Protein AF-A0A9Q9MFW0-F1 (afdb_monomer_lite)

Organism: NCBI:txid35754

Radius of gyration: 25.37 Å; chains: 1; bounding box: 65×57×70 Å

InterPro domains:
  IPR036770 Ankyrin repeat-containing domain superfamily [G3DSA:1.25.40.20] (384-482)
  IPR036770 Ankyrin repeat-containing domain superfamily [SSF48403] (393-479)

pLDDT: mean 88.43, std 9.48, range [46.75, 98.0]

Foldseek 3Di:
DVVVLLVLLLCLQAQQALQLLVQLVVCLVVLNLVSSCLSNLEAEDDDLVVCCVPPNDVLSVVVSVQSSQWRSSLLSSQQAADPPPGGFFQFWAFQADDPQKGFTKGAPDHRDRASRIYTDIGGPCRRPPLNVLAHCNVPNLSTGLVNVLCLQVLQVHDPCAHAQADLQGHGDDPVPHDLQNQLVVCLVVLVLLSNLVSLPADCPQVVVVCVVPVLVSCLSSVFQFASVQVLVVQCVVQAKAWEDRDSPSRWIWIAGNNRYIDGDDDPDDHYYDRNSSTRRRSVSVCSVVVSADLQQDSLSNSCNNRVVCRPSHSHNHQDDQPPPFDWWQDPNDIDTAPPPPDDPVRLVVVVVCVVVVHDDDGINSQQVCCFLFLDGDHPPVSVVNLVVLLSNLQSQNQVSNLNNLVVPPLQSGAHNQRDGVLLSLLNHSANVSVLVSCLPNPDDQCGATNVRAGSLQSNVPVVGDPNSNVSSVVSPHDPVRYD

Secondary structure (DSSP, 8-state):
-HHHHHHHHHHHHHSS-HHHHHHHHHHHHTT-HHHHHHHTTEEEE--HHHHHHHH-HHHHHHHHHHHHHB-HHHHHHHS---SSS---B-S-EEEEEETTEEEEEEESSTTS-BSSEEEEEEEGGGGHHHHHHH-GGG-GGGTBTTTGGGHHHHTT-BTTB-TTB-TTSPBPPGGG--HHHHHHHHHHHT-HHHHHHHTT-B-HHHHHHHHH-THHHHHHHH--B-HHHHHHHHHHHTS-EEEEESSSS-EEEEE-TT-BEEES--SS--PBPPHHHHBPPHHHHHHHTTSS-STTS-HHHHHHH-GGGTT----SPP--------EEEETTEEEETTSSSS-HHHHHHHHHHHHTT-SPP-HHHHHHHHHHSSSS---HHHHHHHHHHHHHHHHT-HHHHHHHHHTT--TT---TT---HHHHGGG-SS-HHHHHHHTTS---TT---TTS--HHHHHHHTT--HHHHHHHHHTT--GGG--

Structure (mmCIF, N/CA/C/O backbone):
data_AF-A0A9Q9MFW0-F1
#
_entry.id   AF-A0A9Q9MFW0-F1
#
loop_
_atom_site.group_PDB
_atom_site.id
_atom_site.type_symbol
_atom_site.label_atom_id
_atom_site.label_alt_id
_atom_site.label_comp_id
_atom_site.label_asym_id
_atom_site.label_entity_id
_atom_site.label_seq_id
_atom_site.pdbx_PDB_ins_code
_atom_site.Cartn_x
_atom_site.Cartn_y
_atom_site.Cartn_z
_atom_site.occupancy
_atom_site.B_iso_or_equiv
_atom_site.auth_seq_id
_atom_site.auth_comp_id
_atom_site.auth_asym_id
_atom_site.auth_atom_id
_atom_site.pdbx_PDB_model_num
ATOM 1 N N . MET A 1 1 ? 9.362 11.052 13.999 1.00 58.75 1 MET A N 1
ATOM 2 C CA . MET A 1 1 ? 8.158 11.248 13.150 1.00 58.75 1 MET A CA 1
ATOM 3 C C . MET A 1 1 ? 8.439 11.534 11.652 1.00 58.75 1 MET A C 1
ATOM 5 O O . MET A 1 1 ? 7.979 10.781 10.798 1.00 58.75 1 MET A O 1
ATOM 9 N N . THR A 1 2 ? 9.223 12.554 11.264 1.00 66.56 2 THR A N 1
ATOM 10 C CA . THR A 1 2 ? 9.351 13.012 9.849 1.00 66.56 2 THR A CA 1
ATOM 11 C C . THR A 1 2 ? 9.900 11.992 8.838 1.00 66.56 2 THR A C 1
ATOM 13 O O . THR A 1 2 ? 9.430 11.951 7.700 1.00 66.56 2 THR A O 1
ATOM 16 N N . ARG A 1 3 ? 10.871 11.136 9.198 1.00 72.19 3 ARG A N 1
ATOM 17 C CA . ARG A 1 3 ? 11.393 10.096 8.278 1.00 72.19 3 ARG A CA 1
ATOM 18 C C . ARG A 1 3 ? 10.337 9.036 7.942 1.00 72.19 3 ARG A C 1
ATOM 20 O O . ARG A 1 3 ? 10.258 8.609 6.791 1.00 72.19 3 ARG A O 1
ATOM 27 N N . GLN A 1 4 ? 9.533 8.646 8.929 1.00 75.50 4 GLN A N 1
ATOM 28 C CA . GLN A 1 4 ? 8.468 7.653 8.787 1.00 75.50 4 GLN A CA 1
ATOM 29 C C . GLN A 1 4 ? 7.311 8.210 7.952 1.00 75.50 4 GLN A C 1
ATOM 31 O O . GLN A 1 4 ? 6.890 7.558 7.002 1.00 75.50 4 GLN A O 1
ATOM 36 N N . LEU A 1 5 ? 6.875 9.448 8.209 1.00 81.69 5 LEU A N 1
ATOM 37 C CA . LEU A 1 5 ? 5.838 10.095 7.396 1.00 81.69 5 LEU A CA 1
ATOM 38 C C . LEU A 1 5 ? 6.270 10.288 5.937 1.00 81.69 5 LEU A C 1
ATOM 40 O O . LEU A 1 5 ? 5.483 10.055 5.029 1.00 81.69 5 LEU A O 1
ATOM 44 N N . ARG A 1 6 ? 7.543 10.619 5.671 1.00 83.38 6 ARG A N 1
ATOM 45 C CA . ARG A 1 6 ? 8.066 10.671 4.291 1.00 83.38 6 ARG A CA 1
ATOM 46 C C . ARG A 1 6 ? 8.021 9.315 3.584 1.00 83.38 6 ARG A C 1
ATOM 48 O O . ARG A 1 6 ? 7.870 9.280 2.367 1.00 83.38 6 ARG A O 1
ATOM 55 N N . ALA A 1 7 ? 8.202 8.214 4.310 1.00 81.56 7 ALA A N 1
ATOM 56 C CA . ALA A 1 7 ? 8.069 6.881 3.733 1.00 81.56 7 ALA A CA 1
ATOM 57 C C . ALA A 1 7 ? 6.603 6.536 3.449 1.00 81.56 7 ALA A C 1
ATOM 59 O O . ALA A 1 7 ? 6.314 6.037 2.369 1.00 81.56 7 ALA A O 1
ATOM 60 N N . TRP A 1 8 ? 5.689 6.877 4.360 1.00 85.19 8 TRP A N 1
ATOM 61 C CA . TRP A 1 8 ? 4.250 6.715 4.148 1.00 85.19 8 TRP A CA 1
ATOM 62 C C . TRP A 1 8 ? 3.713 7.569 3.005 1.00 85.19 8 TRP A C 1
ATOM 64 O O . TRP A 1 8 ? 2.957 7.056 2.193 1.00 85.19 8 TRP A O 1
ATOM 74 N N . ARG A 1 9 ? 4.169 8.819 2.863 1.00 88.19 9 ARG A N 1
ATOM 75 C CA . ARG A 1 9 ? 3.850 9.656 1.698 1.00 88.19 9 ARG A CA 1
ATOM 76 C C . ARG A 1 9 ? 4.225 8.955 0.393 1.00 88.19 9 ARG A C 1
ATOM 78 O O . ARG A 1 9 ? 3.408 8.876 -0.513 1.00 88.19 9 ARG A O 1
ATOM 85 N N . ARG A 1 10 ? 5.450 8.421 0.301 1.00 85.31 10 ARG A N 1
ATOM 86 C CA . ARG A 1 10 ? 5.861 7.638 -0.877 1.00 85.31 10 ARG A CA 1
ATOM 87 C C . ARG A 1 10 ? 4.964 6.421 -1.068 1.00 85.31 10 ARG A C 1
ATOM 89 O O . ARG A 1 10 ? 4.582 6.115 -2.183 1.00 85.31 10 ARG A O 1
ATOM 96 N N . LEU A 1 11 ? 4.599 5.749 0.017 1.00 84.56 11 LEU A N 1
ATOM 97 C CA . LEU A 1 11 ? 3.704 4.605 -0.056 1.00 84.56 11 LEU A CA 1
ATOM 98 C C . LEU A 1 11 ? 2.339 4.982 -0.638 1.00 84.56 11 LEU A C 1
ATOM 100 O O . LEU A 1 11 ? 1.862 4.268 -1.506 1.00 84.56 11 LEU A O 1
ATOM 104 N N . ARG A 1 12 ? 1.746 6.110 -0.224 1.00 88.44 12 ARG A N 1
ATOM 105 C CA . ARG A 1 12 ? 0.490 6.620 -0.804 1.00 88.44 12 ARG A CA 1
ATOM 106 C C . ARG A 1 12 ? 0.608 6.926 -2.286 1.00 88.44 12 ARG A C 1
ATOM 108 O O . ARG A 1 12 ? -0.313 6.626 -3.023 1.00 88.44 12 ARG A O 1
ATOM 115 N N . GLN A 1 13 ? 1.760 7.423 -2.719 1.00 86.38 13 GLN A N 1
ATOM 116 C CA . GLN A 1 13 ? 2.001 7.734 -4.123 1.00 86.38 13 GLN A CA 1
ATOM 117 C C . GLN A 1 13 ? 2.025 6.492 -5.034 1.00 86.38 13 GLN A C 1
ATOM 119 O O . GLN A 1 13 ? 1.564 6.578 -6.163 1.00 86.38 13 GLN A O 1
ATOM 124 N N . PHE A 1 14 ? 2.575 5.357 -4.581 1.00 86.00 14 PHE A N 1
ATOM 125 C CA . PHE A 1 14 ? 2.835 4.206 -5.467 1.00 86.00 14 PHE A CA 1
ATOM 126 C C . PHE A 1 14 ? 2.008 2.954 -5.159 1.00 86.00 14 PHE A C 1
ATOM 128 O O . PHE A 1 14 ? 1.847 2.097 -6.020 1.00 86.00 14 PHE A O 1
ATOM 135 N N . ALA A 1 15 ? 1.535 2.779 -3.924 1.00 84.56 15 ALA A N 1
ATOM 136 C CA . ALA A 1 15 ? 0.988 1.498 -3.483 1.00 84.56 15 ALA A CA 1
ATOM 137 C C . ALA A 1 15 ? -0.398 1.178 -4.042 1.00 84.56 15 ALA A C 1
ATOM 139 O O . ALA A 1 15 ? -0.715 -0.004 -4.193 1.00 84.56 15 ALA A O 1
ATOM 140 N N . VAL A 1 16 ? -1.216 2.211 -4.245 1.00 90.06 16 VAL A N 1
ATOM 141 C CA . VAL A 1 16 ? -2.623 2.123 -4.647 1.00 90.06 16 VAL A CA 1
ATOM 142 C C . VAL A 1 16 ? -2.895 3.279 -5.623 1.00 90.06 16 VAL A C 1
ATOM 144 O O . VAL A 1 16 ? -3.345 4.338 -5.196 1.00 90.06 16 VAL A O 1
ATOM 147 N N . PRO A 1 17 ? -2.518 3.135 -6.905 1.00 90.00 17 PRO A N 1
ATOM 148 C CA . PRO A 1 17 ? -2.699 4.186 -7.908 1.00 90.00 17 PRO A CA 1
ATOM 149 C C . PRO A 1 17 ? -4.183 4.413 -8.240 1.00 90.00 17 PRO A C 1
ATOM 151 O O . PRO A 1 17 ? -5.007 3.512 -8.073 1.00 90.00 17 PRO A O 1
ATOM 154 N N . ARG A 1 18 ? -4.527 5.591 -8.774 1.00 92.31 18 ARG A N 1
ATOM 155 C CA . ARG A 1 18 ? -5.907 5.963 -9.142 1.00 92.31 18 ARG A CA 1
ATOM 156 C C . ARG A 1 18 ? -6.610 4.942 -10.033 1.00 92.31 18 ARG A C 1
ATOM 158 O O . ARG A 1 18 ? -7.748 4.574 -9.751 1.00 92.31 18 ARG A O 1
ATOM 165 N N . TRP A 1 19 ? -5.934 4.415 -11.056 1.00 91.12 19 TRP A N 1
ATOM 166 C CA . TRP A 1 19 ? -6.520 3.383 -11.923 1.00 91.12 19 TRP A CA 1
ATOM 167 C C . TRP A 1 19 ? -6.957 2.126 -11.149 1.00 91.12 19 TRP A C 1
ATOM 169 O O . TRP A 1 19 ? -7.951 1.495 -11.516 1.00 91.12 19 TRP A O 1
ATOM 179 N N . MET A 1 20 ? -6.230 1.757 -10.085 1.00 92.94 20 MET A N 1
ATOM 180 C CA . MET A 1 20 ? -6.534 0.594 -9.248 1.00 92.94 20 MET A CA 1
ATOM 181 C C . MET A 1 20 ? -7.790 0.854 -8.424 1.00 92.94 20 MET A C 1
ATOM 183 O O . MET A 1 20 ? -8.676 0.005 -8.406 1.00 92.94 20 MET A O 1
ATOM 187 N N . ILE A 1 21 ? -7.887 2.034 -7.805 1.00 95.50 21 ILE A N 1
ATOM 188 C CA . ILE A 1 21 ? -9.064 2.469 -7.039 1.00 95.50 21 ILE A CA 1
ATOM 189 C C . ILE A 1 21 ? -10.302 2.470 -7.936 1.00 95.50 21 ILE A C 1
ATOM 191 O O . ILE A 1 21 ? -11.319 1.871 -7.587 1.00 95.50 21 ILE A O 1
ATOM 195 N N . GLY A 1 22 ? -10.199 3.087 -9.119 1.00 95.62 22 GLY A N 1
ATOM 196 C CA . GLY A 1 22 ? -11.300 3.170 -10.078 1.00 95.62 22 GLY A CA 1
ATOM 197 C C . GLY A 1 22 ? -11.806 1.790 -10.497 1.00 95.62 22 GLY A C 1
ATOM 198 O O . GLY A 1 22 ? -12.989 1.496 -10.338 1.00 95.62 22 GLY A O 1
ATOM 199 N N . ARG A 1 23 ? -10.906 0.902 -10.949 1.00 95.31 23 ARG A N 1
ATOM 200 C CA . ARG A 1 23 ? -11.277 -0.461 -11.370 1.00 95.31 23 ARG A CA 1
ATOM 201 C C . ARG A 1 23 ? -11.799 -1.317 -10.218 1.00 95.31 23 ARG A C 1
ATOM 203 O O . ARG A 1 23 ? -12.782 -2.031 -10.396 1.00 95.31 23 ARG A O 1
ATOM 210 N N . ALA A 1 24 ? -11.161 -1.271 -9.048 1.00 96.75 24 ALA A N 1
ATOM 211 C CA . ALA A 1 24 ? -11.609 -2.036 -7.887 1.00 96.75 24 ALA A CA 1
ATOM 212 C C . ALA A 1 24 ? -12.996 -1.571 -7.420 1.00 96.75 24 ALA A C 1
ATOM 214 O O . ALA A 1 24 ? -13.862 -2.400 -7.141 1.00 96.75 24 ALA A O 1
ATOM 215 N N . THR A 1 25 ? -13.235 -0.257 -7.408 1.00 97.06 25 THR A N 1
ATOM 216 C CA . THR A 1 25 ? -14.535 0.330 -7.067 1.00 97.06 25 THR A CA 1
ATOM 217 C C . THR A 1 25 ? -15.611 -0.041 -8.080 1.00 97.06 25 THR A C 1
ATOM 219 O O . THR A 1 25 ? -16.669 -0.509 -7.666 1.00 97.06 25 THR A O 1
ATOM 222 N N . GLU A 1 26 ? -15.346 0.086 -9.381 1.00 97.62 26 GLU A N 1
ATOM 223 C CA . GLU A 1 26 ? -16.276 -0.318 -10.445 1.00 97.62 26 GLU A CA 1
ATOM 224 C C . GLU A 1 26 ? -16.713 -1.783 -10.279 1.00 97.62 26 GLU A C 1
ATOM 226 O O . GLU A 1 26 ? -17.905 -2.090 -10.235 1.00 97.62 26 GLU A O 1
ATOM 231 N N . ARG A 1 27 ? -15.744 -2.690 -10.103 1.00 97.94 27 ARG A N 1
ATOM 232 C CA . ARG A 1 27 ? -15.990 -4.130 -9.939 1.00 97.94 27 ARG A CA 1
ATOM 233 C C . ARG A 1 27 ? -16.763 -4.450 -8.666 1.00 97.94 27 ARG A C 1
ATOM 235 O O . ARG A 1 27 ? -17.715 -5.226 -8.707 1.00 97.94 27 ARG A O 1
ATOM 242 N N . ARG A 1 28 ? -16.400 -3.812 -7.549 1.00 96.94 28 ARG A N 1
ATOM 243 C CA . ARG A 1 28 ? -17.098 -3.952 -6.265 1.00 96.94 28 ARG A CA 1
ATOM 244 C C . ARG A 1 28 ? -18.555 -3.502 -6.368 1.00 96.94 28 ARG A C 1
ATOM 246 O O . ARG A 1 28 ? -19.436 -4.225 -5.915 1.00 96.94 28 ARG A O 1
ATOM 253 N N . LEU A 1 29 ? -18.824 -2.351 -6.989 1.00 96.25 29 LEU A N 1
ATOM 254 C CA . LEU A 1 29 ? -20.188 -1.841 -7.182 1.00 96.25 29 LEU A CA 1
ATOM 255 C C . LEU A 1 29 ? -21.025 -2.733 -8.113 1.00 96.25 29 LEU A C 1
ATOM 257 O O . LEU A 1 29 ? -22.233 -2.840 -7.926 1.00 96.25 29 LEU A O 1
ATOM 261 N N . ALA A 1 30 ? -20.388 -3.425 -9.060 1.00 97.31 30 ALA A N 1
ATOM 262 C CA . ALA A 1 30 ? -21.030 -4.436 -9.900 1.00 97.31 30 ALA A CA 1
ATOM 263 C C . ALA A 1 30 ? -21.261 -5.791 -9.190 1.00 97.31 30 ALA A C 1
ATOM 265 O O . ALA A 1 30 ? -21.807 -6.713 -9.795 1.00 97.31 30 ALA A O 1
ATOM 266 N N . GLY A 1 31 ? -20.833 -5.946 -7.929 1.00 95.69 31 GLY A N 1
ATOM 267 C CA . GLY A 1 31 ? -20.897 -7.209 -7.183 1.00 95.69 31 GLY A CA 1
ATOM 268 C C . GLY A 1 31 ? -19.820 -8.236 -7.570 1.00 95.69 31 GLY A C 1
ATOM 269 O O . GLY A 1 31 ? -19.819 -9.354 -7.051 1.00 95.69 31 GLY A O 1
ATOM 270 N N . ASP A 1 32 ? -18.881 -7.869 -8.446 1.00 97.19 32 ASP A N 1
ATOM 271 C CA . ASP A 1 32 ? -17.754 -8.697 -8.885 1.00 97.19 32 ASP A CA 1
ATOM 272 C C . ASP A 1 32 ? -16.558 -8.530 -7.934 1.00 97.19 32 ASP A C 1
ATOM 274 O O . ASP A 1 32 ? -15.537 -7.916 -8.253 1.00 97.19 32 ASP A O 1
ATOM 278 N N . TRP A 1 33 ? -16.678 -9.083 -6.725 1.00 96.50 33 TRP A N 1
ATOM 279 C CA . TRP A 1 33 ? -15.615 -8.997 -5.716 1.00 96.50 33 TRP A CA 1
ATOM 280 C C . TRP A 1 33 ? -14.312 -9.679 -6.161 1.00 96.50 33 TRP A C 1
ATOM 282 O O . TRP A 1 33 ? -13.229 -9.249 -5.769 1.00 96.50 33 TRP A O 1
ATOM 292 N N . ARG A 1 34 ? -14.384 -10.708 -7.020 1.00 96.75 34 ARG A N 1
ATOM 293 C CA . ARG A 1 34 ? -13.190 -11.362 -7.582 1.00 96.75 34 ARG A CA 1
ATOM 294 C C . ARG A 1 34 ? -12.464 -10.443 -8.555 1.00 96.75 34 ARG A C 1
ATOM 296 O O . ARG A 1 34 ? -11.246 -10.323 -8.461 1.00 96.75 34 ARG A O 1
ATOM 303 N N . GLY A 1 35 ? -13.194 -9.767 -9.439 1.00 96.12 35 GLY A N 1
ATOM 304 C CA . GLY A 1 35 ? -12.631 -8.748 -10.321 1.00 96.12 35 GLY A CA 1
ATOM 305 C C . GLY A 1 35 ? -12.074 -7.549 -9.553 1.00 96.12 35 GLY A C 1
ATOM 306 O O . GLY A 1 35 ? -11.044 -7.003 -9.942 1.00 96.12 35 GLY A O 1
ATOM 307 N N . ALA A 1 36 ? -12.692 -7.169 -8.429 1.00 97.00 36 ALA A N 1
ATOM 308 C CA . ALA A 1 36 ? -12.146 -6.138 -7.547 1.00 97.00 36 ALA A CA 1
ATOM 309 C C . ALA A 1 36 ? -10.808 -6.579 -6.924 1.00 97.00 36 ALA A C 1
ATOM 311 O O . ALA A 1 36 ? -9.846 -5.808 -6.915 1.00 97.00 36 ALA A O 1
ATOM 312 N N . CYS A 1 37 ? -10.722 -7.825 -6.442 1.00 95.31 37 CYS A N 1
ATOM 313 C CA . CYS A 1 37 ? -9.480 -8.408 -5.930 1.00 95.31 37 CYS A CA 1
ATOM 314 C C . CYS A 1 37 ? -8.382 -8.459 -7.004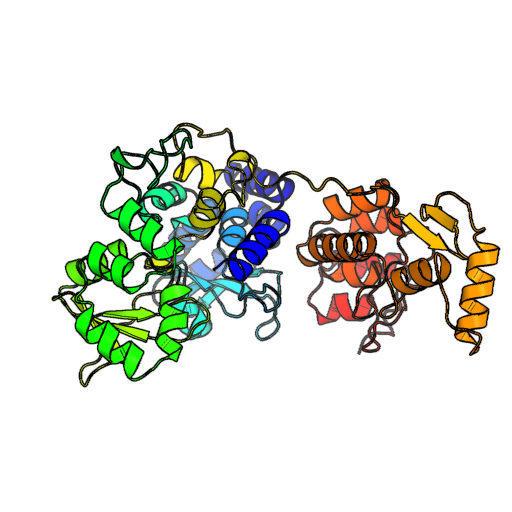 1.00 95.31 37 CYS A C 1
ATOM 316 O O . CYS A 1 37 ? -7.262 -8.026 -6.732 1.00 95.31 37 CYS A O 1
ATOM 318 N N . ASP A 1 38 ? -8.705 -8.900 -8.224 1.00 91.50 38 ASP A N 1
ATOM 319 C CA . ASP A 1 38 ? -7.765 -8.927 -9.354 1.00 91.50 38 ASP A CA 1
ATOM 320 C C . ASP A 1 38 ? -7.230 -7.522 -9.686 1.00 91.50 38 ASP A C 1
ATOM 322 O O . ASP A 1 38 ? -6.016 -7.317 -9.758 1.00 91.50 38 ASP A O 1
ATOM 326 N N . ALA A 1 39 ? -8.114 -6.519 -9.764 1.00 91.56 39 ALA A N 1
ATOM 327 C CA . ALA A 1 39 ? -7.731 -5.126 -10.003 1.00 91.56 39 ALA A CA 1
ATOM 328 C C . ALA A 1 39 ? -6.762 -4.578 -8.938 1.00 91.56 39 ALA A C 1
ATOM 330 O O . ALA A 1 39 ? -5.856 -3.811 -9.265 1.00 91.56 39 ALA A O 1
ATOM 331 N N . ALA A 1 40 ? -6.923 -4.997 -7.680 1.00 91.25 40 ALA A N 1
ATOM 332 C CA . ALA A 1 40 ? -6.071 -4.608 -6.556 1.00 91.25 40 ALA A CA 1
ATOM 333 C C . ALA A 1 40 ? -4.831 -5.508 -6.352 1.00 91.25 40 ALA A C 1
ATOM 335 O O . ALA A 1 40 ? -4.052 -5.290 -5.413 1.00 91.25 40 ALA A O 1
ATOM 336 N N . GLY A 1 41 ? -4.621 -6.514 -7.210 1.00 86.31 41 GLY A N 1
ATOM 337 C CA . GLY A 1 41 ? -3.505 -7.457 -7.101 1.00 86.31 41 GLY A CA 1
ATOM 338 C C . GLY A 1 41 ? -3.591 -8.370 -5.871 1.00 86.31 41 GLY A C 1
ATOM 339 O O . GLY A 1 41 ? -2.568 -8.648 -5.232 1.00 86.31 41 GLY A O 1
ATOM 340 N N . VAL A 1 42 ? -4.809 -8.788 -5.518 1.00 90.19 42 VAL A N 1
ATOM 341 C CA . VAL A 1 42 ? -5.111 -9.755 -4.458 1.00 90.19 42 VAL A CA 1
ATOM 342 C C . VAL A 1 42 ? -5.570 -11.062 -5.105 1.00 90.19 42 VAL A C 1
ATOM 344 O O . VAL A 1 42 ? -6.659 -11.143 -5.664 1.00 90.19 42 VAL A O 1
ATOM 347 N N . ASP A 1 43 ? -4.747 -12.101 -5.016 1.00 90.06 43 ASP A N 1
ATOM 348 C CA . ASP A 1 43 ? -5.098 -13.440 -5.477 1.00 90.06 43 ASP A CA 1
ATOM 349 C C . ASP A 1 43 ? -6.154 -14.050 -4.555 1.00 90.06 43 ASP A C 1
ATOM 351 O O . ASP A 1 43 ? -6.057 -13.956 -3.334 1.00 90.06 43 ASP A O 1
ATOM 355 N N . VAL A 1 44 ? -7.153 -14.717 -5.124 1.00 93.75 44 VAL A N 1
ATOM 356 C CA . VAL A 1 44 ? -8.217 -15.366 -4.352 1.00 93.75 44 VAL A CA 1
ATOM 357 C C . VAL A 1 44 ? -7.933 -16.862 -4.263 1.00 93.75 44 VAL A C 1
ATOM 359 O O . VAL A 1 44 ? -8.014 -17.568 -5.266 1.00 93.75 44 VAL A O 1
ATOM 362 N N . ALA A 1 45 ? -7.653 -17.353 -3.057 1.00 93.44 45 ALA A N 1
ATOM 363 C CA . ALA A 1 45 ? -7.428 -18.768 -2.766 1.00 93.44 45 ALA A CA 1
ATOM 364 C C . ALA A 1 45 ? -8.438 -19.282 -1.725 1.00 93.44 45 ALA A C 1
ATOM 366 O O . ALA A 1 45 ? -8.092 -19.862 -0.696 1.00 93.44 45 ALA A O 1
ATOM 367 N N . LEU A 1 46 ? -9.721 -19.055 -2.008 1.00 94.62 46 LEU A N 1
ATOM 368 C CA . LEU A 1 46 ? -10.848 -19.590 -1.249 1.00 94.62 46 LEU A CA 1
ATOM 369 C C . LEU A 1 46 ? -12.013 -19.941 -2.182 1.00 94.62 46 LEU A C 1
ATOM 371 O O . LEU A 1 46 ? -12.189 -19.336 -3.242 1.00 94.62 46 LEU A O 1
ATOM 375 N N . ASP A 1 47 ? -12.818 -20.917 -1.767 1.00 95.31 47 ASP A N 1
ATOM 376 C CA . ASP A 1 47 ? -14.018 -21.364 -2.477 1.00 95.31 47 ASP A CA 1
ATOM 377 C C . ASP A 1 47 ? -15.225 -21.318 -1.522 1.00 95.31 47 ASP A C 1
ATOM 379 O O . ASP A 1 47 ? -15.293 -22.141 -0.604 1.00 95.31 47 ASP A O 1
ATOM 383 N N . PRO A 1 48 ? -16.197 -20.404 -1.725 1.00 94.12 48 PRO A N 1
ATOM 384 C CA . PRO A 1 48 ? -17.401 -20.333 -0.897 1.00 94.12 48 PRO A CA 1
ATOM 385 C C . PRO A 1 48 ? -18.188 -21.649 -0.842 1.00 94.12 48 PRO A C 1
ATOM 387 O O . PRO A 1 48 ? -18.728 -22.011 0.204 1.00 94.12 48 PRO A O 1
ATOM 390 N N . ALA A 1 49 ? -18.197 -22.434 -1.928 1.00 95.69 49 ALA A N 1
ATOM 391 C CA . ALA A 1 49 ? -18.877 -23.725 -1.942 1.00 95.69 49 ALA A CA 1
ATOM 392 C C . ALA A 1 49 ? -18.179 -24.741 -1.029 1.00 95.69 49 ALA A C 1
ATOM 394 O O . ALA A 1 49 ? -18.854 -25.531 -0.363 1.00 95.69 49 ALA A O 1
ATOM 395 N N . ARG A 1 50 ? -16.843 -24.715 -0.978 1.00 96.69 50 ARG A N 1
ATOM 396 C CA . ARG A 1 50 ? -16.047 -25.500 -0.029 1.00 96.69 50 ARG A CA 1
ATOM 397 C C . ARG A 1 50 ? -16.282 -25.046 1.407 1.00 96.69 50 ARG A C 1
ATOM 399 O O . ARG A 1 50 ? -16.566 -25.898 2.243 1.00 96.69 50 ARG A O 1
ATOM 406 N N . ILE A 1 51 ? -16.265 -23.737 1.668 1.00 96.88 51 ILE A N 1
ATOM 407 C CA . ILE A 1 51 ? -16.540 -23.178 3.002 1.00 96.88 51 ILE A CA 1
ATOM 408 C C . ILE A 1 51 ? -17.914 -23.639 3.495 1.00 96.88 51 ILE A C 1
ATOM 410 O O . ILE A 1 51 ? -18.033 -24.115 4.617 1.00 96.88 51 ILE A O 1
ATOM 414 N N . ARG A 1 52 ? -18.939 -23.609 2.636 1.00 97.06 52 ARG A N 1
ATOM 415 C CA . ARG A 1 52 ? -20.280 -24.104 2.974 1.00 97.06 52 ARG A CA 1
ATOM 416 C C . ARG A 1 52 ? -20.302 -25.586 3.345 1.00 97.06 52 ARG A C 1
ATOM 418 O O . ARG A 1 52 ? -21.016 -25.960 4.271 1.00 97.06 52 ARG A O 1
ATOM 425 N N . ARG A 1 53 ? -19.554 -26.431 2.623 1.00 97.44 53 ARG A N 1
ATOM 426 C CA . ARG A 1 53 ? -19.471 -27.875 2.909 1.00 97.44 53 ARG A CA 1
ATOM 427 C C . ARG A 1 53 ? -18.734 -28.167 4.218 1.00 97.44 53 ARG A C 1
ATOM 429 O O . ARG A 1 53 ? -19.136 -29.078 4.928 1.00 97.44 53 ARG A O 1
ATOM 436 N N . GLU A 1 54 ? -17.671 -27.423 4.514 1.00 96.62 54 GLU A N 1
ATOM 437 C CA . GLU A 1 54 ? -16.773 -27.695 5.648 1.00 96.62 54 GLU A CA 1
ATOM 438 C C . GLU A 1 54 ? -17.184 -26.967 6.941 1.00 96.62 54 GLU A C 1
ATOM 440 O O . GLU A 1 54 ? -16.949 -27.478 8.034 1.00 96.62 54 GLU A O 1
ATOM 445 N N . HIS A 1 55 ? -17.819 -25.796 6.833 1.00 95.94 55 HIS A N 1
ATOM 446 C CA . HIS A 1 55 ? -18.122 -24.904 7.962 1.00 95.94 55 HIS A CA 1
ATOM 447 C C . HIS A 1 55 ? -19.606 -24.521 8.080 1.00 95.94 55 HIS A C 1
ATOM 449 O O . HIS A 1 55 ? -19.981 -23.794 8.997 1.00 95.94 55 HIS A O 1
ATOM 455 N N . GLY A 1 56 ? -20.461 -25.026 7.188 1.00 96.75 56 GLY A N 1
ATOM 456 C CA . GLY A 1 56 ? -21.904 -24.799 7.221 1.00 96.75 56 GLY A CA 1
ATOM 457 C C . GLY A 1 56 ? -22.369 -23.555 6.457 1.00 96.75 56 GLY A C 1
ATOM 458 O O . GLY A 1 56 ? -21.588 -22.702 6.033 1.00 96.75 56 GLY A O 1
ATOM 459 N N . ALA A 1 57 ? -23.686 -23.473 6.250 1.00 96.69 57 ALA A N 1
ATOM 460 C CA . ALA A 1 57 ? -24.312 -22.440 5.424 1.00 96.69 57 ALA A CA 1
ATOM 461 C C . ALA A 1 57 ? -24.236 -21.034 6.035 1.00 96.69 57 ALA A C 1
ATOM 463 O O . ALA A 1 57 ? -24.076 -20.069 5.296 1.00 96.69 57 ALA A O 1
ATOM 464 N N . GLU A 1 58 ? -24.315 -20.921 7.361 1.00 96.81 58 GLU A N 1
ATOM 465 C CA . GLU A 1 58 ? -24.267 -19.636 8.066 1.00 96.81 58 GLU A CA 1
ATOM 466 C C . GLU A 1 58 ? -22.899 -18.957 7.917 1.00 96.81 58 GLU A C 1
ATOM 468 O O . GLU A 1 58 ? -22.824 -17.809 7.483 1.00 96.81 58 GLU A O 1
ATOM 473 N N . VAL A 1 59 ? -21.809 -19.693 8.172 1.00 96.62 59 VAL A N 1
ATOM 474 C CA . VAL A 1 59 ? -20.437 -19.188 7.997 1.00 96.62 59 VAL A CA 1
ATOM 475 C C . VAL A 1 59 ? -20.178 -18.816 6.540 1.00 96.62 59 VAL A C 1
ATOM 477 O O . VAL A 1 59 ? -19.630 -17.752 6.264 1.00 96.62 59 VAL A O 1
ATOM 480 N N . ALA A 1 60 ? -20.601 -19.657 5.593 1.00 97.19 60 ALA A N 1
ATOM 481 C CA . ALA A 1 60 ? -20.449 -19.350 4.175 1.00 97.19 60 ALA A CA 1
ATOM 482 C C . ALA A 1 60 ? -21.198 -18.072 3.774 1.00 97.19 60 ALA A C 1
ATOM 484 O O . ALA A 1 60 ? -20.623 -17.240 3.079 1.00 97.19 60 ALA A O 1
ATOM 485 N N . ALA A 1 61 ? -22.431 -17.880 4.251 1.00 96.88 61 ALA A N 1
ATOM 486 C CA . ALA A 1 61 ? -23.206 -16.673 3.975 1.00 96.88 61 ALA A CA 1
ATOM 487 C C . ALA A 1 61 ? -22.554 -15.417 4.575 1.00 96.88 61 ALA A C 1
ATOM 489 O O . ALA A 1 61 ? -22.502 -14.384 3.910 1.00 96.88 61 ALA A O 1
ATOM 490 N N . ALA A 1 62 ? -22.012 -15.506 5.793 1.00 96.44 62 ALA A N 1
ATOM 491 C CA . ALA A 1 62 ? -21.305 -14.397 6.428 1.00 96.44 62 ALA A CA 1
ATOM 492 C C . ALA A 1 62 ? -20.003 -14.041 5.685 1.00 96.44 62 ALA A C 1
ATOM 494 O O . ALA A 1 62 ? -19.724 -12.866 5.451 1.00 96.44 62 ALA A O 1
ATOM 495 N N . VAL A 1 63 ? -19.234 -15.043 5.243 1.00 96.94 63 VAL A N 1
ATOM 496 C CA . VAL A 1 63 ? -18.029 -14.828 4.424 1.00 96.94 63 VAL A CA 1
ATOM 497 C C . VAL A 1 63 ? -18.384 -14.245 3.056 1.00 96.94 63 VAL A C 1
ATOM 499 O O . VAL A 1 63 ? -17.722 -13.319 2.601 1.00 96.94 63 VAL A O 1
ATOM 502 N N . GLU A 1 64 ? -19.425 -14.743 2.389 1.00 96.19 64 GLU A N 1
ATOM 503 C CA . GLU A 1 64 ? -19.898 -14.173 1.121 1.00 96.19 64 GLU A CA 1
ATOM 504 C C . GLU A 1 64 ? -20.336 -12.716 1.285 1.00 96.19 64 GLU A C 1
ATOM 506 O O . GLU A 1 64 ? -20.062 -11.886 0.417 1.00 96.19 64 GLU A O 1
ATOM 511 N N . ASP A 1 65 ? -20.972 -12.383 2.406 1.00 96.06 65 ASP A N 1
ATOM 512 C CA . ASP A 1 65 ? -21.346 -11.014 2.720 1.00 96.06 65 ASP A CA 1
ATOM 513 C C . ASP A 1 65 ? -20.132 -10.102 2.939 1.00 96.06 65 ASP A C 1
ATOM 515 O O . ASP A 1 65 ? -20.082 -9.009 2.372 1.00 96.06 65 ASP A O 1
ATOM 519 N N . ASP A 1 66 ? -19.118 -10.572 3.670 1.00 96.75 66 ASP A N 1
ATOM 520 C CA . ASP A 1 66 ? -17.839 -9.872 3.823 1.00 96.75 66 ASP A CA 1
ATOM 521 C C . ASP A 1 66 ? -17.150 -9.657 2.460 1.00 96.75 66 ASP A C 1
ATOM 523 O O . ASP A 1 66 ? -16.670 -8.560 2.170 1.00 96.75 66 ASP A O 1
ATOM 527 N N . LEU A 1 67 ? -17.141 -10.672 1.588 1.00 97.00 67 LEU A N 1
ATOM 528 C CA . LEU A 1 67 ? -16.523 -10.605 0.259 1.00 97.00 67 LEU A CA 1
ATOM 529 C C . LEU A 1 67 ? -17.227 -9.610 -0.668 1.00 97.00 67 LEU A C 1
ATOM 531 O O . LEU A 1 67 ? -16.554 -8.870 -1.381 1.00 97.00 67 LEU A O 1
ATOM 535 N N . ARG A 1 68 ? -18.564 -9.540 -0.644 1.00 95.62 68 ARG A N 1
ATOM 536 C CA . ARG A 1 68 ? -19.332 -8.570 -1.450 1.00 95.62 68 ARG A CA 1
ATOM 537 C C . ARG A 1 68 ? -19.005 -7.117 -1.107 1.00 95.62 68 ARG A C 1
ATOM 539 O O . ARG A 1 68 ? -19.096 -6.256 -1.977 1.00 95.62 68 ARG A O 1
ATOM 546 N N . HIS A 1 69 ? -18.621 -6.848 0.140 1.00 96.75 69 HIS A N 1
ATOM 547 C CA . HIS A 1 69 ? -18.343 -5.495 0.627 1.00 96.75 69 HIS A CA 1
ATOM 548 C C . HIS A 1 69 ? -16.849 -5.187 0.782 1.00 96.75 69 HIS A C 1
ATOM 550 O O . HIS A 1 69 ? -16.499 -4.050 1.126 1.00 96.75 69 HIS A O 1
ATOM 556 N N . LEU A 1 70 ? -15.977 -6.158 0.493 1.00 97.75 70 LEU A N 1
ATOM 557 C CA . LEU A 1 70 ? -14.527 -6.002 0.488 1.00 97.75 70 LEU A CA 1
ATOM 558 C C . LEU A 1 70 ? -14.107 -4.934 -0.531 1.00 97.75 70 LEU A C 1
ATOM 560 O O . LEU A 1 70 ? -14.346 -5.069 -1.729 1.00 97.75 70 LEU A O 1
ATOM 564 N N . ALA A 1 71 ? -13.432 -3.896 -0.046 1.00 98.00 71 ALA A N 1
ATOM 565 C CA . ALA A 1 71 ? -12.696 -2.911 -0.828 1.00 98.00 71 ALA A CA 1
ATOM 566 C C . ALA A 1 71 ? -11.195 -3.267 -0.775 1.00 98.00 71 ALA A C 1
ATOM 568 O O . ALA A 1 71 ? -10.499 -2.897 0.178 1.00 98.00 71 ALA A O 1
ATOM 569 N N . PRO A 1 72 ? -10.673 -4.053 -1.736 1.00 96.25 72 PRO A N 1
ATOM 570 C CA . PRO A 1 72 ? -9.303 -4.562 -1.676 1.00 96.25 72 PRO A CA 1
ATOM 571 C C . PRO A 1 72 ? -8.244 -3.473 -1.927 1.00 96.25 72 PRO A C 1
ATOM 573 O O . PRO A 1 72 ? -7.122 -3.574 -1.429 1.00 96.25 72 PRO A O 1
ATOM 576 N N . ASP A 1 73 ? -8.601 -2.408 -2.640 1.00 95.56 73 ASP A N 1
ATOM 577 C CA . ASP A 1 73 ? -7.844 -1.162 -2.779 1.00 95.56 73 ASP A CA 1
ATOM 578 C C . ASP A 1 73 ? -7.708 -0.424 -1.435 1.00 95.56 73 ASP A C 1
ATOM 580 O O . ASP A 1 73 ? -6.591 -0.074 -1.037 1.00 95.56 73 ASP A O 1
ATOM 584 N N . LEU A 1 74 ? -8.805 -0.302 -0.677 1.00 96.06 74 LEU A N 1
ATOM 585 C CA . LEU A 1 74 ? -8.803 0.257 0.682 1.00 96.06 74 LEU A CA 1
ATOM 586 C C . LEU A 1 74 ? -8.009 -0.626 1.659 1.00 96.06 74 LEU A C 1
ATOM 588 O O . LEU A 1 74 ? -7.181 -0.132 2.428 1.00 96.06 74 LEU A O 1
ATOM 592 N N . LEU A 1 75 ? -8.181 -1.948 1.583 1.00 94.12 75 LEU A N 1
ATOM 593 C CA . LEU A 1 75 ? -7.371 -2.897 2.346 1.00 94.12 75 LEU A CA 1
ATOM 594 C C . LEU A 1 75 ? -5.880 -2.665 2.075 1.00 94.12 75 LEU A C 1
ATOM 596 O O . LEU A 1 75 ? -5.084 -2.485 2.997 1.00 94.12 75 LEU A O 1
ATOM 600 N N . ARG A 1 76 ? -5.488 -2.611 0.797 1.00 90.12 76 ARG A N 1
ATOM 601 C CA . ARG A 1 76 ? -4.101 -2.380 0.376 1.00 90.12 76 ARG A CA 1
ATOM 602 C C . ARG A 1 76 ? -3.567 -1.023 0.835 1.00 90.12 76 ARG A C 1
ATOM 604 O O . ARG A 1 76 ? -2.363 -0.923 1.116 1.00 90.12 76 ARG A O 1
ATOM 611 N N . TRP A 1 77 ? -4.440 -0.022 0.936 1.00 90.88 77 TRP A N 1
ATOM 612 C CA . TRP A 1 77 ? -4.153 1.297 1.493 1.00 90.88 77 TRP A CA 1
ATOM 613 C C . TRP A 1 77 ? -3.826 1.226 2.991 1.00 90.88 77 TRP A C 1
ATOM 615 O O . TRP A 1 77 ? -2.885 1.878 3.447 1.00 90.88 77 TRP A O 1
ATOM 625 N N . HIS A 1 78 ? -4.522 0.405 3.775 1.00 89.38 78 HIS A N 1
ATOM 626 C CA . HIS A 1 78 ? -4.318 0.332 5.227 1.00 89.38 78 HIS A CA 1
ATOM 627 C C . HIS A 1 78 ? -3.392 -0.786 5.714 1.00 89.38 78 HIS A C 1
ATOM 629 O O . HIS A 1 78 ? -2.973 -0.751 6.875 1.00 89.38 78 HIS A O 1
ATOM 635 N N . LEU A 1 79 ? -3.033 -1.746 4.857 1.00 83.81 79 LEU A N 1
ATOM 636 C CA . LEU A 1 79 ? -2.127 -2.830 5.227 1.00 83.81 79 LEU A CA 1
ATOM 637 C C . LEU A 1 79 ? -0.790 -2.293 5.746 1.00 83.81 79 LEU A C 1
ATOM 639 O O . LEU A 1 79 ? -0.094 -1.512 5.086 1.00 83.81 79 LEU A O 1
ATOM 643 N N . LEU A 1 80 ? -0.422 -2.751 6.943 1.00 72.38 80 LEU A N 1
ATOM 644 C CA . LEU A 1 80 ? 0.816 -2.356 7.593 1.00 72.38 80 LEU A CA 1
ATOM 645 C C . LEU A 1 80 ? 2.017 -2.899 6.830 1.00 72.38 80 LEU A C 1
ATOM 647 O O . LEU A 1 80 ? 2.142 -4.089 6.543 1.00 72.38 80 LEU A O 1
ATOM 651 N N . ARG A 1 81 ? 2.931 -1.983 6.529 1.00 73.06 81 ARG A N 1
ATOM 652 C CA . ARG A 1 81 ? 4.166 -2.254 5.812 1.00 73.06 81 ARG A CA 1
ATOM 653 C C . ARG A 1 81 ? 5.302 -1.693 6.670 1.00 73.06 81 ARG A C 1
ATOM 655 O O . ARG A 1 81 ? 5.383 -0.470 6.806 1.00 73.06 81 ARG A O 1
ATOM 662 N N . PRO A 1 82 ? 6.127 -2.541 7.315 1.00 60.78 82 PRO A N 1
ATOM 663 C CA . PRO A 1 82 ? 7.177 -2.062 8.202 1.00 60.78 82 PRO A CA 1
ATOM 664 C C . PRO A 1 82 ? 8.131 -1.155 7.421 1.00 60.78 82 PRO A C 1
ATOM 666 O O . PRO A 1 82 ? 8.681 -1.556 6.403 1.00 60.78 82 PRO A O 1
ATOM 669 N N . VAL A 1 83 ? 8.312 0.076 7.893 1.00 54.94 83 VAL A N 1
ATOM 670 C CA . VAL A 1 83 ? 9.272 1.059 7.367 1.00 54.94 83 VAL A CA 1
ATOM 671 C C . VAL A 1 83 ? 10.425 1.148 8.373 1.00 54.94 83 VAL A C 1
ATOM 673 O O . VAL A 1 83 ? 10.143 1.195 9.571 1.00 54.94 83 VAL A O 1
ATOM 676 N N . PRO A 1 84 ? 11.709 1.237 7.960 1.00 46.75 84 PRO A N 1
ATOM 677 C CA . PRO A 1 84 ? 12.237 1.484 6.610 1.00 46.75 84 PRO A CA 1
ATOM 678 C C . PRO A 1 84 ? 12.515 0.228 5.774 1.00 46.75 84 PRO A C 1
ATOM 680 O O . PRO A 1 84 ? 13.088 0.352 4.692 1.00 46.75 84 PRO A O 1
ATOM 683 N N . ASP A 1 85 ? 12.136 -0.944 6.274 1.00 51.84 85 ASP A N 1
ATOM 684 C CA . ASP A 1 85 ? 12.232 -2.209 5.552 1.00 51.84 85 ASP A CA 1
ATOM 685 C C . ASP A 1 85 ? 11.426 -2.176 4.241 1.00 51.84 85 ASP A C 1
ATOM 687 O O . ASP A 1 85 ? 10.558 -1.312 4.071 1.00 51.84 85 ASP A O 1
ATOM 691 N N . PRO A 1 86 ? 11.703 -3.074 3.273 1.00 50.78 86 PRO A N 1
ATOM 692 C CA . PRO A 1 86 ? 10.872 -3.174 2.084 1.00 50.78 86 PRO A CA 1
ATOM 693 C C . PRO A 1 86 ? 9.402 -3.318 2.516 1.00 50.78 86 PRO A C 1
ATOM 695 O O . PRO A 1 86 ? 9.095 -4.231 3.284 1.00 50.78 86 PRO A O 1
ATOM 698 N N . PRO A 1 87 ? 8.506 -2.416 2.070 1.00 55.75 87 PRO A N 1
ATOM 699 C CA . PRO A 1 87 ? 7.132 -2.349 2.543 1.00 55.75 87 PRO A CA 1
ATOM 700 C C . PRO A 1 87 ? 6.324 -3.545 2.031 1.00 55.75 87 PRO A C 1
ATOM 702 O O . PRO A 1 87 ? 5.691 -3.480 0.976 1.00 55.75 87 PRO A O 1
ATOM 705 N N . VAL A 1 88 ? 6.416 -4.645 2.766 1.00 60.09 88 VAL A N 1
ATOM 706 C CA . VAL A 1 88 ? 5.836 -5.954 2.467 1.00 60.09 88 VAL A CA 1
ATOM 707 C C . VAL A 1 88 ? 4.963 -6.407 3.624 1.00 60.09 88 VAL A C 1
ATOM 709 O O . VAL A 1 88 ? 5.239 -6.090 4.784 1.00 60.09 88 VAL A O 1
ATOM 712 N N . VAL A 1 89 ? 3.927 -7.175 3.311 1.00 66.12 89 VAL A N 1
ATOM 713 C CA . VAL A 1 89 ? 3.169 -7.886 4.338 1.00 66.12 89 VAL A CA 1
ATOM 714 C C . VAL A 1 89 ? 4.031 -9.063 4.808 1.00 66.12 89 VAL A C 1
ATOM 716 O O . VAL A 1 89 ? 4.685 -9.718 3.996 1.00 66.12 89 VAL A O 1
ATOM 719 N N . ARG A 1 90 ? 4.117 -9.279 6.125 1.00 62.81 90 ARG A N 1
ATOM 720 C CA . ARG A 1 90 ? 5.016 -10.278 6.742 1.00 62.81 90 ARG A CA 1
ATOM 721 C C . ARG A 1 90 ? 4.291 -11.435 7.429 1.00 62.81 90 ARG A C 1
ATOM 723 O O . ARG A 1 90 ? 4.931 -12.426 7.755 1.00 62.81 90 ARG A O 1
ATOM 730 N N . ALA A 1 91 ? 2.989 -11.303 7.652 1.00 71.06 91 ALA A N 1
ATOM 731 C CA . ALA A 1 91 ? 2.155 -12.279 8.343 1.00 71.06 91 ALA A CA 1
ATOM 732 C C . ALA A 1 91 ? 0.750 -12.277 7.731 1.00 71.06 91 ALA A C 1
ATOM 734 O O . ALA A 1 91 ? 0.389 -11.323 7.037 1.00 71.06 91 ALA A O 1
ATOM 735 N N . GLY A 1 92 ? -0.025 -13.332 7.987 1.00 79.56 92 GLY A N 1
ATOM 736 C CA . GLY A 1 92 ? -1.462 -13.294 7.738 1.00 79.56 92 GLY A CA 1
ATOM 737 C C . GLY A 1 92 ? -2.104 -12.204 8.592 1.00 79.56 92 GLY A C 1
ATOM 738 O O . GLY A 1 92 ? -1.753 -12.036 9.756 1.00 79.56 92 GLY A O 1
ATOM 739 N N . VAL A 1 93 ? -3.000 -11.429 7.997 1.00 88.44 93 VAL A N 1
ATOM 740 C CA . VAL A 1 93 ? -3.769 -10.377 8.655 1.00 88.44 93 VAL A CA 1
ATOM 741 C C . VAL A 1 93 ? -5.229 -10.811 8.602 1.00 88.44 93 VAL A C 1
ATOM 743 O O . VAL A 1 93 ? -5.815 -10.802 7.511 1.00 88.44 93 VAL A O 1
ATOM 746 N N . PRO A 1 94 ? -5.816 -11.230 9.735 1.00 92.50 94 PRO A N 1
ATOM 747 C CA . PRO A 1 94 ? -7.233 -11.542 9.783 1.00 92.50 94 PRO A CA 1
ATOM 748 C C . PRO A 1 94 ? -8.052 -10.291 9.450 1.00 92.50 94 PRO A C 1
ATOM 750 O O . PRO A 1 94 ? -7.695 -9.172 9.813 1.00 92.50 94 PRO A O 1
ATOM 753 N N . LEU A 1 95 ? -9.115 -10.480 8.678 1.00 94.81 95 LEU A N 1
ATOM 754 C CA . LEU A 1 95 ? -10.056 -9.440 8.265 1.00 94.81 95 LEU A CA 1
ATOM 755 C C . LEU A 1 95 ? -11.388 -9.622 8.988 1.00 94.81 95 LEU A C 1
ATOM 757 O O . LEU A 1 95 ? -11.966 -8.652 9.459 1.00 94.81 95 LEU A O 1
ATOM 761 N N . ALA A 1 96 ? -11.860 -10.865 9.100 1.00 94.75 96 ALA A N 1
ATOM 762 C CA . ALA A 1 96 ? -13.083 -11.222 9.807 1.00 94.75 96 ALA A CA 1
ATOM 763 C C . ALA A 1 96 ? -12.955 -12.625 10.412 1.00 94.75 96 ALA A C 1
ATOM 765 O O . ALA A 1 96 ? -12.506 -13.552 9.736 1.00 94.75 96 ALA A O 1
ATOM 766 N N . VAL A 1 97 ? -13.350 -12.778 11.676 1.00 93.44 97 VAL A N 1
ATOM 767 C CA . VAL A 1 97 ? -13.249 -14.039 12.425 1.00 93.44 97 VAL A CA 1
ATOM 768 C C . VAL A 1 97 ? -14.597 -14.753 12.442 1.00 93.44 97 VAL A C 1
ATOM 770 O O . VAL A 1 97 ? -15.620 -14.159 12.768 1.00 93.44 97 VAL A O 1
ATOM 773 N N . HIS A 1 98 ? -14.567 -16.045 12.129 1.00 92.06 98 HIS A N 1
ATOM 774 C CA . HIS A 1 98 ? -15.706 -16.954 12.032 1.00 92.06 98 HIS A CA 1
ATOM 775 C C . HIS A 1 98 ? -15.413 -18.196 12.890 1.00 92.06 98 HIS A C 1
ATOM 777 O O . HIS A 1 98 ? -14.967 -19.242 12.408 1.00 92.06 98 HIS A O 1
ATOM 783 N N . GLY A 1 99 ? -15.578 -18.060 14.209 1.00 87.56 99 GLY A N 1
ATOM 784 C CA . GLY A 1 99 ? -15.194 -19.093 15.176 1.00 87.56 99 GLY A CA 1
ATOM 785 C C . GLY A 1 99 ? -13.672 -19.266 15.264 1.00 87.56 99 GLY A C 1
ATOM 786 O O . GLY A 1 99 ? -12.963 -18.339 15.639 1.00 87.56 99 GLY A O 1
ATOM 787 N N . ARG A 1 100 ? -13.159 -20.463 14.936 1.00 89.50 100 ARG A N 1
ATOM 788 C CA . ARG A 1 100 ? -11.705 -20.753 14.881 1.00 89.50 100 ARG A CA 1
ATOM 789 C C . ARG A 1 100 ? -11.068 -20.454 13.517 1.00 89.50 100 ARG A C 1
ATOM 791 O O . ARG A 1 100 ? -9.858 -20.613 13.361 1.00 89.50 100 ARG A O 1
ATOM 798 N N . GLN A 1 101 ? -11.878 -20.074 12.535 1.00 93.19 101 GLN A N 1
ATOM 799 C CA . GLN A 1 101 ? -11.447 -19.721 11.186 1.00 93.19 101 GLN A CA 1
ATOM 800 C C . GLN A 1 101 ? -11.522 -18.209 11.000 1.00 93.19 101 GLN A C 1
ATOM 802 O O . GLN A 1 101 ? -12.246 -17.520 11.717 1.00 93.19 101 GLN A O 1
ATOM 807 N N . ALA A 1 102 ? -10.797 -17.686 10.022 1.00 93.88 102 ALA A N 1
ATOM 808 C CA . ALA A 1 102 ? -10.883 -16.292 9.636 1.00 93.88 102 ALA A CA 1
ATOM 809 C C . ALA A 1 102 ? -10.752 -16.135 8.121 1.00 93.88 102 ALA A C 1
ATOM 811 O O . ALA A 1 102 ? -9.995 -16.857 7.465 1.00 93.88 102 ALA A O 1
ATOM 812 N N . LEU A 1 103 ? -11.456 -15.139 7.584 1.00 95.44 103 LEU A N 1
ATOM 813 C CA . LEU A 1 103 ? -11.084 -14.524 6.319 1.00 95.44 103 LEU A CA 1
ATOM 814 C C . LEU A 1 103 ? -9.811 -13.718 6.580 1.00 95.44 103 LEU A C 1
ATOM 816 O O . LEU A 1 103 ? -9.807 -12.852 7.453 1.00 95.44 103 LEU A O 1
ATOM 820 N N . GLN A 1 104 ? -8.733 -14.008 5.861 1.00 92.69 104 GLN A N 1
ATOM 821 C CA . GLN A 1 104 ? -7.427 -13.388 6.085 1.00 92.69 104 GLN A CA 1
ATOM 822 C C . GLN A 1 104 ? -6.752 -13.045 4.769 1.00 92.69 104 GLN A C 1
ATOM 824 O O . GLN A 1 104 ? -6.886 -13.761 3.777 1.00 92.69 104 GLN A O 1
ATOM 829 N N . VAL A 1 105 ? -5.957 -11.980 4.791 1.00 91.06 105 VAL A N 1
ATOM 830 C CA . VAL A 1 105 ? -5.028 -11.657 3.711 1.00 91.06 105 VAL A CA 1
ATOM 831 C C . VAL A 1 105 ? -3.605 -11.971 4.148 1.00 91.06 105 VAL A C 1
ATOM 833 O O . VAL A 1 105 ? -3.185 -11.600 5.240 1.00 91.06 105 VAL A O 1
ATOM 836 N N . ARG A 1 106 ? -2.833 -12.651 3.308 1.00 86.00 106 ARG A N 1
ATOM 837 C CA . ARG A 1 106 ? -1.445 -13.021 3.611 1.00 86.00 106 ARG A CA 1
ATOM 838 C C . ARG A 1 106 ? -0.534 -12.805 2.404 1.00 86.00 106 ARG A C 1
ATOM 840 O O . ARG A 1 106 ? -1.024 -12.646 1.288 1.00 86.00 106 ARG A O 1
ATOM 847 N N . PRO A 1 107 ? 0.794 -12.785 2.580 1.00 78.88 107 PRO A N 1
ATOM 848 C CA . PRO A 1 107 ? 1.713 -12.854 1.449 1.00 78.88 107 PRO A CA 1
ATOM 849 C C . PRO A 1 107 ? 1.513 -14.180 0.707 1.00 78.88 107 PRO A C 1
ATOM 851 O O . PRO A 1 107 ? 1.434 -15.222 1.355 1.00 78.88 107 PRO A O 1
ATOM 854 N N . ARG A 1 108 ? 1.492 -14.157 -0.632 1.00 72.88 108 ARG A N 1
ATOM 855 C CA . ARG A 1 108 ? 1.320 -15.370 -1.462 1.00 72.88 108 ARG A CA 1
ATOM 856 C C . ARG A 1 108 ? 2.313 -16.494 -1.128 1.00 72.88 108 ARG A C 1
ATOM 858 O O . ARG A 1 108 ? 1.973 -17.668 -1.201 1.00 72.88 108 ARG A O 1
ATOM 865 N N . HIS A 1 109 ? 3.540 -16.134 -0.752 1.00 64.81 109 HIS A N 1
ATOM 866 C CA . HIS A 1 109 ? 4.560 -17.079 -0.304 1.00 64.81 109 HIS A CA 1
ATOM 867 C C . HIS A 1 109 ? 4.866 -16.842 1.180 1.00 64.81 109 HIS A C 1
ATOM 869 O O . HIS A 1 109 ? 5.539 -15.859 1.510 1.00 64.81 109 HIS A O 1
ATOM 875 N N . PRO A 1 110 ? 4.387 -17.716 2.085 1.00 53.38 110 PRO A N 1
ATOM 876 C CA . PRO A 1 110 ? 4.700 -17.636 3.508 1.00 53.38 110 PRO A CA 1
ATOM 877 C C . PRO A 1 110 ? 6.214 -17.550 3.743 1.00 53.38 110 PRO A C 1
ATOM 879 O O . PRO A 1 110 ? 6.991 -18.262 3.113 1.00 53.38 110 PRO A O 1
ATOM 882 N N . GLY A 1 111 ? 6.654 -16.637 4.613 1.00 46.88 111 GLY A N 1
ATOM 883 C CA . GLY A 1 111 ? 8.080 -16.419 4.897 1.00 46.88 111 GLY A CA 1
ATOM 884 C C . GLY A 1 111 ? 8.840 -15.591 3.854 1.00 46.88 111 GLY A C 1
ATOM 885 O O . GLY A 1 111 ? 9.940 -15.128 4.151 1.00 46.88 111 GLY A O 1
ATOM 886 N N . THR A 1 112 ? 8.251 -15.314 2.682 1.00 49.78 112 THR A N 1
ATOM 887 C CA . THR A 1 112 ? 8.834 -14.405 1.688 1.00 49.78 112 THR A CA 1
ATOM 888 C C . THR A 1 112 ? 8.045 -13.094 1.657 1.00 49.78 112 THR A C 1
ATOM 890 O O . THR A 1 112 ? 6.876 -13.089 1.274 1.00 49.78 112 THR A O 1
ATOM 893 N N . PRO A 1 113 ? 8.662 -11.962 2.037 1.00 48.56 113 PRO A N 1
ATOM 894 C CA . PRO A 1 113 ? 8.167 -10.617 1.767 1.00 48.56 113 PRO A CA 1
ATOM 895 C C . PRO A 1 113 ? 7.552 -10.463 0.367 1.00 48.56 113 PRO A C 1
ATOM 897 O O . PRO A 1 113 ? 8.273 -10.264 -0.607 1.00 48.56 113 PRO A O 1
ATOM 900 N N . SER A 1 114 ? 6.223 -10.516 0.259 1.00 56.72 114 SER A N 1
ATOM 901 C CA . SER A 1 114 ? 5.520 -10.342 -1.013 1.00 56.72 114 SER A CA 1
ATOM 902 C C . SER A 1 114 ? 4.600 -9.132 -0.952 1.00 56.72 114 SER A C 1
ATOM 904 O O . SER A 1 114 ? 3.944 -8.861 0.056 1.00 56.72 114 SER A O 1
ATOM 906 N N . ARG A 1 115 ? 4.575 -8.372 -2.047 1.00 64.69 115 ARG A N 1
ATOM 907 C CA . ARG A 1 115 ? 3.609 -7.283 -2.270 1.00 64.69 115 ARG A CA 1
ATOM 908 C C . ARG A 1 115 ? 2.365 -7.761 -3.021 1.00 64.69 115 ARG A C 1
ATOM 910 O O . ARG A 1 115 ? 1.441 -6.969 -3.223 1.00 64.69 115 ARG A O 1
ATOM 917 N N . ARG A 1 116 ? 2.358 -9.043 -3.406 1.00 74.31 116 ARG A N 1
ATOM 918 C CA . ARG A 1 116 ? 1.202 -9.771 -3.913 1.00 74.31 116 ARG A CA 1
ATOM 919 C C . ARG A 1 116 ? 0.533 -10.487 -2.751 1.00 74.31 116 ARG A C 1
ATOM 921 O O . ARG A 1 116 ? 1.182 -11.205 -1.983 1.00 74.31 116 ARG A O 1
ATOM 928 N N . LEU A 1 117 ? -0.746 -10.205 -2.611 1.00 84.88 117 LEU A N 1
ATOM 929 C CA . LEU A 1 117 ? -1.548 -10.628 -1.482 1.00 84.88 117 LEU A CA 1
ATOM 930 C C . LEU A 1 117 ? -2.390 -11.819 -1.911 1.00 84.88 117 LEU A C 1
ATOM 932 O O . LEU A 1 117 ? -2.820 -11.876 -3.054 1.00 84.88 117 LEU A O 1
ATOM 936 N N . GLU A 1 118 ? -2.616 -12.749 -1.001 1.00 89.44 118 GLU A N 1
ATOM 937 C CA . GLU A 1 118 ? -3.520 -13.874 -1.183 1.00 89.44 118 GLU A CA 1
ATOM 938 C C . GLU A 1 118 ? -4.624 -13.771 -0.131 1.00 89.44 118 GLU A C 1
ATOM 940 O O . GLU A 1 118 ? -4.340 -13.633 1.062 1.00 89.44 118 GLU A O 1
ATOM 945 N N . LEU A 1 119 ? -5.875 -13.807 -0.577 1.00 94.56 119 LEU A N 1
ATOM 946 C CA . LEU A 1 119 ? -7.063 -13.854 0.259 1.00 94.56 119 LEU A CA 1
ATOM 947 C C . LEU A 1 119 ? -7.458 -15.313 0.483 1.00 94.56 119 LEU A C 1
ATOM 949 O O . LEU A 1 119 ? -7.734 -16.044 -0.472 1.00 94.56 119 LEU A O 1
ATOM 953 N N . VAL A 1 120 ? -7.501 -15.721 1.747 1.00 94.38 120 VAL A N 1
ATOM 954 C CA . VAL A 1 120 ? -7.752 -17.104 2.159 1.00 94.38 120 VAL A CA 1
ATOM 955 C C . VAL A 1 120 ? -8.790 -17.176 3.267 1.00 94.38 120 VAL A C 1
ATOM 957 O O . VAL A 1 120 ? -9.002 -16.217 4.009 1.00 94.38 120 VAL A O 1
ATOM 960 N N . PHE A 1 121 ? -9.403 -18.347 3.401 1.00 95.19 121 PHE A N 1
ATOM 961 C CA . PHE A 1 121 ? -10.175 -18.723 4.578 1.00 95.19 121 PHE A CA 1
ATOM 962 C C . PHE A 1 121 ? -9.425 -19.851 5.288 1.00 95.19 121 PHE A C 1
ATOM 964 O O . PHE A 1 121 ? -9.276 -20.935 4.725 1.00 95.19 121 PHE A O 1
ATOM 971 N N . ALA A 1 122 ? -8.858 -19.558 6.457 1.00 91.81 122 ALA A N 1
ATOM 972 C CA . ALA A 1 122 ? -7.950 -20.467 7.159 1.00 91.81 122 ALA A CA 1
ATOM 973 C C . ALA A 1 122 ? -7.963 -20.220 8.677 1.00 91.81 122 ALA A C 1
ATOM 975 O O . ALA A 1 122 ? -8.618 -19.282 9.146 1.00 91.81 122 ALA A O 1
ATOM 976 N N . GLY A 1 123 ? -7.244 -21.042 9.445 1.00 89.62 123 GLY A N 1
ATOM 977 C CA . GLY A 1 123 ? -7.280 -21.009 10.904 1.00 89.62 123 GLY A CA 1
ATOM 978 C C . GLY A 1 123 ? -6.733 -19.699 11.465 1.00 89.62 123 GLY A C 1
ATOM 979 O O . GLY A 1 123 ? -5.780 -19.135 10.929 1.00 89.62 123 GLY A O 1
ATOM 980 N N . LEU A 1 124 ? -7.309 -19.214 12.567 1.00 83.38 124 LEU A N 1
ATOM 981 C CA . LEU A 1 124 ? -6.841 -17.979 13.211 1.00 83.38 124 LEU A CA 1
ATOM 982 C C . LEU A 1 124 ? -5.378 -18.086 13.680 1.00 83.38 124 LEU A C 1
ATOM 984 O O . LEU A 1 124 ? -4.627 -17.115 13.612 1.00 83.38 124 LEU A O 1
ATOM 988 N N . ASP A 1 125 ? -4.963 -19.286 14.091 1.00 81.94 125 ASP A N 1
ATOM 989 C CA . ASP A 1 125 ? -3.597 -19.580 14.536 1.00 81.94 125 ASP A CA 1
ATOM 990 C C . ASP A 1 125 ? -2.558 -19.401 13.399 1.00 81.94 125 ASP A C 1
ATOM 992 O O . ASP A 1 125 ? -1.392 -19.101 13.670 1.00 81.94 125 ASP A O 1
ATOM 996 N N . ASP A 1 126 ? -2.979 -19.474 12.127 1.00 78.00 126 ASP A N 1
ATOM 997 C CA . ASP A 1 126 ? -2.105 -19.321 10.951 1.00 78.00 126 ASP A CA 1
ATOM 998 C C . ASP A 1 126 ? -1.610 -17.876 10.753 1.00 78.00 126 ASP A C 1
ATOM 1000 O O . ASP A 1 126 ? -0.596 -17.639 10.090 1.00 78.00 126 ASP A O 1
ATOM 1004 N N . ALA A 1 127 ? -2.297 -16.891 11.340 1.00 73.19 127 ALA A N 1
ATOM 1005 C CA . ALA A 1 127 ? -1.900 -15.485 11.282 1.00 73.19 127 ALA A CA 1
ATOM 1006 C C . ALA A 1 127 ? -0.639 -15.197 12.126 1.00 73.19 127 ALA A C 1
ATOM 1008 O O . ALA A 1 127 ? 0.097 -14.234 11.877 1.00 73.19 127 ALA A O 1
ATOM 1009 N N . GLY A 1 128 ? -0.366 -16.050 13.117 1.00 74.94 128 GLY A N 1
ATOM 1010 C CA . GLY A 1 128 ? 0.731 -15.898 14.062 1.00 74.94 128 GLY A CA 1
ATOM 1011 C C . GLY A 1 128 ? 0.620 -14.647 14.953 1.00 74.94 128 GLY A C 1
ATOM 1012 O O . GLY A 1 128 ? -0.304 -13.840 14.831 1.00 74.94 128 GLY A O 1
ATOM 1013 N N . PRO A 1 129 ? 1.595 -14.427 15.856 1.00 71.19 129 PRO A N 1
ATOM 1014 C CA . PRO A 1 129 ? 1.525 -13.345 16.842 1.00 71.19 129 PRO A CA 1
ATOM 1015 C C . PRO A 1 129 ? 1.476 -11.941 16.226 1.00 71.19 129 PRO A C 1
ATOM 1017 O O . PRO A 1 129 ? 0.826 -11.045 16.757 1.00 71.19 129 PRO A O 1
ATOM 1020 N N . LEU A 1 130 ? 2.163 -11.730 15.097 1.00 69.69 130 LEU A N 1
ATOM 1021 C CA . LEU A 1 130 ? 2.128 -10.447 14.390 1.00 69.69 130 LEU A CA 1
ATOM 1022 C C . LEU A 1 130 ? 0.773 -10.200 13.722 1.00 69.69 130 LEU A C 1
ATOM 1024 O O . LEU A 1 130 ? 0.314 -9.060 13.732 1.00 69.69 130 LEU A O 1
ATOM 1028 N N . GLY A 1 131 ? 0.146 -11.245 13.179 1.00 71.19 131 GLY A N 1
ATOM 1029 C CA . GLY A 1 131 ? -1.200 -11.172 12.627 1.00 71.19 131 GLY A CA 1
ATOM 1030 C C . GLY A 1 131 ? -2.230 -10.824 13.691 1.00 71.19 131 GLY A C 1
ATOM 1031 O O . GLY A 1 131 ? -2.983 -9.881 13.501 1.00 71.19 131 GLY A O 1
ATOM 1032 N N . ALA A 1 132 ? -2.177 -11.476 14.856 1.00 72.56 132 ALA A N 1
ATOM 1033 C CA . ALA A 1 132 ? -3.069 -11.176 15.980 1.00 72.56 132 ALA A CA 1
ATOM 1034 C C . ALA A 1 132 ? -2.927 -9.729 16.501 1.00 72.56 132 ALA A C 1
ATOM 1036 O O . ALA A 1 132 ? -3.906 -9.082 16.857 1.00 72.56 132 ALA A O 1
ATOM 1037 N N . LEU A 1 133 ? -1.709 -9.178 16.522 1.00 73.44 133 LEU A N 1
ATOM 1038 C CA . LEU A 1 133 ? -1.477 -7.798 16.976 1.00 73.44 133 LEU A CA 1
ATOM 1039 C C . LEU A 1 133 ? -1.965 -6.727 15.992 1.00 73.44 133 LEU A C 1
ATOM 1041 O O . LEU A 1 133 ? -2.245 -5.593 16.399 1.00 73.44 133 LEU A O 1
ATOM 1045 N N . HIS A 1 134 ? -2.012 -7.068 14.705 1.00 77.75 134 HIS A N 1
ATOM 1046 C CA . HIS A 1 134 ? -2.306 -6.157 13.598 1.00 77.75 134 HIS A CA 1
ATOM 1047 C C . HIS A 1 134 ? -3.561 -6.545 12.812 1.00 77.75 134 HIS A C 1
ATOM 1049 O O . HIS A 1 134 ? -3.782 -6.021 11.718 1.00 77.75 134 HIS A O 1
ATOM 1055 N N . GLY A 1 135 ? -4.360 -7.444 13.375 1.00 86.12 135 GLY A N 1
ATOM 1056 C CA . GLY A 1 135 ? -5.563 -7.968 12.767 1.00 86.12 135 GLY A CA 1
ATOM 1057 C C . GLY A 1 135 ? -6.585 -6.870 12.495 1.00 86.12 135 GLY A C 1
ATOM 1058 O O . GLY A 1 135 ? -6.815 -5.982 13.320 1.00 86.12 135 GLY A O 1
ATOM 1059 N N . LEU A 1 136 ? -7.157 -6.888 11.294 1.00 91.31 136 LEU A N 1
ATOM 1060 C CA . LEU A 1 136 ? -8.153 -5.924 10.832 1.00 91.31 136 LEU A CA 1
ATOM 1061 C C . LEU A 1 136 ? -9.592 -6.369 11.135 1.00 91.31 136 LEU A C 1
ATOM 1063 O O . LEU A 1 136 ? -10.528 -5.630 10.827 1.00 91.31 136 LEU A O 1
ATOM 1067 N N . GLU A 1 137 ? -9.780 -7.502 11.811 1.00 91.44 137 GLU A N 1
ATOM 1068 C CA . GLU A 1 137 ? -11.055 -7.932 12.398 1.00 91.44 137 GLU A CA 1
ATOM 1069 C C . GLU A 1 137 ? -11.614 -6.923 13.401 1.00 91.44 137 GLU A C 1
ATOM 1071 O O . GLU A 1 137 ? -12.827 -6.810 13.569 1.00 91.44 137 GLU A O 1
ATOM 1076 N N . HIS A 1 138 ? -10.738 -6.126 14.013 1.00 89.12 138 HIS A N 1
ATOM 1077 C CA . HIS A 1 138 ? -11.101 -5.054 14.935 1.00 89.12 138 HIS A CA 1
ATOM 1078 C C . HIS A 1 138 ? -11.229 -3.677 14.261 1.00 89.12 138 HIS A C 1
ATOM 1080 O O . HIS A 1 138 ? -11.518 -2.688 14.940 1.00 89.12 138 HIS A O 1
ATOM 1086 N N . ALA A 1 139 ? -10.995 -3.599 12.948 1.00 91.62 139 ALA A N 1
ATOM 1087 C CA . ALA A 1 139 ? -10.890 -2.358 12.184 1.00 91.62 139 ALA A CA 1
ATOM 1088 C C . ALA A 1 139 ? -11.486 -2.507 10.774 1.00 91.62 139 ALA A C 1
ATOM 1090 O O . ALA A 1 139 ? -10.819 -2.250 9.765 1.00 91.62 139 ALA A O 1
ATOM 1091 N N . ARG A 1 140 ? -12.752 -2.944 10.705 1.00 94.81 140 ARG A N 1
ATOM 1092 C CA . ARG A 1 140 ? -13.490 -3.147 9.445 1.00 94.81 140 ARG A CA 1
ATOM 1093 C C . ARG A 1 140 ? -13.503 -1.907 8.558 1.00 94.81 140 ARG A C 1
ATOM 1095 O O . ARG A 1 140 ? -13.458 -2.038 7.342 1.00 94.81 140 ARG A O 1
ATOM 1102 N N . GLU A 1 141 ? -13.444 -0.710 9.137 1.00 94.88 141 GLU A N 1
ATOM 1103 C CA . GLU A 1 141 ? -13.373 0.551 8.393 1.00 94.88 141 GLU A CA 1
ATOM 1104 C C . GLU A 1 141 ? -12.152 0.691 7.468 1.00 94.88 141 GLU A C 1
ATOM 1106 O O . GLU A 1 141 ? -12.089 1.605 6.652 1.00 94.88 141 GLU A O 1
ATOM 1111 N N . ARG A 1 142 ? -11.170 -0.209 7.590 1.00 94.06 142 ARG A N 1
ATOM 1112 C CA . ARG A 1 142 ? -9.943 -0.227 6.790 1.00 94.06 142 ARG A CA 1
ATOM 1113 C C . ARG A 1 142 ? -10.009 -1.145 5.568 1.00 94.06 142 ARG A C 1
ATOM 1115 O O . ARG A 1 142 ? -9.016 -1.236 4.851 1.00 94.06 142 ARG A O 1
ATOM 1122 N N . TRP A 1 143 ? -11.113 -1.859 5.350 1.00 95.88 143 TRP A N 1
ATOM 1123 C CA . TRP A 1 143 ? -11.249 -2.794 4.224 1.00 95.88 143 TRP A CA 1
ATOM 1124 C C . TRP A 1 143 ? -12.697 -3.091 3.808 1.00 95.88 143 TRP A C 1
ATOM 1126 O O . TRP A 1 143 ? -12.921 -3.481 2.667 1.00 95.88 143 TRP A O 1
ATOM 1136 N N . ASP A 1 144 ? -13.680 -2.921 4.691 1.00 97.31 144 ASP A N 1
ATOM 1137 C CA . ASP A 1 144 ? -15.104 -3.141 4.426 1.00 97.31 144 ASP A CA 1
ATOM 1138 C C . ASP A 1 144 ? -15.772 -1.800 4.103 1.00 97.31 144 ASP A C 1
ATOM 1140 O O . ASP A 1 144 ? -15.852 -0.897 4.942 1.00 97.31 144 ASP A O 1
ATOM 1144 N N . SER A 1 145 ? -16.270 -1.670 2.874 1.00 96.81 145 SER A N 1
ATOM 1145 C CA . SER A 1 145 ? -16.847 -0.419 2.367 1.00 96.81 145 SER A CA 1
ATOM 1146 C C . SER A 1 145 ? -18.055 0.087 3.164 1.00 96.81 145 SER A C 1
ATOM 1148 O O . SER A 1 145 ? -18.281 1.294 3.201 1.00 96.81 145 SER A O 1
ATOM 1150 N N . ARG A 1 146 ? -18.790 -0.787 3.866 1.00 96.56 146 ARG A N 1
ATOM 1151 C CA . ARG A 1 146 ? -19.920 -0.389 4.730 1.00 96.56 146 ARG A CA 1
ATOM 1152 C C . ARG A 1 146 ? -19.468 0.326 5.998 1.00 96.56 146 ARG A C 1
ATOM 1154 O O . ARG A 1 146 ? -20.233 1.075 6.593 1.00 96.56 146 ARG A O 1
ATOM 1161 N N . HIS A 1 147 ? -18.237 0.059 6.426 1.00 96.94 147 HIS A N 1
ATOM 1162 C CA . HIS A 1 147 ? -17.698 0.521 7.699 1.00 96.94 147 HIS A CA 1
ATOM 1163 C C . HIS A 1 147 ? -16.725 1.689 7.536 1.00 96.94 147 HIS A C 1
ATOM 1165 O O . HIS A 1 147 ? -16.318 2.263 8.542 1.00 96.94 147 HIS A O 1
ATOM 1171 N N . ALA A 1 148 ? -16.354 2.064 6.306 1.00 95.56 148 ALA A N 1
ATOM 1172 C CA . ALA A 1 148 ? -15.361 3.108 6.037 1.00 95.56 148 ALA A CA 1
ATOM 1173 C C . ALA A 1 148 ? -15.662 4.436 6.759 1.00 95.56 148 ALA A C 1
ATOM 1175 O O . ALA A 1 148 ? -14.744 5.079 7.261 1.00 95.56 148 ALA A O 1
ATOM 1176 N N . GLY A 1 149 ? -16.942 4.798 6.916 1.00 94.81 149 GLY A N 1
ATOM 1177 C CA . GLY A 1 149 ? -17.364 6.000 7.649 1.00 94.81 149 GLY A CA 1
ATOM 1178 C C . GLY A 1 149 ? -16.890 6.060 9.109 1.00 94.81 149 GLY A C 1
ATOM 1179 O O . GLY A 1 149 ? -16.681 7.148 9.641 1.00 94.81 149 GLY A O 1
ATOM 1180 N N . ALA A 1 150 ? -16.625 4.917 9.753 1.00 93.81 150 ALA A N 1
ATOM 1181 C CA . ALA A 1 150 ? -16.104 4.893 11.120 1.00 93.81 150 ALA A CA 1
ATOM 1182 C C . ALA A 1 150 ? -14.655 5.411 11.223 1.00 93.81 150 ALA A C 1
ATOM 1184 O O . ALA A 1 150 ? -14.191 5.695 12.328 1.00 93.81 150 ALA A O 1
ATOM 1185 N N . LEU A 1 151 ? -13.932 5.596 10.105 1.00 93.94 151 LEU A N 1
ATOM 1186 C CA . LEU A 1 151 ? -12.578 6.172 10.094 1.00 93.94 151 LEU A CA 1
ATOM 1187 C C . LEU A 1 151 ? -12.501 7.546 10.775 1.00 93.94 151 LEU A C 1
ATOM 1189 O O . LEU A 1 151 ? -11.470 7.857 11.377 1.00 93.94 151 LEU A O 1
ATOM 1193 N N . LEU A 1 152 ? -13.569 8.347 10.715 1.00 93.19 152 LEU A N 1
ATOM 1194 C CA . LEU A 1 152 ? -13.625 9.638 11.398 1.00 93.19 152 LEU A CA 1
ATOM 1195 C C . LEU A 1 152 ? -13.494 9.468 12.914 1.00 93.19 152 LEU A C 1
ATOM 1197 O O . LEU A 1 152 ? -12.584 10.023 13.531 1.00 93.19 152 LEU A O 1
ATOM 1201 N N . GLU A 1 153 ? -14.345 8.625 13.499 1.00 89.81 153 GLU A N 1
ATOM 1202 C CA . GLU A 1 153 ? -14.298 8.280 14.922 1.00 89.81 153 GLU A CA 1
ATOM 1203 C C . GLU A 1 153 ? -12.950 7.633 15.287 1.00 89.81 153 GLU A C 1
ATOM 1205 O O . GLU A 1 153 ? -12.362 7.924 16.330 1.00 89.81 153 GLU A O 1
ATOM 1210 N N . ARG A 1 154 ? -12.387 6.800 14.395 1.00 88.25 154 ARG A N 1
ATOM 1211 C CA . ARG A 1 154 ? -11.061 6.186 14.596 1.00 88.25 154 ARG A CA 1
ATOM 1212 C C . ARG A 1 154 ? -9.928 7.197 14.716 1.00 88.25 154 ARG A C 1
ATOM 1214 O O . ARG A 1 154 ? -8.928 6.867 15.354 1.00 88.25 154 ARG A O 1
ATOM 1221 N N . CYS A 1 155 ? -10.074 8.371 14.111 1.00 88.00 155 CYS A N 1
ATOM 1222 C CA . CYS A 1 155 ? -9.128 9.478 14.201 1.00 88.00 155 CYS A CA 1
ATOM 1223 C C . CYS A 1 155 ? -9.459 10.472 15.330 1.00 88.00 155 CYS A C 1
ATOM 1225 O O . CYS A 1 155 ? -8.829 11.527 15.397 1.00 88.00 155 CYS A O 1
ATOM 1227 N N . GLY A 1 156 ? -10.437 10.159 16.188 1.00 85.81 156 GLY A N 1
ATOM 1228 C CA . GLY A 1 156 ? -10.887 11.037 17.268 1.00 85.81 156 GLY A CA 1
ATOM 1229 C C . GLY A 1 156 ? -11.804 12.167 16.800 1.00 85.81 156 GLY A C 1
ATOM 1230 O O . GLY A 1 156 ? -11.882 13.187 17.477 1.00 85.81 156 GLY A O 1
ATOM 1231 N N . GLY A 1 157 ? -12.452 12.019 15.640 1.00 88.19 157 GLY A N 1
ATOM 1232 C CA . GLY A 1 157 ? -13.414 12.992 15.129 1.00 88.19 157 GLY A CA 1
ATOM 1233 C C . GLY A 1 157 ? -14.603 13.198 16.064 1.00 88.19 157 GLY A C 1
ATOM 1234 O O . GLY A 1 157 ? -15.037 12.279 16.759 1.00 88.19 157 GLY A O 1
ATOM 1235 N N . TYR A 1 158 ? -15.114 14.422 16.065 1.00 87.00 158 TYR A N 1
ATOM 1236 C CA . TYR A 1 158 ? -16.245 14.878 16.868 1.00 87.00 158 TYR A CA 1
ATOM 1237 C C . TYR A 1 158 ? -17.049 15.889 16.046 1.00 87.00 158 TYR A C 1
ATOM 1239 O O . TYR A 1 158 ? -16.523 16.469 15.101 1.00 87.00 158 TYR A O 1
ATOM 1247 N N . ASP A 1 159 ? -18.345 16.028 16.331 1.00 88.25 159 ASP A N 1
ATOM 1248 C CA . ASP A 1 159 ? -19.250 16.962 15.639 1.00 88.25 159 ASP A CA 1
ATOM 1249 C C . ASP A 1 159 ? -19.182 16.905 14.095 1.00 88.25 159 ASP A C 1
ATOM 1251 O O . ASP A 1 159 ? -19.361 17.900 13.395 1.00 88.25 159 ASP A O 1
ATOM 1255 N N . GLY A 1 160 ? -18.916 15.713 13.545 1.00 88.69 160 GLY A N 1
ATOM 1256 C CA . GLY A 1 160 ? -18.838 15.478 12.100 1.00 88.69 160 GLY A CA 1
ATOM 1257 C C . GLY A 1 160 ? -17.559 15.986 11.423 1.00 88.69 160 GLY A C 1
ATOM 1258 O O . GLY A 1 160 ? -17.521 16.048 10.195 1.00 88.69 160 GLY A O 1
ATOM 1259 N N . HIS A 1 161 ? -16.514 16.332 12.180 1.00 90.88 161 HIS A N 1
ATOM 1260 C CA . HIS A 1 161 ? -15.240 16.777 11.622 1.00 90.88 161 HIS A CA 1
ATOM 1261 C C . HIS A 1 161 ? -14.020 16.162 12.322 1.00 90.88 161 HIS A C 1
ATOM 1263 O O . HIS A 1 161 ? -14.069 15.642 13.439 1.00 90.88 161 HIS A O 1
ATOM 1269 N N . LEU A 1 162 ? -12.899 16.171 11.605 1.00 92.56 162 LEU A N 1
ATOM 1270 C CA . LEU A 1 162 ? -11.624 15.633 12.064 1.00 92.56 162 LEU A CA 1
ATOM 1271 C C . LEU A 1 162 ? -10.935 16.629 13.017 1.00 92.56 162 LEU A C 1
ATOM 1273 O O . LEU A 1 162 ? -11.032 17.838 12.781 1.00 92.56 162 LEU A O 1
ATOM 1277 N N . PRO A 1 163 ? -10.183 16.186 14.046 1.00 91.19 163 PRO A N 1
ATOM 1278 C CA . PRO A 1 163 ? -9.528 17.122 14.950 1.00 91.19 163 PRO A CA 1
ATOM 1279 C C . PRO A 1 163 ? -8.547 18.046 14.223 1.00 91.19 163 PRO A C 1
ATOM 1281 O O . PRO A 1 163 ? -7.673 17.601 13.471 1.00 91.19 163 PRO A O 1
ATOM 1284 N N . GLY A 1 164 ? -8.690 19.347 14.462 1.00 91.69 164 GLY A N 1
ATOM 1285 C CA . GLY A 1 164 ? -7.919 20.406 13.810 1.00 91.69 164 GLY A CA 1
ATOM 1286 C C . GLY A 1 164 ? -8.404 20.798 12.409 1.00 91.69 164 GLY A C 1
ATOM 1287 O O . GLY A 1 164 ? -7.739 21.616 11.765 1.00 91.69 164 GLY A O 1
ATOM 1288 N N . PHE A 1 165 ? -9.536 20.260 11.943 1.00 94.62 165 PHE A N 1
ATOM 1289 C CA . PHE A 1 165 ? -10.109 20.556 10.631 1.00 94.62 165 PHE A CA 1
ATOM 1290 C C . PHE A 1 165 ? -11.622 20.800 10.673 1.00 94.62 165 PHE A C 1
ATOM 1292 O O . PHE A 1 165 ? -12.319 20.256 11.521 1.00 94.62 165 PHE A O 1
ATOM 1299 N N . THR A 1 166 ? -12.134 21.588 9.728 1.00 94.56 166 THR A N 1
ATOM 1300 C CA . THR A 1 166 ? -13.567 21.649 9.408 1.00 94.56 166 THR A CA 1
ATOM 1301 C C . THR A 1 166 ? -13.984 20.422 8.588 1.00 94.56 166 THR A C 1
ATOM 1303 O O . THR A 1 166 ? -13.143 19.722 8.017 1.00 94.56 166 THR A O 1
ATOM 1306 N N . ALA A 1 167 ? -15.294 20.188 8.447 1.00 93.00 167 ALA A N 1
ATOM 1307 C CA . ALA A 1 167 ? -15.825 19.137 7.568 1.00 93.00 167 ALA A CA 1
ATOM 1308 C C . ALA A 1 167 ? -15.448 19.328 6.081 1.00 93.00 167 ALA A C 1
ATOM 1310 O O . ALA A 1 167 ? -15.488 18.369 5.314 1.00 93.00 167 ALA A O 1
ATOM 1311 N N . THR A 1 168 ? -15.065 20.549 5.686 1.00 94.25 168 THR A N 1
ATOM 1312 C CA . THR A 1 168 ? -14.588 20.915 4.342 1.00 94.25 168 THR A CA 1
ATOM 1313 C C . THR A 1 168 ? -13.058 20.939 4.223 1.00 94.25 168 THR A C 1
ATOM 1315 O O . THR A 1 168 ? -12.527 21.359 3.200 1.00 94.25 168 THR A O 1
ATOM 1318 N N . GLY A 1 169 ? -12.326 20.500 5.254 1.00 93.19 169 GLY A N 1
ATOM 1319 C CA . GLY A 1 169 ? -10.868 20.350 5.209 1.00 93.19 169 GLY A CA 1
ATOM 1320 C C . GLY A 1 169 ? -10.053 21.616 5.500 1.00 93.19 169 GLY A C 1
ATOM 1321 O O . GLY A 1 169 ? -8.822 21.588 5.412 1.00 93.19 169 GLY A O 1
ATOM 1322 N N . GLU A 1 170 ? -10.692 22.717 5.895 1.00 94.19 170 GLU A N 1
ATOM 1323 C CA . GLU A 1 170 ? -9.992 23.917 6.363 1.00 94.19 170 GLU A CA 1
ATOM 1324 C C . GLU A 1 170 ? -9.412 23.690 7.761 1.00 94.19 170 GLU A C 1
ATOM 1326 O O . GLU A 1 170 ? -9.959 22.927 8.551 1.00 94.19 170 GLU A O 1
ATOM 1331 N N . ARG A 1 171 ? -8.298 24.349 8.104 1.00 92.81 171 ARG A N 1
ATOM 1332 C CA . ARG A 1 171 ? -7.701 24.196 9.440 1.00 92.81 171 ARG A CA 1
ATOM 1333 C C . ARG A 1 171 ? -8.441 25.012 10.482 1.00 92.81 171 ARG A C 1
ATOM 1335 O O . ARG A 1 171 ? -8.625 26.212 10.304 1.00 92.81 171 ARG A O 1
ATOM 1342 N N . LEU A 1 172 ? -8.730 24.379 11.614 1.00 90.81 172 LEU A N 1
ATOM 1343 C CA . LEU A 1 172 ? -9.270 25.074 12.775 1.00 90.81 172 LEU A CA 1
ATOM 1344 C C . LEU A 1 172 ? -8.186 25.940 13.438 1.00 90.81 172 LEU A C 1
ATOM 1346 O O . LEU A 1 172 ? -7.074 25.451 13.689 1.00 90.81 172 LEU A O 1
ATOM 1350 N N . PRO A 1 173 ? -8.487 27.211 13.751 1.00 88.44 173 PRO A N 1
ATOM 1351 C CA . PRO A 1 173 ? -7.567 28.075 14.474 1.00 88.44 173 PRO A CA 1
ATOM 1352 C C . PRO A 1 173 ? -7.462 27.642 15.945 1.00 88.44 173 PRO A C 1
ATOM 1354 O O . PRO A 1 173 ? -8.403 27.084 16.506 1.00 88.44 173 PRO A O 1
ATOM 1357 N N . GLU A 1 174 ? -6.327 27.935 16.583 1.00 84.44 174 GLU A N 1
ATOM 1358 C CA . GLU A 1 174 ? -6.028 27.544 17.973 1.00 84.44 174 GLU A CA 1
ATOM 1359 C C . GLU A 1 174 ? -7.122 27.880 19.007 1.00 84.44 174 GLU A C 1
ATOM 1361 O O . GLU A 1 174 ? -7.406 27.033 19.854 1.00 84.44 174 GLU A O 1
ATOM 1366 N N . PRO A 1 175 ? -7.818 29.033 18.941 1.00 81.50 175 PRO A N 1
ATOM 1367 C CA . PRO A 1 175 ? -8.901 29.337 19.877 1.00 81.50 175 PRO A CA 1
ATOM 1368 C C . PRO A 1 175 ? -10.071 28.341 19.850 1.00 81.50 175 PRO A C 1
ATOM 1370 O O . PRO A 1 175 ? -10.810 28.254 20.825 1.00 81.50 175 PRO A O 1
ATOM 1373 N N . ALA A 1 176 ? -10.242 27.588 18.759 1.00 82.19 176 ALA A N 1
ATOM 1374 C CA . ALA A 1 176 ? -11.280 26.569 18.613 1.00 82.19 176 ALA A CA 1
ATOM 1375 C C . ALA A 1 176 ? -10.818 25.165 19.055 1.00 82.19 176 ALA A C 1
ATOM 1377 O O . ALA A 1 176 ? -11.567 24.201 18.926 1.00 82.19 176 ALA A O 1
ATOM 1378 N N . TRP A 1 177 ? -9.582 25.016 19.543 1.00 88.25 177 TRP A N 1
ATOM 1379 C CA . TRP A 1 177 ? -9.007 23.713 19.871 1.00 88.25 177 TRP A CA 1
ATOM 1380 C C . TRP A 1 177 ? -9.601 23.105 21.145 1.00 88.25 177 TRP A C 1
ATOM 1382 O O . TRP A 1 177 ? -9.626 23.721 22.220 1.00 88.25 177 TRP A O 1
ATOM 1392 N N . THR A 1 178 ? -9.986 21.835 21.046 1.00 86.88 178 THR A N 1
ATOM 1393 C CA . THR A 1 178 ? -10.376 20.993 22.177 1.00 86.88 178 THR A CA 1
ATOM 1394 C C . THR A 1 178 ? -9.144 20.338 22.817 1.00 86.88 178 THR A C 1
ATOM 1396 O O . THR A 1 178 ? -7.989 20.644 22.500 1.00 86.88 178 THR A O 1
ATOM 1399 N N . ALA A 1 179 ? -9.367 19.418 23.762 1.00 84.44 179 ALA A N 1
ATOM 1400 C CA . ALA A 1 179 ? -8.292 18.600 24.318 1.00 84.44 179 ALA A CA 1
ATOM 1401 C C . ALA A 1 179 ? -7.594 17.743 23.244 1.00 84.44 179 ALA A C 1
ATOM 1403 O O . ALA A 1 179 ? -6.382 17.557 23.327 1.00 84.44 179 ALA A O 1
ATOM 1404 N N . ALA A 1 180 ? -8.321 17.268 22.223 1.00 85.50 180 ALA A N 1
ATOM 1405 C CA . ALA A 1 180 ? -7.754 16.436 21.164 1.00 85.50 180 ALA A CA 1
ATOM 1406 C C . ALA A 1 180 ? -6.687 17.196 20.357 1.00 85.50 180 ALA A C 1
ATOM 1408 O O . ALA A 1 180 ? -5.568 16.705 20.203 1.00 85.50 180 ALA A O 1
ATOM 1409 N N . GLU A 1 181 ? -6.978 18.423 19.914 1.00 90.50 181 GLU A N 1
ATOM 1410 C CA . GLU A 1 181 ? -6.015 19.258 19.186 1.00 90.50 181 GLU A CA 1
ATOM 1411 C C . GLU A 1 181 ? -4.801 19.615 20.043 1.00 90.50 181 GLU A C 1
ATOM 1413 O O . GLU A 1 181 ? -3.672 19.554 19.558 1.00 90.50 181 GLU A O 1
ATOM 1418 N N . ARG A 1 182 ? -5.007 19.925 21.331 1.00 90.81 182 ARG A N 1
ATOM 1419 C CA . ARG A 1 182 ? -3.905 20.223 22.257 1.00 90.81 182 ARG A CA 1
ATOM 1420 C C . ARG A 1 182 ? -2.975 19.023 22.457 1.00 90.81 182 ARG A C 1
ATOM 1422 O O . ARG A 1 182 ? -1.756 19.188 22.424 1.00 90.81 182 ARG A O 1
ATOM 1429 N N . VAL A 1 183 ? -3.526 17.815 22.610 1.00 90.69 183 VAL A N 1
ATOM 1430 C CA . VAL A 1 183 ? -2.735 16.572 22.685 1.00 90.69 183 VAL A CA 1
ATOM 1431 C C . VAL A 1 183 ? -1.939 16.362 21.396 1.00 90.69 183 VAL A C 1
ATOM 1433 O O . VAL A 1 183 ? -0.741 16.085 21.456 1.00 90.69 183 VAL A O 1
ATOM 1436 N N . LEU A 1 184 ? -2.569 16.532 20.231 1.00 89.44 184 LEU A N 1
ATOM 1437 C CA . LEU A 1 184 ? -1.904 16.385 18.932 1.00 89.44 184 LEU A CA 1
ATOM 1438 C C . LEU A 1 184 ? -0.777 17.409 18.737 1.00 89.44 184 LEU A C 1
ATOM 1440 O O . LEU A 1 184 ? 0.300 17.049 18.264 1.00 89.44 184 LEU A O 1
ATOM 1444 N N . ALA A 1 185 ? -0.993 18.662 19.137 1.00 90.12 185 ALA A N 1
ATOM 1445 C CA . ALA A 1 185 ? 0.022 19.711 19.075 1.00 90.12 185 ALA A CA 1
ATOM 1446 C C . ALA A 1 185 ? 1.237 19.395 19.967 1.00 90.12 185 ALA A C 1
ATOM 1448 O O . ALA A 1 185 ? 2.377 19.580 19.542 1.00 90.12 185 ALA A O 1
ATOM 1449 N N . ALA A 1 186 ? 1.021 18.849 21.168 1.00 91.25 186 ALA A N 1
ATOM 1450 C CA . ALA A 1 186 ? 2.111 18.394 22.034 1.00 91.25 186 ALA A CA 1
ATOM 1451 C C . ALA A 1 186 ? 2.870 17.185 21.447 1.00 91.25 186 ALA A C 1
ATOM 1453 O O . ALA A 1 186 ? 4.097 17.108 21.528 1.00 91.25 186 ALA A O 1
ATOM 1454 N N . GLN A 1 187 ? 2.165 16.251 20.795 1.00 88.19 187 GLN A N 1
ATOM 1455 C CA . GLN A 1 187 ? 2.806 15.132 20.092 1.00 88.19 187 GLN A CA 1
ATOM 1456 C C . GLN A 1 187 ? 3.689 15.615 18.924 1.00 88.19 187 GLN A C 1
ATOM 1458 O O . GLN A 1 187 ? 4.758 15.050 18.693 1.00 88.19 187 GLN A O 1
ATOM 1463 N N . ASP A 1 188 ? 3.300 16.689 18.231 1.00 86.38 188 ASP A N 1
ATOM 1464 C CA . ASP A 1 188 ? 4.068 17.265 17.119 1.00 86.38 188 ASP A CA 1
ATOM 1465 C C . ASP A 1 188 ? 5.399 17.873 17.515 1.00 86.38 188 ASP A C 1
ATOM 1467 O O . ASP A 1 188 ? 6.396 17.716 16.801 1.00 86.38 188 ASP A O 1
ATOM 1471 N N . THR A 1 189 ? 5.417 18.578 18.642 1.00 88.88 189 THR A N 1
ATOM 1472 C CA . THR A 1 189 ? 6.639 19.173 19.188 1.00 88.88 189 THR A CA 1
ATOM 1473 C C . THR A 1 189 ? 7.539 18.116 19.830 1.00 88.88 189 THR A C 1
ATOM 1475 O O . THR A 1 189 ? 8.701 18.388 20.134 1.00 88.88 189 THR A O 1
ATOM 1478 N N . GLY A 1 190 ? 7.036 16.887 19.986 1.00 87.25 190 GLY A N 1
ATOM 1479 C CA . GLY A 1 190 ? 7.723 15.789 20.652 1.00 87.25 190 GLY A CA 1
ATOM 1480 C C . GLY A 1 190 ? 7.694 15.894 22.177 1.00 87.25 190 GLY A C 1
ATOM 1481 O O . GLY A 1 190 ? 8.426 15.150 22.839 1.00 87.25 190 GLY A O 1
ATOM 1482 N N . ASP A 1 191 ? 6.861 16.781 22.730 1.00 91.94 191 ASP A N 1
ATOM 1483 C CA . ASP A 1 191 ? 6.618 16.887 24.165 1.00 91.94 191 ASP A CA 1
ATOM 1484 C C . ASP A 1 191 ? 5.651 15.787 24.614 1.00 91.94 191 ASP A C 1
ATOM 1486 O O . ASP A 1 191 ? 4.447 15.974 24.812 1.00 91.94 191 ASP A O 1
ATOM 1490 N N . TRP A 1 192 ? 6.207 14.583 24.750 1.00 91.25 192 TRP A N 1
ATOM 1491 C CA . TRP A 1 192 ? 5.448 13.419 25.184 1.00 91.25 192 TRP A CA 1
ATOM 1492 C C . TRP A 1 192 ? 4.827 13.626 26.572 1.00 91.25 192 TRP A C 1
ATOM 1494 O O . TRP A 1 192 ? 3.744 13.113 26.824 1.00 91.25 192 TRP A O 1
ATOM 1504 N N . ALA A 1 193 ? 5.463 14.375 27.473 1.00 92.75 193 ALA A N 1
ATOM 1505 C CA . ALA A 1 193 ? 4.944 14.540 28.824 1.00 92.75 193 ALA A CA 1
ATOM 1506 C C . ALA A 1 193 ? 3.696 15.431 28.823 1.00 92.75 193 ALA A C 1
ATOM 1508 O O . ALA A 1 193 ? 2.685 15.071 29.429 1.00 92.75 193 ALA A O 1
ATOM 1509 N N . ALA A 1 194 ? 3.736 16.542 28.079 1.00 93.94 194 ALA A N 1
ATOM 1510 C CA . ALA A 1 194 ? 2.565 17.386 27.873 1.00 93.94 194 ALA A CA 1
ATOM 1511 C C . ALA A 1 194 ? 1.436 16.617 27.175 1.00 93.94 194 ALA A C 1
ATOM 1513 O O . ALA A 1 194 ? 0.297 16.678 27.628 1.00 93.94 194 ALA A O 1
ATOM 1514 N N . ALA A 1 195 ? 1.738 15.837 26.131 1.00 92.88 195 ALA A N 1
ATOM 1515 C CA . ALA A 1 195 ? 0.727 15.063 25.409 1.00 92.88 195 ALA A CA 1
ATOM 1516 C C . ALA A 1 195 ? -0.033 14.080 26.317 1.00 92.88 195 ALA A C 1
ATOM 1518 O O . ALA A 1 195 ? -1.259 14.003 26.257 1.00 92.88 195 ALA A O 1
ATOM 1519 N N . TRP A 1 196 ? 0.682 13.345 27.173 1.00 93.00 196 TRP A N 1
ATOM 1520 C CA . TRP A 1 196 ? 0.070 12.388 28.099 1.00 93.00 196 TRP A CA 1
ATOM 1521 C C . TRP A 1 196 ? -0.686 13.082 29.237 1.00 93.00 196 TRP A C 1
ATOM 1523 O O . TRP A 1 196 ? -1.799 12.666 29.555 1.00 93.00 196 TRP A O 1
ATOM 1533 N N . SER A 1 197 ? -0.150 14.181 29.777 1.00 94.19 197 SER A N 1
ATOM 1534 C CA . SER A 1 197 ? -0.838 14.982 30.798 1.00 94.19 197 SER A CA 1
ATOM 1535 C C . SER A 1 197 ? -2.143 15.580 30.265 1.00 94.19 197 SER A C 1
ATOM 1537 O O . SER A 1 197 ? -3.191 15.431 30.888 1.00 94.19 197 SER A O 1
ATOM 1539 N N . LEU A 1 198 ? -2.111 16.184 29.072 1.00 93.31 198 LEU A N 1
ATOM 1540 C CA . LEU A 1 198 ? -3.287 16.759 28.407 1.00 93.31 198 LEU A CA 1
ATOM 1541 C C . LEU A 1 198 ? -4.345 15.700 28.070 1.00 93.31 198 LEU A C 1
ATOM 1543 O O . LEU A 1 198 ? -5.538 16.002 28.044 1.00 93.31 198 LEU A O 1
ATOM 1547 N N . ALA A 1 199 ? -3.924 14.455 27.838 1.00 92.06 199 ALA A N 1
ATOM 1548 C CA . ALA A 1 199 ? -4.827 13.325 27.652 1.00 92.06 199 ALA A CA 1
ATOM 1549 C C . ALA A 1 199 ? -5.384 12.762 28.981 1.00 92.06 199 ALA A C 1
ATOM 1551 O O . ALA A 1 199 ? -6.286 11.920 28.953 1.00 92.06 199 ALA A O 1
ATOM 1552 N N . GLY A 1 200 ? -4.915 13.257 30.131 1.00 93.56 200 GLY A N 1
ATOM 1553 C CA . GLY A 1 200 ? -5.400 12.917 31.471 1.00 93.56 200 GLY A CA 1
ATOM 1554 C C . GLY A 1 200 ? -4.656 11.774 32.165 1.00 93.56 200 GLY A C 1
ATOM 1555 O O . GLY A 1 200 ? -5.165 11.256 33.151 1.00 93.56 200 GLY A O 1
ATOM 1556 N N . PHE A 1 201 ? -3.493 11.355 31.662 1.00 94.12 201 PHE A N 1
ATOM 1557 C CA . PHE A 1 201 ? -2.691 10.295 32.283 1.00 94.12 201 PHE A CA 1
ATOM 1558 C C . PHE A 1 201 ? -1.809 10.842 33.405 1.00 94.12 201 PHE A C 1
ATOM 1560 O O . PHE A 1 201 ? -1.311 11.968 33.316 1.00 94.12 201 PHE A O 1
ATOM 1567 N N . ASP A 1 202 ? -1.547 10.014 34.417 1.00 92.31 202 ASP A N 1
ATOM 1568 C CA . ASP A 1 202 ? -0.539 10.314 35.433 1.00 92.31 202 ASP A CA 1
ATOM 1569 C C . ASP A 1 202 ? 0.864 10.156 34.827 1.00 92.31 202 ASP A C 1
ATOM 1571 O O . ASP A 1 202 ? 1.310 9.057 34.475 1.00 92.31 202 ASP A O 1
ATOM 1575 N N . VAL A 1 203 ? 1.547 11.287 34.653 1.00 90.62 203 VAL A N 1
ATOM 1576 C CA . VAL A 1 203 ? 2.815 11.358 33.921 1.00 90.62 203 VAL A CA 1
ATOM 1577 C C . VAL A 1 203 ? 4.015 11.128 34.835 1.00 90.62 203 VAL A C 1
ATOM 1579 O O . VAL A 1 203 ? 5.085 10.796 34.333 1.00 90.62 203 VAL A O 1
ATOM 1582 N N . GLU A 1 204 ? 3.875 11.241 36.156 1.00 92.12 204 GLU A N 1
ATOM 1583 C CA . GLU A 1 204 ? 5.013 11.097 37.074 1.00 92.12 204 GLU A CA 1
ATOM 1584 C C . GLU A 1 204 ? 5.602 9.674 37.071 1.00 92.12 204 GLU A C 1
ATOM 1586 O O . GLU A 1 204 ? 6.815 9.535 36.868 1.00 92.12 204 GLU A O 1
ATOM 1591 N N . PRO A 1 205 ? 4.795 8.592 37.134 1.00 89.06 205 PRO A N 1
ATOM 1592 C CA . PRO A 1 205 ? 5.300 7.236 36.920 1.00 89.06 205 PRO A CA 1
ATOM 1593 C C . PRO A 1 205 ? 5.979 7.065 35.555 1.00 89.06 205 PRO A C 1
ATOM 1595 O O . PRO A 1 205 ? 6.988 6.367 35.431 1.00 89.06 205 PRO A O 1
ATOM 1598 N N . LEU A 1 206 ? 5.457 7.736 34.523 1.00 87.62 206 LEU A N 1
ATOM 1599 C CA . LEU A 1 206 ? 6.005 7.682 33.171 1.00 87.62 206 LEU A CA 1
ATOM 1600 C C . LEU A 1 206 ? 7.342 8.436 33.059 1.00 87.62 206 LEU A C 1
ATOM 1602 O O . LEU A 1 206 ? 8.242 7.965 32.362 1.00 87.62 206 LEU A O 1
ATOM 1606 N N . ARG A 1 207 ? 7.519 9.559 33.769 1.00 91.88 207 ARG A N 1
ATOM 1607 C CA . ARG A 1 207 ? 8.802 10.278 33.888 1.00 91.88 207 ARG A CA 1
ATOM 1608 C C . ARG A 1 207 ? 9.851 9.420 34.567 1.00 91.88 207 ARG A C 1
ATOM 1610 O O . ARG A 1 207 ? 10.903 9.201 33.968 1.00 91.88 207 ARG A O 1
ATOM 1617 N N . ALA A 1 208 ? 9.530 8.865 35.734 1.00 90.31 208 ALA A N 1
ATOM 1618 C CA . ALA A 1 208 ? 10.424 7.961 36.452 1.00 90.31 208 ALA A CA 1
ATOM 1619 C C . ALA A 1 208 ? 10.829 6.765 35.573 1.00 90.31 208 ALA A C 1
ATOM 1621 O O . ALA A 1 208 ? 11.996 6.376 35.512 1.00 90.31 208 ALA A O 1
ATOM 1622 N N . LEU A 1 209 ? 9.879 6.215 34.813 1.00 86.94 209 LEU A N 1
ATOM 1623 C CA . LEU A 1 209 ? 10.143 5.138 33.868 1.00 86.94 209 LEU A CA 1
ATOM 1624 C C . LEU A 1 209 ? 11.093 5.564 32.733 1.00 86.94 209 LEU A C 1
ATOM 1626 O O . LEU A 1 209 ? 11.999 4.809 32.378 1.00 86.94 209 LEU A O 1
ATOM 1630 N N . VAL A 1 210 ? 10.907 6.755 32.159 1.00 90.44 210 VAL A N 1
ATOM 1631 C CA . VAL A 1 210 ? 11.785 7.305 31.112 1.00 90.44 210 VAL A CA 1
ATOM 1632 C C . VAL A 1 210 ? 13.191 7.594 31.643 1.00 90.44 210 VAL A C 1
ATOM 1634 O O . VAL A 1 210 ? 14.161 7.403 30.909 1.00 90.44 210 VAL A O 1
ATOM 1637 N N . GLU A 1 211 ? 13.327 8.028 32.894 1.00 90.44 211 GLU A N 1
ATOM 1638 C CA . GLU A 1 211 ? 14.625 8.223 33.552 1.00 90.44 211 GLU A CA 1
ATOM 1639 C C . GLU A 1 211 ? 15.366 6.899 33.741 1.00 90.44 211 GLU A C 1
ATOM 1641 O O . GLU A 1 211 ? 16.543 6.793 33.397 1.00 90.44 211 GLU A O 1
ATOM 1646 N N . GLN A 1 212 ? 14.661 5.860 34.194 1.00 87.06 212 GLN A N 1
ATOM 1647 C CA . GLN A 1 212 ? 15.220 4.513 34.337 1.00 87.06 212 GLN A CA 1
ATOM 1648 C C . GLN A 1 212 ? 15.552 3.870 32.984 1.00 87.06 212 GLN A C 1
ATOM 1650 O O . GLN A 1 212 ? 16.473 3.060 32.875 1.00 87.06 212 GLN A O 1
ATOM 1655 N N . ARG A 1 213 ? 14.772 4.183 31.943 1.00 87.75 213 ARG A N 1
ATOM 1656 C CA . ARG A 1 213 ? 14.836 3.542 30.623 1.00 87.75 213 ARG A CA 1
ATOM 1657 C C . ARG A 1 213 ? 14.757 4.593 29.525 1.00 87.75 213 ARG A C 1
ATOM 1659 O O . ARG A 1 213 ? 13.739 4.749 28.851 1.00 87.75 213 ARG A O 1
ATOM 1666 N N . SER A 1 214 ? 15.874 5.276 29.298 1.00 86.12 214 SER A N 1
ATOM 1667 C CA . SER A 1 214 ? 15.973 6.410 28.365 1.00 86.12 214 SER A CA 1
ATOM 1668 C C . SER A 1 214 ? 15.495 6.110 26.935 1.00 86.12 214 SER A C 1
ATOM 1670 O O . SER A 1 214 ? 14.991 7.007 26.258 1.00 86.12 214 SER A O 1
ATOM 1672 N N . TRP A 1 215 ? 15.577 4.854 26.479 1.00 84.19 215 TRP A N 1
ATOM 1673 C CA . TRP A 1 215 ? 15.082 4.416 25.167 1.00 84.19 215 TRP A CA 1
ATOM 1674 C C . TRP A 1 215 ? 13.550 4.506 25.021 1.00 84.19 215 TRP A C 1
ATOM 1676 O O . TRP A 1 215 ? 13.051 4.686 23.910 1.00 84.19 215 TRP A O 1
ATOM 1686 N N . ILE A 1 216 ? 12.786 4.477 26.122 1.00 86.69 216 ILE A N 1
ATOM 1687 C CA . ILE A 1 216 ? 11.323 4.662 26.099 1.00 86.69 216 ILE A CA 1
ATOM 1688 C C . ILE A 1 216 ? 10.964 6.069 25.614 1.00 86.69 216 ILE A C 1
ATOM 1690 O O . ILE A 1 216 ? 9.944 6.248 24.948 1.00 86.69 216 ILE A O 1
ATOM 1694 N N . ARG A 1 217 ? 11.833 7.063 25.849 1.00 87.69 217 ARG A N 1
ATOM 1695 C CA . ARG A 1 217 ? 11.629 8.438 25.373 1.00 87.69 217 ARG A CA 1
ATOM 1696 C C . ARG A 1 217 ? 11.452 8.498 23.860 1.00 87.69 217 ARG A C 1
ATOM 1698 O O . ARG A 1 217 ? 10.575 9.213 23.382 1.00 87.69 217 ARG A O 1
ATOM 1705 N N . SER A 1 218 ? 12.267 7.764 23.095 1.00 82.44 218 SER A N 1
ATOM 1706 C CA . SER A 1 218 ? 12.088 7.726 21.641 1.00 82.44 218 SER A CA 1
ATOM 1707 C C . SER A 1 218 ? 10.804 7.004 21.252 1.00 82.44 218 SER A C 1
ATOM 1709 O O . SER A 1 218 ? 10.105 7.504 20.379 1.00 82.44 218 SER A O 1
ATOM 1711 N N . SER A 1 219 ? 10.438 5.906 21.929 1.00 84.75 219 SER A N 1
ATOM 1712 C CA . SER A 1 219 ? 9.159 5.230 21.665 1.00 84.75 219 SER A CA 1
ATOM 1713 C C . SER A 1 219 ? 7.963 6.152 21.893 1.00 84.75 219 SER A C 1
ATOM 1715 O O . SER A 1 219 ? 7.083 6.207 21.045 1.00 84.75 219 SER A O 1
ATOM 1717 N N . LEU A 1 220 ? 7.941 6.915 22.989 1.00 86.50 220 LEU A N 1
ATOM 1718 C CA . LEU A 1 220 ? 6.845 7.839 23.301 1.00 86.50 220 LEU A CA 1
ATOM 1719 C C . LEU A 1 220 ? 6.744 8.991 22.298 1.00 86.50 220 LEU A C 1
ATOM 1721 O O . LEU A 1 220 ? 5.647 9.355 21.888 1.00 86.50 220 LEU A O 1
ATOM 1725 N N . ARG A 1 221 ? 7.887 9.547 21.885 1.00 82.62 221 ARG A N 1
ATOM 1726 C CA . ARG A 1 221 ? 7.950 10.651 20.920 1.00 82.62 221 ARG A CA 1
ATOM 1727 C C . ARG A 1 221 ? 7.557 10.222 19.504 1.00 82.62 221 ARG A C 1
ATOM 1729 O O . ARG A 1 221 ? 7.006 11.017 18.754 1.00 82.62 221 ARG A O 1
ATOM 1736 N N . ASP A 1 222 ? 7.910 9.003 19.101 1.00 76.06 222 ASP A N 1
ATOM 1737 C CA . ASP A 1 222 ? 7.706 8.523 17.730 1.00 76.06 222 ASP A CA 1
ATOM 1738 C C . ASP A 1 222 ? 6.406 7.708 17.553 1.00 76.06 222 ASP A C 1
ATOM 1740 O O . ASP A 1 222 ? 6.002 7.441 16.418 1.00 76.06 222 ASP A O 1
ATOM 1744 N N . ALA A 1 223 ? 5.726 7.336 18.643 1.00 77.19 223 ALA A N 1
ATOM 1745 C CA . ALA A 1 223 ? 4.490 6.561 18.605 1.00 77.19 223 ALA A CA 1
ATOM 1746 C C . ALA A 1 223 ? 3.282 7.378 18.117 1.00 77.19 223 ALA A C 1
ATOM 1748 O O . ALA A 1 223 ? 2.946 8.429 18.654 1.00 77.19 223 ALA A O 1
ATOM 1749 N N . ARG A 1 224 ? 2.552 6.823 17.144 1.00 81.44 224 ARG A N 1
ATOM 1750 C CA . ARG A 1 224 ? 1.289 7.366 16.611 1.00 81.44 224 ARG A CA 1
ATOM 1751 C C . ARG A 1 224 ? 0.077 6.824 17.371 1.00 81.44 224 ARG A C 1
ATOM 1753 O O . ARG A 1 224 ? -0.877 6.332 16.776 1.00 81.44 224 ARG A O 1
ATOM 1760 N N . VAL A 1 225 ? 0.153 6.854 18.699 1.00 85.25 225 VAL A N 1
ATOM 1761 C CA . VAL A 1 225 ? -0.908 6.349 19.578 1.00 85.25 225 VAL A CA 1
ATOM 1762 C C . VAL A 1 225 ? -1.930 7.453 19.836 1.00 85.25 225 VAL A C 1
ATOM 1764 O O . VAL A 1 225 ? -1.574 8.599 20.123 1.00 85.25 225 VAL A O 1
ATOM 1767 N N . ASP A 1 226 ? -3.203 7.096 19.723 1.00 87.50 226 ASP A N 1
ATOM 1768 C CA . ASP A 1 226 ? -4.329 7.909 20.146 1.00 87.50 226 ASP A CA 1
ATOM 1769 C C . ASP A 1 226 ? -4.569 7.722 21.647 1.00 87.50 226 ASP A C 1
ATOM 1771 O O . ASP A 1 226 ? -5.165 6.740 22.097 1.00 87.50 226 ASP A O 1
ATOM 1775 N N . LEU A 1 227 ? -4.081 8.676 22.435 1.00 88.75 227 LEU A N 1
ATOM 1776 C CA . LEU A 1 227 ? -4.177 8.625 23.892 1.00 88.75 227 LEU A CA 1
ATOM 1777 C C . LEU A 1 227 ? -5.626 8.740 24.385 1.00 88.75 227 LEU A C 1
ATOM 1779 O O . LEU A 1 227 ? -5.966 8.174 25.424 1.00 88.75 227 LEU A O 1
ATOM 1783 N N . THR A 1 228 ? -6.501 9.406 23.626 1.00 85.75 228 THR A N 1
ATOM 1784 C CA . THR A 1 228 ? -7.920 9.529 23.983 1.00 85.75 228 THR A CA 1
ATOM 1785 C C . THR A 1 228 ? -8.628 8.180 23.870 1.00 85.75 228 THR A C 1
ATOM 1787 O O . THR A 1 228 ? -9.422 7.820 24.741 1.00 85.75 228 THR A O 1
ATOM 1790 N N . ARG A 1 229 ? -8.258 7.372 22.869 1.00 86.88 229 ARG A N 1
ATOM 1791 C CA . ARG A 1 229 ? -8.793 6.016 22.686 1.00 86.88 229 ARG A CA 1
ATOM 1792 C C . ARG A 1 229 ? -8.198 5.011 23.654 1.00 86.88 229 ARG A C 1
ATOM 1794 O O . ARG A 1 229 ? -8.923 4.137 24.115 1.00 86.88 229 ARG A O 1
ATOM 1801 N N . VAL A 1 230 ? -6.921 5.152 24.016 1.00 90.25 230 VAL A N 1
ATOM 1802 C CA . VAL A 1 230 ? -6.339 4.364 25.117 1.00 90.25 230 VAL A CA 1
ATOM 1803 C C . VAL A 1 230 ? -7.145 4.590 26.396 1.00 90.25 230 VAL A C 1
ATOM 1805 O O . VAL A 1 230 ? -7.573 3.624 27.020 1.00 90.25 230 VAL A O 1
ATOM 1808 N N . ARG A 1 231 ? -7.428 5.851 26.745 1.00 90.88 231 ARG A N 1
ATOM 1809 C CA . ARG A 1 231 ? -8.243 6.194 27.918 1.00 90.88 231 ARG A CA 1
ATOM 1810 C C . ARG A 1 231 ? -9.655 5.610 27.833 1.00 90.88 231 ARG A C 1
ATOM 1812 O O . ARG A 1 231 ? -10.125 5.013 28.796 1.00 90.88 231 ARG A O 1
ATOM 1819 N N . ALA A 1 232 ? -10.314 5.741 26.681 1.00 89.00 232 ALA A N 1
ATOM 1820 C CA . ALA A 1 232 ? -11.641 5.169 26.466 1.00 89.00 232 ALA A CA 1
ATOM 1821 C C . ALA A 1 232 ? -11.643 3.635 26.604 1.00 89.00 232 ALA A C 1
ATOM 1823 O O . ALA A 1 232 ? -12.549 3.080 27.218 1.00 89.00 232 ALA A O 1
ATOM 1824 N N . ALA A 1 233 ? -10.612 2.950 26.098 1.00 90.38 233 ALA A N 1
ATOM 1825 C CA . ALA A 1 233 ? -10.477 1.498 26.204 1.00 90.38 233 ALA A CA 1
ATOM 1826 C C . ALA A 1 233 ? -10.256 1.028 27.651 1.00 90.38 233 ALA A C 1
ATOM 1828 O O . ALA A 1 233 ? -10.848 0.031 28.063 1.00 90.38 233 ALA A O 1
ATOM 1829 N N . VAL A 1 234 ? -9.448 1.754 28.433 1.00 92.75 234 VAL A N 1
ATOM 1830 C CA . VAL A 1 234 ? -9.280 1.506 29.876 1.00 92.75 234 VAL A CA 1
ATOM 1831 C C . VAL A 1 234 ? -10.619 1.657 30.596 1.00 92.75 234 VAL A C 1
ATOM 1833 O O . VAL A 1 234 ? -11.030 0.758 31.326 1.00 92.75 234 VAL A O 1
ATOM 1836 N N . ALA A 1 235 ? -11.320 2.770 30.360 1.00 92.38 235 ALA A N 1
ATOM 1837 C CA . ALA A 1 235 ? -12.588 3.071 31.017 1.00 92.38 235 ALA A CA 1
ATOM 1838 C C . ALA A 1 235 ? -13.678 2.044 30.675 1.00 92.38 235 ALA A C 1
ATOM 1840 O O . ALA A 1 235 ? -14.360 1.555 31.570 1.00 92.38 235 ALA A O 1
ATOM 1841 N N . ALA A 1 236 ? -13.802 1.668 29.398 1.00 91.69 236 ALA A N 1
ATOM 1842 C CA . ALA A 1 236 ? -14.765 0.665 28.946 1.00 91.69 236 ALA A CA 1
ATOM 1843 C C . ALA A 1 236 ? -14.499 -0.721 29.550 1.00 91.69 236 ALA A C 1
ATOM 1845 O O . ALA A 1 236 ? -15.431 -1.491 29.772 1.00 91.69 236 ALA A O 1
ATOM 1846 N N . ARG A 1 237 ? -13.230 -1.049 29.815 1.00 89.75 237 ARG A N 1
ATOM 1847 C CA . ARG A 1 237 ? -12.849 -2.316 30.439 1.00 89.75 237 ARG A CA 1
ATOM 1848 C C . ARG A 1 237 ? -13.013 -2.302 31.961 1.00 89.75 237 ARG A C 1
ATOM 1850 O O . ARG A 1 237 ? -13.328 -3.341 32.532 1.00 89.75 237 ARG A O 1
ATOM 1857 N N . GLY A 1 238 ? -12.740 -1.170 32.611 1.00 91.25 238 GLY A N 1
ATOM 1858 C CA . GLY A 1 238 ? -12.695 -1.064 34.072 1.00 91.25 238 GLY A CA 1
ATOM 1859 C C . GLY A 1 238 ? -11.534 -1.832 34.722 1.00 91.25 238 GLY A C 1
ATOM 1860 O O . GLY A 1 238 ? -11.578 -2.112 35.915 1.00 91.25 238 GLY A O 1
ATOM 1861 N N . ASP A 1 239 ? -10.506 -2.201 33.951 1.00 91.19 239 ASP A N 1
ATOM 1862 C CA . ASP A 1 239 ? -9.342 -2.969 34.410 1.00 91.19 239 ASP A CA 1
ATOM 1863 C C . ASP A 1 239 ? -8.096 -2.608 33.580 1.00 91.19 239 ASP A C 1
ATOM 1865 O O . ASP A 1 239 ? -8.186 -1.934 32.550 1.00 91.19 239 ASP A O 1
ATOM 1869 N N . ARG A 1 240 ? -6.923 -3.069 34.024 1.00 91.00 240 ARG A N 1
ATOM 1870 C CA . ARG A 1 240 ? -5.638 -2.837 33.365 1.00 91.00 240 ARG A CA 1
ATOM 1871 C C . ARG A 1 240 ? -5.642 -3.369 31.933 1.00 91.00 240 ARG A C 1
ATOM 1873 O O . ARG A 1 240 ? -6.117 -4.473 31.661 1.00 91.00 240 ARG A O 1
ATOM 1880 N N . ILE A 1 241 ? -5.028 -2.610 31.029 1.00 91.56 241 ILE A N 1
ATOM 1881 C CA . ILE A 1 241 ? -4.753 -3.027 29.649 1.00 91.56 241 ILE A CA 1
ATOM 1882 C C . ILE A 1 241 ? -3.289 -2.819 29.307 1.00 91.56 241 ILE A C 1
ATOM 1884 O O . ILE A 1 241 ? -2.625 -1.928 29.841 1.00 91.56 241 ILE A O 1
ATOM 1888 N N . ARG A 1 242 ? -2.794 -3.616 28.365 1.00 90.50 242 ARG A N 1
ATOM 1889 C CA . ARG A 1 242 ? -1.485 -3.418 27.761 1.00 90.50 242 ARG A CA 1
ATOM 1890 C C . ARG A 1 242 ? -1.615 -2.769 26.392 1.00 90.50 242 ARG A C 1
ATOM 1892 O O . ARG A 1 242 ? -2.345 -3.242 25.529 1.00 90.50 242 ARG A O 1
ATOM 1899 N N . VAL A 1 243 ? -0.863 -1.696 26.186 1.00 89.44 243 VAL A N 1
ATOM 1900 C CA . VAL A 1 243 ? -0.795 -0.941 24.937 1.00 89.44 243 VAL A CA 1
ATOM 1901 C C . VAL A 1 243 ? 0.623 -0.998 24.400 1.00 89.44 243 VAL A C 1
ATOM 1903 O O . VAL A 1 243 ? 1.595 -0.700 25.100 1.00 89.44 243 VAL A O 1
ATOM 1906 N N . ARG A 1 244 ? 0.747 -1.356 23.126 1.00 86.00 244 ARG A N 1
ATOM 1907 C CA . ARG A 1 244 ? 2.022 -1.310 22.421 1.00 86.00 244 ARG A CA 1
ATOM 1908 C C . ARG A 1 244 ? 2.234 0.075 21.827 1.00 86.00 244 ARG A C 1
ATOM 1910 O O . ARG A 1 244 ? 1.435 0.547 21.021 1.00 86.00 244 ARG A O 1
ATOM 1917 N N . LEU A 1 245 ? 3.345 0.710 22.181 1.00 80.44 245 LEU A N 1
ATOM 1918 C CA . LEU A 1 245 ? 3.783 1.929 21.519 1.00 80.44 245 LEU A CA 1
ATOM 1919 C C . LEU A 1 245 ? 4.383 1.551 20.173 1.00 80.44 245 LEU A C 1
ATOM 1921 O O . LEU A 1 245 ? 5.446 0.930 20.137 1.00 80.44 245 LEU A O 1
ATOM 1925 N N . GLY A 1 246 ? 3.700 1.939 19.096 1.00 67.00 246 GLY A N 1
ATOM 1926 C CA . GLY A 1 246 ? 4.153 1.806 17.714 1.00 67.00 246 GLY A CA 1
ATOM 1927 C C . GLY A 1 246 ? 4.223 0.368 17.186 1.00 67.00 246 GLY A C 1
ATOM 1928 O O . GLY A 1 246 ? 4.543 -0.598 17.884 1.00 67.00 246 GLY A O 1
ATOM 1929 N N . SER A 1 247 ? 3.980 0.221 15.886 1.00 58.91 247 SER A N 1
ATOM 1930 C CA . SER A 1 247 ? 4.103 -1.064 15.189 1.00 58.91 247 SER A CA 1
ATOM 1931 C C . SER A 1 247 ? 5.542 -1.621 15.218 1.00 58.91 247 SER A C 1
ATOM 1933 O O . SER A 1 247 ? 5.733 -2.836 15.295 1.00 58.91 247 SER A O 1
ATOM 1935 N N . THR A 1 248 ? 6.568 -0.762 15.273 1.00 54.59 248 THR A N 1
ATOM 1936 C CA . THR A 1 248 ? 7.992 -1.149 15.161 1.00 54.59 248 THR A CA 1
ATOM 1937 C C . THR A 1 248 ? 8.796 -1.102 16.463 1.00 54.59 248 THR A C 1
ATOM 1939 O O . THR A 1 248 ? 9.828 -1.758 16.556 1.00 54.59 248 THR A O 1
ATOM 1942 N N . THR A 1 249 ? 8.353 -0.356 17.475 1.00 62.75 249 THR A N 1
ATOM 1943 C CA . THR A 1 249 ? 9.161 -0.020 18.663 1.00 62.75 249 THR A CA 1
ATOM 1944 C C . THR A 1 249 ? 9.143 -1.075 19.773 1.00 62.75 249 THR A C 1
ATOM 1946 O O . THR A 1 249 ? 9.822 -0.897 20.780 1.00 62.75 249 THR A O 1
ATOM 1949 N N . GLY A 1 250 ? 8.389 -2.174 19.617 1.00 71.44 250 GLY A N 1
ATOM 1950 C CA . GLY A 1 250 ? 8.355 -3.328 20.539 1.00 71.44 250 GLY A CA 1
ATOM 1951 C C . GLY A 1 250 ? 8.021 -3.010 22.007 1.00 71.44 250 GLY A C 1
ATOM 1952 O O . GLY A 1 250 ? 8.097 -3.890 22.859 1.00 71.44 250 GLY A O 1
ATOM 1953 N N . THR A 1 251 ? 7.677 -1.758 22.313 1.00 84.06 251 THR A N 1
ATOM 1954 C CA . THR A 1 251 ? 7.566 -1.229 23.672 1.00 84.06 251 THR A CA 1
ATOM 1955 C C . THR A 1 251 ? 6.143 -1.427 24.165 1.00 84.06 251 THR A C 1
ATOM 1957 O O . THR A 1 251 ? 5.207 -0.950 23.525 1.00 84.06 251 THR A O 1
ATOM 1960 N N . TRP A 1 252 ? 5.9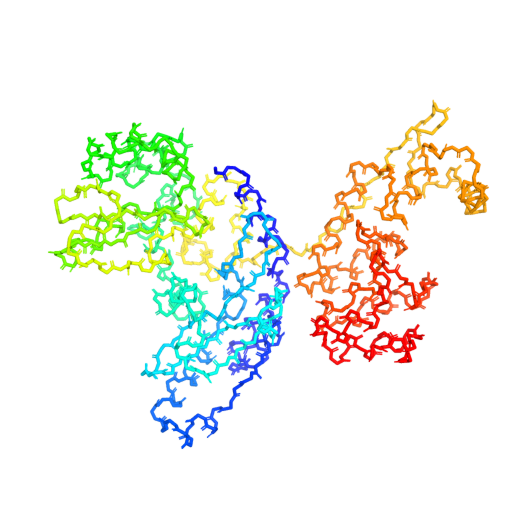83 -2.085 25.309 1.00 87.38 252 TRP A N 1
ATOM 1961 C CA . TRP A 1 252 ? 4.683 -2.324 25.930 1.00 87.38 252 TRP A CA 1
ATOM 1962 C C . TRP A 1 252 ? 4.539 -1.521 27.216 1.00 87.38 252 TRP A C 1
ATOM 1964 O O . TRP A 1 252 ? 5.398 -1.582 28.099 1.00 87.38 252 TRP A O 1
ATOM 1974 N N . LEU A 1 253 ? 3.428 -0.802 27.319 1.00 89.62 253 LEU A N 1
ATOM 1975 C CA . LEU A 1 253 ? 3.011 -0.097 28.520 1.00 89.62 253 LEU A CA 1
ATOM 1976 C C . LEU A 1 253 ? 1.729 -0.720 29.054 1.00 89.62 253 LEU A C 1
ATOM 1978 O O . LEU A 1 253 ? 0.857 -1.107 28.284 1.00 89.62 253 LEU A O 1
ATOM 1982 N N . THR A 1 254 ? 1.614 -0.787 30.370 1.00 92.00 254 THR A N 1
ATOM 1983 C CA . THR A 1 254 ? 0.379 -1.152 31.054 1.00 92.00 254 THR A CA 1
ATOM 1984 C C . THR A 1 254 ? -0.252 0.117 31.600 1.00 92.00 254 THR A C 1
ATOM 1986 O O . THR A 1 254 ? 0.437 0.905 32.249 1.00 92.00 254 THR A O 1
ATOM 1989 N N . VAL A 1 255 ? -1.543 0.294 31.341 1.00 92.50 255 VAL A N 1
ATOM 1990 C CA . VAL A 1 255 ? -2.353 1.402 31.852 1.00 92.50 255 VAL A CA 1
ATOM 1991 C C . VAL A 1 255 ? -3.426 0.826 32.763 1.00 92.50 255 VAL A C 1
ATOM 1993 O O . VAL A 1 255 ? -4.076 -0.151 32.385 1.00 92.50 255 VAL A O 1
ATOM 1996 N N . ASP A 1 256 ? -3.580 1.386 33.959 1.00 92.38 256 ASP A N 1
ATOM 1997 C CA . ASP A 1 256 ? -4.612 0.993 34.923 1.00 92.38 256 ASP A CA 1
ATOM 1998 C C . ASP A 1 256 ? -5.850 1.916 34.883 1.00 92.38 256 ASP A C 1
ATOM 2000 O O . ASP A 1 256 ? -5.820 2.937 34.192 1.00 92.38 256 ASP A O 1
ATOM 2004 N N . PRO A 1 257 ? -6.953 1.565 35.579 1.00 93.62 257 PRO A N 1
ATOM 2005 C CA . PRO A 1 257 ? -8.169 2.386 35.620 1.00 93.62 257 PRO A CA 1
ATOM 2006 C C . PRO A 1 257 ? -7.976 3.815 36.142 1.00 93.62 257 PRO A C 1
ATOM 2008 O O . PRO A 1 257 ? -8.748 4.696 35.770 1.00 93.62 257 PRO A O 1
ATOM 2011 N N . ASP A 1 258 ? -6.928 4.057 36.933 1.00 92.94 258 ASP A N 1
ATOM 2012 C CA . ASP A 1 258 ? -6.557 5.380 37.447 1.00 92.94 258 ASP A CA 1
ATOM 2013 C C . ASP A 1 258 ? -5.652 6.153 36.464 1.00 92.94 258 ASP A C 1
ATOM 2015 O O . ASP A 1 258 ? -5.120 7.213 36.792 1.00 92.94 258 ASP A O 1
ATOM 2019 N N . LEU A 1 259 ? -5.469 5.625 35.246 1.00 93.94 259 LEU A N 1
ATOM 2020 C CA . LEU A 1 259 ? -4.635 6.171 34.173 1.00 93.94 259 LEU A CA 1
ATOM 2021 C C . LEU A 1 259 ? -3.151 6.300 34.539 1.00 93.94 259 LEU A C 1
ATOM 2023 O O . LEU A 1 259 ? -2.425 7.107 33.945 1.00 93.94 259 LEU A O 1
ATOM 2027 N N . ARG A 1 260 ? -2.672 5.467 35.467 1.00 92.19 260 ARG A N 1
ATOM 2028 C CA . ARG A 1 260 ? -1.245 5.337 35.767 1.00 92.19 260 ARG A CA 1
ATOM 2029 C C . ARG A 1 260 ? -0.584 4.388 34.786 1.00 92.19 260 ARG A C 1
ATOM 2031 O O . ARG A 1 260 ? -1.142 3.366 34.381 1.00 92.19 260 ARG A O 1
ATOM 2038 N N . VAL A 1 261 ? 0.646 4.731 34.414 1.00 90.38 261 VAL A N 1
ATOM 2039 C CA . VAL A 1 261 ? 1.397 4.042 33.364 1.00 90.38 261 VAL A CA 1
ATOM 2040 C C . VAL A 1 261 ? 2.609 3.333 33.953 1.00 90.38 261 VAL A C 1
ATOM 2042 O O . VAL A 1 261 ? 3.426 3.936 34.642 1.00 90.38 261 VAL A O 1
ATOM 2045 N N . SER A 1 262 ? 2.771 2.052 33.629 1.00 87.50 262 SER A N 1
ATOM 2046 C CA . SER A 1 262 ? 3.939 1.255 34.017 1.00 87.50 262 SER A CA 1
ATOM 2047 C C . SER A 1 262 ? 4.499 0.471 32.830 1.00 87.50 262 SER A C 1
ATOM 2049 O O . SER A 1 262 ? 3.770 0.128 31.903 1.00 87.50 262 SER A O 1
ATOM 2051 N N . HIS A 1 263 ? 5.787 0.125 32.850 1.00 83.94 263 HIS A N 1
ATOM 2052 C CA . HIS A 1 263 ? 6.370 -0.751 31.829 1.00 83.94 263 HIS A CA 1
ATOM 2053 C C . HIS A 1 263 ? 6.222 -2.228 32.205 1.00 83.94 263 HIS A C 1
ATOM 2055 O O . HIS A 1 263 ? 6.672 -2.641 33.270 1.00 83.94 263 HIS A O 1
ATOM 2061 N N . GLY A 1 264 ? 5.732 -3.043 31.268 1.00 68.00 264 GLY A N 1
ATOM 2062 C CA . GLY A 1 264 ? 5.583 -4.492 31.442 1.00 68.00 264 GLY A CA 1
ATOM 2063 C C . GLY A 1 264 ? 4.278 -4.899 32.133 1.00 68.00 264 GLY A C 1
ATOM 2064 O O . GLY A 1 264 ? 3.562 -4.065 32.691 1.00 68.00 264 GLY A O 1
ATOM 2065 N N . GLY A 1 265 ? 3.945 -6.190 32.050 1.00 56.81 265 GLY A N 1
ATOM 2066 C CA . GLY A 1 265 ? 2.851 -6.775 32.827 1.00 56.81 265 GLY A CA 1
ATOM 2067 C C . GLY A 1 265 ? 3.320 -6.941 34.266 1.00 56.81 265 GLY A C 1
ATOM 2068 O O . GLY A 1 265 ? 4.367 -7.544 34.481 1.00 56.81 265 GLY A O 1
ATOM 2069 N N . GLY A 1 266 ? 2.605 -6.361 35.231 1.00 54.12 266 GLY A N 1
ATOM 2070 C CA . GLY A 1 266 ? 2.851 -6.659 36.645 1.00 54.12 266 GLY A CA 1
ATOM 2071 C C . GLY A 1 266 ? 2.543 -8.127 36.970 1.00 54.12 266 GLY A C 1
ATOM 2072 O O . GLY A 1 266 ? 2.279 -8.925 36.074 1.00 54.12 266 GLY A O 1
ATOM 2073 N N . ASP A 1 267 ? 2.482 -8.475 38.256 1.00 53.72 267 ASP A N 1
ATOM 2074 C CA . ASP A 1 267 ? 2.209 -9.854 38.709 1.00 53.72 267 ASP A CA 1
ATOM 2075 C C . ASP A 1 267 ? 0.859 -10.425 38.225 1.00 53.72 267 ASP A C 1
ATOM 2077 O O . ASP A 1 267 ? 0.636 -11.634 38.269 1.00 53.72 267 ASP A O 1
ATOM 2081 N N . ARG A 1 268 ? -0.055 -9.567 37.744 1.00 60.91 268 ARG A N 1
ATOM 2082 C CA . ARG A 1 268 ? -1.337 -9.964 37.147 1.00 60.91 268 ARG A CA 1
ATOM 2083 C C . ARG A 1 268 ? -1.306 -9.866 35.617 1.00 60.91 268 ARG A C 1
ATOM 2085 O O . ARG A 1 268 ? -0.943 -8.810 35.088 1.00 60.91 268 ARG A O 1
ATOM 2092 N N . PRO A 1 269 ? -1.767 -10.903 34.892 1.00 70.19 269 PRO A N 1
ATOM 2093 C CA . PRO A 1 269 ? -1.901 -10.838 33.442 1.00 70.19 269 PRO A CA 1
ATOM 2094 C C . PRO A 1 269 ? -2.906 -9.745 33.052 1.00 70.19 269 PRO A C 1
ATOM 2096 O O . PRO A 1 269 ? -4.013 -9.688 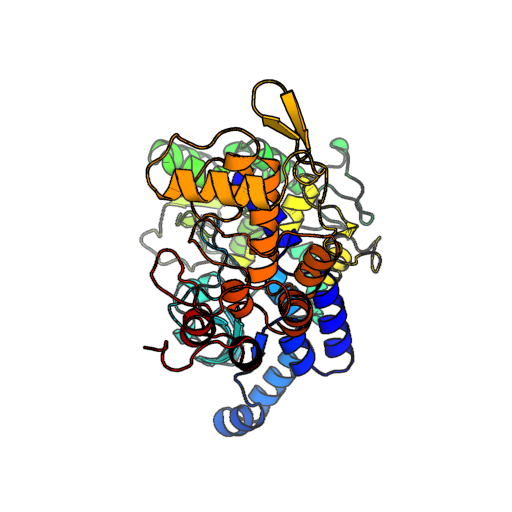33.577 1.00 70.19 269 PRO A O 1
ATOM 2099 N N . SER A 1 270 ? -2.506 -8.863 32.136 1.00 80.94 270 SER A N 1
ATOM 2100 C CA . SER A 1 270 ? -3.361 -7.830 31.533 1.00 80.94 270 SER A CA 1
ATOM 2101 C C . SER A 1 270 ? -3.474 -8.113 30.034 1.00 80.94 270 SER A C 1
ATOM 2103 O O . SER A 1 270 ? -2.452 -8.457 29.430 1.00 80.94 270 SER A O 1
ATOM 2105 N N . PRO A 1 271 ? -4.659 -7.992 29.416 1.00 84.69 271 PRO A N 1
ATOM 2106 C CA . PRO A 1 271 ? -4.807 -8.271 27.996 1.00 84.69 271 PRO A CA 1
ATOM 2107 C C . PRO A 1 271 ? -4.134 -7.203 27.140 1.00 84.69 271 PRO A C 1
ATOM 2109 O O . PRO A 1 271 ? -4.131 -6.014 27.473 1.00 84.69 271 PRO A O 1
ATOM 2112 N N . ASP A 1 272 ? -3.607 -7.654 26.008 1.00 85.81 272 ASP A N 1
ATOM 2113 C CA . ASP A 1 272 ? -3.061 -6.792 24.972 1.00 85.81 272 ASP A CA 1
ATOM 2114 C C . ASP A 1 272 ? -4.196 -6.163 24.171 1.00 85.81 272 ASP A C 1
ATOM 2116 O O . ASP A 1 272 ? -5.055 -6.857 23.630 1.00 85.81 272 ASP A O 1
ATOM 2120 N N . LEU A 1 273 ? -4.185 -4.837 24.079 1.00 86.00 273 LEU A N 1
ATOM 2121 C CA . LEU A 1 273 ? -5.063 -4.119 23.176 1.00 86.00 273 LEU A CA 1
ATOM 2122 C C . LEU A 1 273 ? -4.476 -4.191 21.755 1.00 86.00 273 LEU A C 1
ATOM 2124 O O . LEU A 1 273 ? -3.317 -3.797 21.563 1.00 86.00 273 LEU A O 1
ATOM 2128 N N . PRO A 1 274 ? -5.246 -4.659 20.752 1.00 84.75 274 PRO A N 1
ATOM 2129 C CA . PRO A 1 274 ? -4.809 -4.670 19.362 1.00 84.75 274 PRO A CA 1
ATOM 2130 C C . PRO A 1 274 ? -4.302 -3.297 18.916 1.00 84.75 274 PRO A C 1
ATOM 2132 O O . PRO A 1 274 ? -4.967 -2.277 19.118 1.00 84.75 274 PRO A O 1
ATOM 2135 N N . VAL A 1 275 ? -3.134 -3.263 18.265 1.00 83.44 275 VAL A N 1
ATOM 2136 C CA . VAL A 1 275 ? -2.475 -2.003 17.868 1.00 83.44 275 VAL A CA 1
ATOM 2137 C C . VAL A 1 275 ? -3.385 -1.178 16.965 1.00 83.44 275 VAL A C 1
ATOM 2139 O O . VAL A 1 275 ? -3.449 0.042 17.083 1.00 83.44 275 VAL A O 1
ATOM 2142 N N . VAL A 1 276 ? -4.146 -1.854 16.104 1.00 84.44 276 VAL A N 1
ATOM 2143 C CA . VAL A 1 276 ? -5.064 -1.241 15.141 1.00 84.44 276 VAL A CA 1
ATOM 2144 C C . VAL A 1 276 ? -6.130 -0.348 15.793 1.00 84.44 276 VAL A C 1
ATOM 2146 O O . VAL A 1 276 ? -6.592 0.603 15.165 1.00 84.44 276 VAL A O 1
ATOM 2149 N N . LEU A 1 277 ? -6.504 -0.625 17.049 1.00 85.00 277 LEU A N 1
ATOM 2150 C CA . LEU A 1 277 ? -7.560 0.098 17.760 1.00 85.00 277 LEU A CA 1
ATOM 2151 C C . LEU A 1 277 ? -7.095 1.448 18.311 1.00 85.00 277 LEU A C 1
ATOM 2153 O O . LEU A 1 277 ? -7.924 2.341 18.504 1.00 85.00 277 LEU A O 1
ATOM 2157 N N . VAL A 1 278 ? -5.792 1.595 18.551 1.00 85.19 278 VAL A N 1
ATOM 2158 C CA . VAL A 1 278 ? -5.192 2.775 19.195 1.00 85.19 278 VAL A CA 1
ATOM 2159 C C . VAL A 1 278 ? -4.145 3.470 18.341 1.00 85.19 278 VAL A C 1
ATOM 2161 O O . VAL A 1 278 ? -3.761 4.591 18.651 1.00 85.19 278 VAL A O 1
ATOM 2164 N N . GLU A 1 279 ? -3.669 2.852 17.263 1.00 84.75 279 GLU A N 1
ATOM 2165 C CA . GLU A 1 279 ? -2.800 3.515 16.297 1.00 84.75 279 GLU A CA 1
ATOM 2166 C C . GLU A 1 279 ? -3.642 4.410 15.382 1.00 84.75 279 GLU A C 1
ATOM 2168 O O . GLU A 1 279 ? -4.483 3.927 14.614 1.00 84.75 279 GLU A O 1
ATOM 2173 N N . ARG A 1 280 ? -3.387 5.722 15.451 1.00 85.81 280 ARG A N 1
ATOM 2174 C CA . ARG A 1 280 ? -4.032 6.724 14.593 1.00 85.81 280 ARG A CA 1
ATOM 2175 C C . ARG A 1 280 ? -3.762 6.377 13.126 1.00 85.81 280 ARG A C 1
ATOM 2177 O O . ARG A 1 280 ? -2.601 6.121 12.803 1.00 85.81 280 ARG A O 1
ATOM 2184 N N . PRO A 1 281 ? -4.757 6.373 12.219 1.00 86.62 281 PRO A N 1
ATOM 2185 C CA . PRO A 1 281 ? -4.526 6.185 10.785 1.00 86.62 281 PRO A CA 1
ATOM 2186 C C . PRO A 1 281 ? -3.495 7.171 10.222 1.00 86.62 281 PRO A C 1
ATOM 2188 O O . PRO A 1 281 ? -3.416 8.323 10.640 1.00 86.62 281 PRO A O 1
ATOM 2191 N N . VAL A 1 282 ? -2.661 6.720 9.278 1.00 87.69 282 VAL A N 1
ATOM 2192 C CA . VAL A 1 282 ? -1.523 7.538 8.800 1.00 87.69 282 VAL A CA 1
ATOM 2193 C C . VAL A 1 282 ? -1.946 8.716 7.954 1.00 87.69 282 VAL A C 1
ATOM 2195 O O . VAL A 1 282 ? -1.256 9.730 7.925 1.00 87.69 282 VAL A O 1
ATOM 2198 N N . ASP A 1 283 ? -3.090 8.580 7.302 1.00 91.19 283 ASP A N 1
ATOM 2199 C CA . ASP A 1 283 ? -3.656 9.597 6.433 1.00 91.19 283 ASP A CA 1
ATOM 2200 C C . ASP A 1 283 ? -3.964 10.871 7.225 1.00 91.19 283 ASP A C 1
ATOM 2202 O O . ASP A 1 283 ? -3.643 11.964 6.762 1.00 91.19 283 ASP A O 1
ATOM 2206 N N . PHE A 1 284 ? -4.413 10.731 8.480 1.00 90.38 284 PHE A N 1
ATOM 2207 C CA . PHE A 1 284 ? -4.603 11.867 9.376 1.00 90.38 284 PHE A CA 1
ATOM 2208 C C . PHE A 1 284 ? -3.299 12.649 9.595 1.00 90.38 284 PHE A C 1
ATOM 2210 O O . PHE A 1 284 ? -3.256 13.860 9.386 1.00 90.38 284 PHE A O 1
ATOM 2217 N N . ASP A 1 285 ? -2.202 11.969 9.946 1.00 89.69 285 ASP A N 1
ATOM 2218 C CA . ASP A 1 285 ? -0.908 12.633 10.138 1.00 89.69 285 ASP A CA 1
ATOM 2219 C C . ASP A 1 285 ? -0.362 13.224 8.827 1.00 89.69 285 ASP A C 1
ATOM 2221 O O . ASP A 1 285 ? 0.211 14.315 8.825 1.00 89.69 285 ASP A O 1
ATOM 2225 N N . LEU A 1 286 ? -0.538 12.542 7.691 1.00 91.75 286 LEU A N 1
ATOM 2226 C CA . LEU A 1 286 ? -0.074 13.040 6.394 1.00 91.75 286 LEU A CA 1
ATOM 2227 C C . LEU A 1 286 ? -0.777 14.344 5.996 1.00 91.75 286 LEU A C 1
ATOM 2229 O O . LEU A 1 286 ? -0.095 15.296 5.609 1.00 91.75 286 LEU A O 1
ATOM 2233 N N . VAL A 1 287 ? -2.099 14.419 6.147 1.00 92.88 287 VAL A N 1
ATOM 2234 C CA . VAL A 1 287 ? -2.889 15.630 5.872 1.00 92.88 287 VAL A CA 1
ATOM 2235 C C . VAL A 1 287 ? -2.541 16.741 6.870 1.00 92.88 287 VAL A C 1
ATOM 2237 O O . VAL A 1 287 ? -2.246 17.884 6.494 1.00 92.88 287 VAL A O 1
ATOM 2240 N N . ARG A 1 288 ? -2.454 16.406 8.162 1.00 90.81 288 ARG A N 1
ATOM 2241 C CA . ARG A 1 288 ? -2.103 17.345 9.239 1.00 90.81 288 ARG A CA 1
ATOM 2242 C C . ARG A 1 288 ? -0.698 17.924 9.118 1.00 90.81 288 ARG A C 1
ATOM 2244 O O . ARG A 1 288 ? -0.484 19.058 9.548 1.00 90.81 288 ARG A O 1
ATOM 2251 N N . HIS A 1 289 ? 0.217 17.249 8.430 1.00 90.81 289 HIS A N 1
ATOM 2252 C CA . HIS A 1 289 ? 1.542 17.779 8.097 1.00 90.81 289 HIS A CA 1
ATOM 2253 C C . HIS A 1 289 ? 1.685 18.286 6.652 1.00 90.81 289 HIS A C 1
ATOM 2255 O O . HIS A 1 289 ? 2.803 18.598 6.239 1.00 90.81 289 HIS A O 1
ATOM 2261 N N . ARG A 1 290 ? 0.587 18.398 5.884 1.00 91.94 290 ARG A N 1
ATOM 2262 C CA . ARG A 1 290 ? 0.587 18.829 4.468 1.00 91.94 290 ARG A CA 1
ATOM 2263 C C . ARG A 1 290 ? 1.531 17.995 3.591 1.00 91.94 290 ARG A C 1
ATOM 2265 O O . ARG A 1 290 ? 2.215 18.505 2.705 1.00 91.94 290 ARG A O 1
ATOM 2272 N N . LEU A 1 291 ? 1.625 16.702 3.889 1.00 92.19 291 LEU A N 1
ATOM 2273 C CA . LEU A 1 291 ? 2.428 15.735 3.142 1.00 92.19 291 LEU A CA 1
ATOM 2274 C C . LEU A 1 291 ? 1.602 14.953 2.119 1.00 92.19 291 LEU A C 1
ATOM 2276 O O . LEU A 1 291 ? 2.202 14.353 1.229 1.00 92.19 291 LEU A O 1
ATOM 2280 N N . LEU A 1 292 ? 0.278 14.966 2.254 1.00 92.12 292 LEU A N 1
ATOM 2281 C CA . LEU A 1 292 ? -0.681 14.417 1.305 1.00 92.12 292 LEU A CA 1
ATOM 2282 C C . LEU A 1 292 ? -1.761 15.488 1.065 1.00 92.12 292 LEU A C 1
ATOM 2284 O O . LEU A 1 292 ? -2.344 15.946 2.054 1.00 92.12 292 LEU A O 1
ATOM 2288 N N . PRO A 1 293 ? -1.964 15.941 -0.185 1.00 92.50 293 PRO A N 1
ATOM 2289 C CA . PRO A 1 293 ? -3.117 16.758 -0.563 1.00 92.50 293 PRO A CA 1
ATOM 2290 C C . PRO A 1 293 ? -4.435 16.049 -0.228 1.00 92.50 293 PRO A C 1
ATOM 2292 O O . PRO A 1 293 ? -4.461 14.823 -0.122 1.00 92.50 293 PRO A O 1
ATOM 2295 N N . LEU A 1 294 ? -5.516 16.804 -0.020 1.00 93.38 294 LEU A N 1
ATOM 2296 C CA . LEU A 1 294 ? -6.800 16.206 0.360 1.00 93.38 294 LEU A CA 1
ATOM 2297 C C . LEU A 1 294 ? -7.363 15.376 -0.791 1.00 93.38 294 LEU A C 1
ATOM 2299 O O . LEU A 1 294 ? -7.753 14.238 -0.574 1.00 93.38 294 LEU A O 1
ATOM 2303 N N . GLU A 1 295 ? -7.314 15.912 -2.006 1.00 91.94 295 GLU A N 1
ATOM 2304 C CA . GLU A 1 295 ? -7.758 15.285 -3.252 1.00 91.94 295 GLU A CA 1
ATOM 2305 C C . GLU A 1 295 ? -7.060 13.943 -3.553 1.00 91.94 295 GLU A C 1
ATOM 2307 O O . GLU A 1 295 ? -7.641 13.066 -4.196 1.00 91.94 295 GLU A O 1
ATOM 2312 N N . ASP A 1 296 ? -5.845 13.753 -3.023 1.00 93.75 296 ASP A N 1
ATOM 2313 C CA . ASP A 1 296 ? -5.035 12.541 -3.185 1.00 93.75 296 ASP A CA 1
ATOM 2314 C C . ASP A 1 296 ? -5.412 11.430 -2.183 1.00 93.75 296 ASP A C 1
ATOM 2316 O O . ASP A 1 296 ? -4.833 10.336 -2.210 1.00 93.75 296 ASP A O 1
ATOM 2320 N N . LEU A 1 297 ? -6.348 11.686 -1.261 1.00 95.56 297 LEU A N 1
ATOM 2321 C CA . LEU A 1 297 ? -6.879 10.659 -0.368 1.00 95.56 297 LEU A CA 1
ATOM 2322 C C . LEU A 1 297 ? -7.661 9.613 -1.160 1.00 95.56 297 LEU A C 1
ATOM 2324 O O . LEU A 1 297 ? -8.379 9.920 -2.108 1.00 95.56 297 LEU A O 1
ATOM 2328 N N . HIS A 1 298 ? -7.568 8.360 -0.717 1.00 96.50 298 HIS A N 1
ATOM 2329 C CA . HIS A 1 298 ? -8.461 7.309 -1.189 1.00 96.50 298 HIS A CA 1
ATOM 2330 C C . HIS A 1 298 ? -9.930 7.749 -1.007 1.00 96.50 298 HIS A C 1
ATOM 2332 O O . HIS A 1 298 ? -10.249 8.207 0.090 1.00 96.50 298 HIS A O 1
ATOM 2338 N N . PRO A 1 299 ? -10.839 7.542 -1.981 1.00 97.38 299 PRO A N 1
ATOM 2339 C CA . PRO A 1 299 ? -12.209 8.063 -1.925 1.00 97.38 299 PRO A CA 1
ATOM 2340 C C . PRO A 1 299 ? -12.952 7.732 -0.626 1.00 97.38 299 PRO A C 1
ATOM 2342 O O . PRO A 1 299 ? -13.338 8.628 0.113 1.00 97.38 299 PRO A O 1
ATOM 2345 N N . LEU A 1 300 ? -13.000 6.447 -0.249 1.00 97.38 300 LEU A N 1
ATOM 2346 C CA . LEU A 1 300 ? -13.611 6.005 1.017 1.00 97.38 300 LEU A CA 1
ATOM 2347 C C . LEU A 1 300 ? -12.969 6.612 2.282 1.00 97.38 300 LEU A C 1
ATOM 2349 O O . LEU A 1 300 ? -13.630 6.717 3.309 1.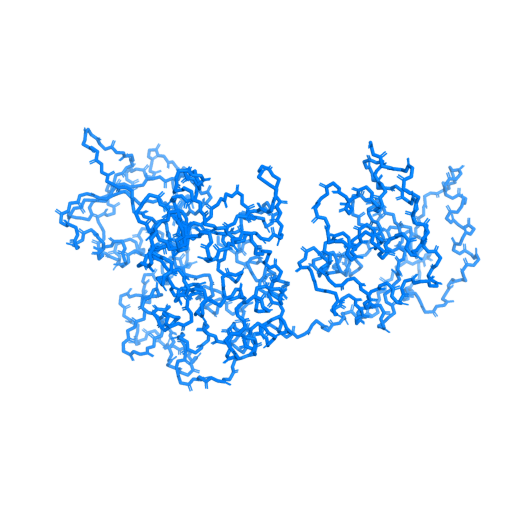00 97.38 300 LEU A O 1
ATOM 2353 N N . VAL A 1 301 ? -11.687 6.991 2.231 1.00 97.00 301 VAL A N 1
ATOM 2354 C CA . VAL A 1 301 ? -10.994 7.651 3.349 1.00 97.00 301 VAL A CA 1
ATOM 2355 C C . VAL A 1 301 ? -11.324 9.141 3.359 1.00 97.00 301 VAL A C 1
ATOM 2357 O O . VAL A 1 301 ? -11.623 9.683 4.417 1.00 97.00 301 VAL A O 1
ATOM 2360 N N . GLY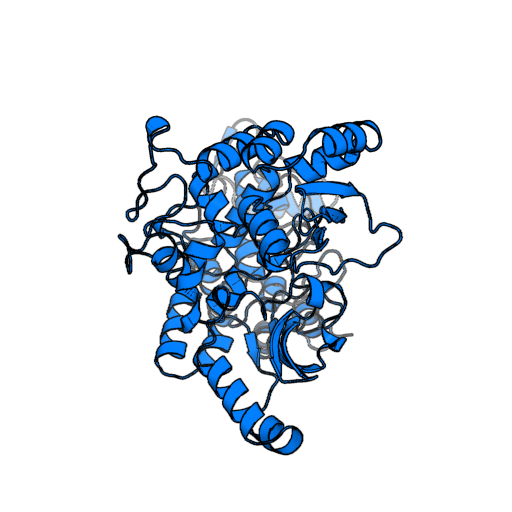 A 1 302 ? -11.281 9.800 2.200 1.00 96.56 302 GLY A N 1
ATOM 2361 C CA . GLY A 1 302 ? -11.626 11.211 2.052 1.00 96.56 302 GLY A CA 1
ATOM 2362 C C . GLY A 1 302 ? -13.067 11.491 2.466 1.00 96.56 302 GLY A C 1
ATOM 2363 O O . GLY A 1 302 ? -13.286 12.325 3.340 1.00 96.56 302 GLY A O 1
ATOM 2364 N N . ASP A 1 303 ? -14.019 10.717 1.939 1.00 96.88 303 ASP A N 1
ATOM 2365 C CA . ASP A 1 303 ? -15.446 10.826 2.262 1.00 96.88 303 ASP A CA 1
ATOM 2366 C C . ASP A 1 303 ? -15.711 10.642 3.761 1.00 96.88 303 ASP A C 1
ATOM 2368 O O . ASP A 1 303 ? -16.546 11.333 4.342 1.00 96.88 303 ASP A O 1
ATOM 2372 N N . ALA A 1 304 ? -14.983 9.724 4.406 1.00 96.75 304 ALA A N 1
ATOM 2373 C CA . ALA A 1 304 ? -15.121 9.487 5.836 1.00 96.75 304 ALA A CA 1
ATOM 2374 C C . ALA A 1 304 ? -14.522 10.624 6.676 1.00 96.75 304 ALA A C 1
ATOM 2376 O O . ALA A 1 304 ? -15.141 11.066 7.639 1.00 96.75 304 ALA A O 1
ATOM 2377 N N . LEU A 1 305 ? -13.314 11.093 6.348 1.00 95.81 305 LEU A N 1
ATOM 2378 C CA . LEU A 1 305 ? -12.608 12.097 7.153 1.00 95.81 305 LEU A CA 1
ATOM 2379 C C . LEU A 1 305 ? -13.111 13.531 6.913 1.00 95.81 305 LEU A C 1
ATOM 2381 O O . LEU A 1 305 ? -13.012 14.363 7.815 1.00 95.81 305 LEU A O 1
ATOM 2385 N N . PHE A 1 306 ? -13.637 13.816 5.720 1.00 96.50 306 PHE A N 1
ATOM 2386 C CA . PHE A 1 306 ? -14.084 15.139 5.276 1.00 96.50 306 PHE A CA 1
ATOM 2387 C C . PHE A 1 306 ? -15.441 15.035 4.562 1.00 96.50 306 PHE A C 1
ATOM 2389 O O . PHE A 1 306 ? -15.527 15.223 3.346 1.00 96.50 306 PHE A O 1
ATOM 2396 N N . PRO A 1 307 ? -16.528 14.762 5.304 1.00 95.25 307 PRO A N 1
ATOM 2397 C CA . PRO A 1 307 ? -17.847 14.529 4.714 1.00 95.25 307 PRO A CA 1
ATOM 2398 C C . PRO A 1 307 ? -18.396 15.735 3.933 1.00 95.25 307 PRO A C 1
ATOM 2400 O O . PRO A 1 307 ? -19.222 15.562 3.041 1.00 95.25 307 PRO A O 1
ATOM 2403 N N . GLY A 1 308 ? -17.921 16.956 4.212 1.00 95.12 308 GLY A N 1
ATOM 2404 C CA . GLY A 1 308 ? -18.280 18.158 3.450 1.00 95.12 308 GLY A CA 1
ATOM 2405 C C . GLY A 1 308 ? -17.662 18.230 2.048 1.00 95.12 308 GLY A C 1
ATOM 2406 O O . GLY A 1 308 ? -18.044 19.099 1.270 1.00 95.12 308 GLY A O 1
ATOM 2407 N N . LEU A 1 309 ? -16.720 17.337 1.725 1.00 95.56 309 LEU A N 1
ATOM 2408 C CA . LEU A 1 309 ? -16.079 17.197 0.412 1.00 95.56 309 LEU A CA 1
ATOM 2409 C C . LEU A 1 309 ? -16.384 15.840 -0.242 1.00 95.56 309 LEU A C 1
ATOM 2411 O O . LEU A 1 309 ? -15.668 15.429 -1.154 1.00 95.56 309 LEU A O 1
ATOM 2415 N N . ALA A 1 310 ? -17.399 15.118 0.241 1.00 94.31 310 ALA A N 1
ATOM 2416 C CA . ALA A 1 310 ? -17.684 13.769 -0.230 1.00 94.31 310 ALA A CA 1
ATOM 2417 C C . ALA A 1 310 ? -17.839 13.714 -1.763 1.00 94.31 310 ALA A C 1
ATOM 2419 O O . ALA A 1 310 ? -18.522 14.545 -2.365 1.00 94.31 310 ALA A O 1
ATOM 2420 N N . GLY A 1 311 ? -17.192 12.732 -2.391 1.00 92.25 311 GLY A N 1
ATOM 2421 C CA . GLY A 1 311 ? -17.172 12.553 -3.844 1.00 92.25 311 GLY A CA 1
ATOM 2422 C C . GLY A 1 311 ? -16.165 13.422 -4.609 1.00 92.25 311 GLY A C 1
ATOM 2423 O O . GLY A 1 311 ? -16.130 13.340 -5.833 1.00 92.25 311 GLY A O 1
ATOM 2424 N N . LEU A 1 312 ? -15.338 14.229 -3.932 1.00 94.25 312 LEU A N 1
ATOM 2425 C CA . LEU A 1 312 ? -14.281 15.046 -4.560 1.00 94.25 312 LEU A CA 1
ATOM 2426 C C . LEU A 1 312 ? -12.884 14.408 -4.486 1.00 94.25 312 LEU A C 1
ATOM 2428 O O . LEU A 1 312 ? -11.874 15.069 -4.732 1.00 94.25 312 LEU A O 1
ATOM 2432 N N . PHE A 1 313 ? -12.817 13.135 -4.108 1.00 94.94 313 PHE A N 1
ATOM 2433 C CA . PHE A 1 313 ? -11.580 12.406 -3.870 1.00 94.94 313 PHE A CA 1
ATOM 2434 C C . PHE A 1 313 ? -11.366 11.362 -4.959 1.00 94.94 313 PHE A C 1
ATOM 2436 O O . PHE A 1 313 ? -12.217 10.498 -5.158 1.00 94.94 313 PHE A O 1
ATOM 2443 N N . ASP A 1 314 ? -10.199 11.396 -5.599 1.00 89.06 314 ASP A N 1
ATOM 2444 C CA . ASP A 1 314 ? -9.847 10.477 -6.691 1.00 89.06 314 ASP A CA 1
ATOM 2445 C C . ASP A 1 314 ? -8.677 9.547 -6.325 1.00 89.06 314 ASP A C 1
ATOM 2447 O O . ASP A 1 314 ? -8.275 8.682 -7.110 1.00 89.06 314 ASP A O 1
ATOM 2451 N N . GLY A 1 315 ? -8.080 9.738 -5.147 1.00 91.94 315 GLY A N 1
ATOM 2452 C CA . GLY A 1 315 ? -6.822 9.101 -4.791 1.00 91.94 315 GLY A CA 1
ATOM 2453 C C . GLY A 1 315 ? -5.610 9.710 -5.507 1.00 91.94 315 GLY A C 1
ATOM 2454 O O . GLY A 1 315 ? -5.730 10.682 -6.268 1.00 91.94 315 GLY A O 1
ATOM 2455 N N . PRO A 1 316 ? -4.417 9.138 -5.265 1.00 90.56 316 PRO A N 1
ATOM 2456 C CA . PRO A 1 316 ? -3.157 9.687 -5.749 1.00 90.56 316 PRO A CA 1
ATOM 2457 C C . PRO A 1 316 ? -3.184 9.800 -7.277 1.00 90.56 316 PRO A C 1
ATOM 2459 O O . PRO A 1 316 ? -3.618 8.853 -7.937 1.00 90.56 316 PRO A O 1
ATOM 2462 N N . PRO A 1 317 ? -2.734 10.926 -7.854 1.00 86.94 317 PRO A N 1
ATOM 2463 C CA . PRO A 1 317 ? -2.842 11.173 -9.282 1.00 86.94 317 PRO A CA 1
ATOM 2464 C C . PRO A 1 317 ? -2.091 10.113 -10.080 1.00 86.94 317 PRO A C 1
ATOM 2466 O O . PRO A 1 317 ? -1.107 9.533 -9.607 1.00 86.94 317 PRO A O 1
ATOM 2469 N N . ASP A 1 318 ? -2.536 9.904 -11.319 1.00 83.94 318 ASP A N 1
ATOM 2470 C CA . ASP A 1 318 ? -1.796 9.068 -12.252 1.00 83.94 318 ASP A CA 1
ATOM 2471 C C . ASP A 1 318 ? -0.361 9.580 -12.386 1.00 83.94 318 ASP A C 1
ATOM 2473 O O . ASP A 1 318 ? -0.079 10.784 -12.375 1.00 83.94 318 ASP A O 1
ATOM 2477 N N . ALA A 1 319 ? 0.567 8.636 -12.478 1.00 78.62 319 ALA A N 1
ATOM 2478 C CA . ALA A 1 319 ? 1.980 8.940 -12.523 1.00 78.62 319 ALA A CA 1
ATOM 2479 C C . ALA A 1 319 ? 2.314 9.784 -13.756 1.00 78.62 319 ALA A C 1
ATOM 2481 O O . ALA A 1 319 ? 2.287 9.290 -14.882 1.00 78.62 319 ALA A O 1
ATOM 2482 N N . VAL A 1 320 ? 2.696 11.041 -13.539 1.00 83.19 320 VAL A N 1
ATOM 2483 C CA . VAL A 1 320 ? 3.287 11.878 -14.585 1.00 83.19 320 VAL A CA 1
ATOM 2484 C C . VAL A 1 320 ? 4.805 11.662 -14.565 1.00 83.19 320 VAL A C 1
ATOM 2486 O O . VAL A 1 320 ? 5.442 11.983 -13.555 1.00 83.19 320 VAL A O 1
ATOM 2489 N N . PRO A 1 321 ? 5.415 11.117 -15.637 1.00 86.19 321 PRO A N 1
ATOM 2490 C CA . PRO A 1 321 ? 6.857 10.906 -15.685 1.00 86.19 321 PRO A CA 1
ATOM 2491 C C . PRO A 1 321 ? 7.624 12.230 -15.574 1.00 86.19 321 PRO A C 1
ATOM 2493 O O . PRO A 1 321 ? 7.495 13.109 -16.427 1.00 86.19 321 PRO A O 1
ATOM 2496 N N . ASP A 1 322 ? 8.474 12.378 -14.553 1.00 87.81 322 ASP A N 1
ATOM 2497 C CA . ASP A 1 322 ? 9.381 13.529 -14.465 1.00 87.81 322 ASP A CA 1
ATOM 2498 C C . ASP A 1 322 ? 10.553 13.349 -15.439 1.00 87.81 322 ASP A C 1
ATOM 2500 O O . ASP A 1 322 ? 11.611 12.813 -15.085 1.00 87.81 322 ASP A O 1
ATOM 2504 N N . MET A 1 323 ? 10.382 13.850 -16.662 1.00 90.00 323 MET A N 1
ATOM 2505 C CA . MET A 1 323 ? 11.400 13.847 -17.718 1.00 90.00 323 MET A CA 1
ATOM 2506 C C . MET A 1 323 ? 12.224 15.148 -17.799 1.00 90.00 323 MET A C 1
ATOM 2508 O O . MET A 1 323 ? 12.956 15.350 -18.765 1.00 90.00 323 MET A O 1
ATOM 2512 N N . SER A 1 324 ? 12.229 15.980 -16.744 1.00 90.94 324 SER A N 1
ATOM 2513 C CA . SER A 1 324 ? 13.017 17.228 -16.664 1.00 90.94 324 SER A CA 1
ATOM 2514 C C . SER A 1 324 ? 14.494 17.096 -17.110 1.00 90.94 324 SER A C 1
ATOM 2516 O O . SER A 1 324 ? 15.207 16.207 -16.645 1.00 90.94 324 SER A O 1
ATOM 2518 N N . PRO A 1 325 ? 15.043 17.985 -17.951 1.00 92.44 325 PRO A N 1
ATOM 2519 C CA . PRO A 1 325 ? 16.425 17.884 -18.434 1.00 92.44 325 PRO A CA 1
ATOM 2520 C C . PRO A 1 325 ? 17.470 17.642 -17.327 1.00 92.44 325 PRO A C 1
ATOM 2522 O O . PRO A 1 325 ? 17.543 18.379 -16.341 1.00 92.44 325 PRO A O 1
ATOM 2525 N N . VAL A 1 326 ? 18.319 16.619 -17.487 1.00 94.50 326 VAL A N 1
ATOM 2526 C CA . VAL A 1 326 ? 19.385 16.317 -16.515 1.00 94.50 326 VAL A CA 1
ATOM 2527 C C . VAL A 1 326 ? 20.695 16.911 -16.994 1.00 94.50 326 VAL A C 1
ATOM 2529 O O . VAL A 1 326 ? 21.252 16.461 -17.989 1.00 94.50 326 VAL A O 1
ATOM 2532 N N . ARG A 1 327 ? 21.218 17.891 -16.255 1.00 95.12 327 ARG A N 1
ATOM 2533 C CA . ARG A 1 327 ? 22.487 18.547 -16.586 1.00 95.12 327 ARG A CA 1
ATOM 2534 C C . ARG A 1 327 ? 23.672 17.868 -15.912 1.00 95.12 327 ARG A C 1
ATOM 2536 O O . ARG A 1 327 ? 23.628 17.568 -14.717 1.00 95.12 327 ARG A O 1
ATOM 2543 N N . VAL A 1 328 ? 24.751 17.671 -16.662 1.00 95.38 328 VAL A N 1
ATOM 2544 C CA . VAL A 1 328 ? 25.999 17.065 -16.185 1.00 95.38 328 VAL A CA 1
ATOM 2545 C C . VAL A 1 328 ? 27.189 17.900 -16.640 1.00 95.38 328 VAL A C 1
ATOM 2547 O O . VAL A 1 328 ? 27.211 18.424 -17.749 1.00 95.38 328 VAL A O 1
ATOM 2550 N N . ARG A 1 329 ? 28.193 18.033 -15.769 1.00 94.69 329 ARG A N 1
ATOM 2551 C CA . ARG A 1 329 ? 29.463 18.673 -16.112 1.00 94.69 329 ARG A CA 1
ATOM 2552 C C . ARG A 1 329 ? 30.347 17.664 -16.852 1.00 94.69 329 ARG A C 1
ATOM 2554 O O . ARG A 1 329 ? 30.841 16.725 -16.232 1.00 94.69 329 ARG A O 1
ATOM 2561 N N . CYS A 1 330 ? 30.539 17.844 -18.153 1.00 93.94 330 CYS A N 1
ATOM 2562 C CA . CYS A 1 330 ? 31.377 17.002 -19.005 1.00 93.94 330 CYS A CA 1
ATOM 2563 C C . CYS A 1 330 ? 32.548 17.832 -19.535 1.00 93.94 330 CYS A C 1
ATOM 2565 O O . CYS A 1 330 ? 32.321 18.887 -20.109 1.00 93.94 330 CYS A O 1
ATOM 2567 N N . GLN A 1 331 ? 33.791 17.412 -19.270 1.00 89.19 331 GLN A N 1
ATOM 2568 C CA . GLN A 1 331 ? 35.010 18.119 -19.709 1.00 89.19 331 GLN A CA 1
ATOM 2569 C C . GLN A 1 331 ? 35.028 19.637 -19.407 1.00 89.19 331 GLN A C 1
ATOM 2571 O O . GLN A 1 331 ? 35.576 20.433 -20.156 1.00 89.19 331 GLN A O 1
ATOM 2576 N N . GLY A 1 332 ? 34.411 20.070 -18.302 1.00 90.69 332 GLY A N 1
ATOM 2577 C CA . GLY A 1 332 ? 34.334 21.498 -17.978 1.00 90.69 332 GLY A CA 1
ATOM 2578 C C . GLY A 1 332 ? 33.290 22.285 -18.786 1.00 90.69 332 GLY A C 1
ATOM 2579 O O . GLY A 1 332 ? 33.318 23.513 -18.763 1.00 90.69 332 GLY A O 1
ATOM 2580 N N . VAL A 1 333 ? 32.315 21.624 -19.414 1.00 93.81 333 VAL A N 1
ATOM 2581 C CA . VAL A 1 333 ? 31.119 22.227 -20.033 1.00 93.81 333 VAL A CA 1
ATOM 2582 C C . VAL A 1 333 ? 29.854 21.576 -19.451 1.00 93.81 333 VAL A C 1
ATOM 2584 O O . VAL A 1 333 ? 29.905 20.483 -18.891 1.00 93.81 333 VAL A O 1
ATOM 2587 N N . TRP A 1 334 ? 28.728 22.294 -19.428 1.00 94.94 334 TRP A N 1
ATOM 2588 C CA . TRP A 1 334 ? 27.442 21.737 -18.989 1.00 94.94 334 TRP A CA 1
ATOM 2589 C C . TRP A 1 334 ? 26.700 21.154 -20.188 1.00 94.94 334 TRP A C 1
ATOM 2591 O O . TRP A 1 334 ? 26.362 21.910 -21.088 1.00 94.94 334 TRP A O 1
ATOM 2601 N N . HIS A 1 335 ? 26.410 19.856 -20.159 1.00 94.81 335 HIS A N 1
ATOM 2602 C CA . HIS A 1 335 ? 25.605 19.149 -21.164 1.00 94.81 335 HIS A CA 1
ATOM 2603 C C . HIS A 1 335 ? 24.248 18.767 -20.571 1.00 94.81 335 HIS A C 1
ATOM 2605 O O . HIS A 1 335 ? 24.169 18.517 -19.360 1.00 94.81 335 HIS A O 1
ATOM 2611 N N . VAL A 1 336 ? 23.197 18.682 -21.389 1.00 94.00 336 VAL A N 1
ATOM 2612 C CA . VAL A 1 336 ? 21.957 17.990 -21.021 1.00 94.00 336 VAL A CA 1
ATOM 2613 C C . VAL A 1 336 ? 22.079 16.536 -21.480 1.00 94.00 336 VAL A C 1
ATOM 2615 O O . VAL A 1 336 ? 22.489 16.238 -22.589 1.00 94.00 336 VAL A O 1
ATOM 2618 N N . LEU A 1 337 ? 21.771 15.569 -20.621 1.00 89.81 337 LEU A N 1
ATOM 2619 C CA . LEU A 1 337 ? 21.825 14.167 -21.037 1.00 89.81 337 LEU A CA 1
ATOM 2620 C C . LEU A 1 337 ? 20.765 13.889 -22.111 1.00 89.81 337 LEU A C 1
ATOM 2622 O O . LEU A 1 337 ? 19.585 14.142 -21.878 1.00 89.81 337 LEU A O 1
ATOM 2626 N N . GLY A 1 338 ? 21.195 13.326 -23.243 1.00 80.94 338 GLY A N 1
ATOM 2627 C CA . GLY A 1 338 ? 20.320 12.962 -24.361 1.00 80.94 338 GLY A CA 1
ATOM 2628 C C . GLY A 1 338 ? 20.078 14.068 -25.394 1.00 80.94 338 GLY A C 1
ATOM 2629 O O . GLY A 1 338 ? 19.333 13.833 -26.335 1.00 80.94 338 GLY A O 1
ATOM 2630 N N . ASP A 1 339 ? 20.719 15.234 -25.272 1.00 85.19 339 ASP A N 1
ATOM 2631 C CA . ASP A 1 339 ? 20.606 16.348 -26.235 1.00 85.19 339 ASP A CA 1
ATOM 2632 C C . ASP A 1 339 ? 21.481 16.200 -27.496 1.00 85.19 339 ASP A C 1
ATOM 2634 O O . ASP A 1 339 ? 21.549 17.109 -28.321 1.00 85.19 339 ASP A O 1
ATOM 2638 N N . GLY A 1 340 ? 22.154 15.058 -27.655 1.00 83.50 340 GLY A N 1
ATOM 2639 C CA . GLY A 1 340 ? 22.994 14.769 -28.816 1.00 83.50 340 GLY A CA 1
ATOM 2640 C C . GLY A 1 340 ? 24.432 15.288 -28.729 1.00 83.50 340 GLY A C 1
ATOM 2641 O O . GLY A 1 340 ? 25.160 15.149 -29.708 1.00 83.50 340 GLY A O 1
ATOM 2642 N N . HIS A 1 341 ? 24.893 15.813 -27.584 1.00 89.44 341 HIS A N 1
ATOM 2643 C CA . HIS A 1 341 ? 26.301 16.217 -27.416 1.00 89.44 341 HIS A CA 1
ATOM 2644 C C . HIS A 1 341 ? 27.325 15.081 -27.580 1.00 89.44 341 HIS A C 1
ATOM 2646 O O . HIS A 1 341 ? 28.493 15.359 -27.836 1.00 89.44 341 HIS A O 1
ATOM 2652 N N . HIS A 1 342 ? 26.908 13.823 -27.419 1.00 90.12 342 HIS A N 1
ATOM 2653 C CA . HIS A 1 342 ? 27.735 12.642 -27.670 1.00 90.12 342 HIS A CA 1
ATOM 2654 C C . HIS A 1 342 ? 26.973 11.663 -28.557 1.00 90.12 342 HIS A C 1
ATOM 2656 O O . HIS A 1 342 ? 25.793 11.390 -28.311 1.00 90.12 342 HIS A O 1
ATOM 2662 N N . THR A 1 343 ? 27.639 11.103 -29.567 1.00 90.44 343 THR A N 1
ATOM 2663 C CA . THR A 1 343 ? 27.008 10.103 -30.439 1.00 90.44 343 THR A CA 1
ATOM 2664 C C . THR A 1 343 ? 26.881 8.758 -29.721 1.00 90.44 343 THR A C 1
ATOM 2666 O O . THR A 1 343 ? 27.618 8.449 -28.780 1.00 90.44 343 THR A O 1
ATOM 2669 N N . ALA A 1 344 ? 25.960 7.907 -30.182 1.00 85.69 344 ALA A N 1
ATOM 2670 C CA . ALA A 1 344 ? 25.832 6.550 -29.647 1.00 85.69 344 ALA A CA 1
ATOM 2671 C C . ALA A 1 344 ? 27.126 5.731 -29.825 1.00 85.69 344 ALA A C 1
ATOM 2673 O O . ALA A 1 344 ? 27.449 4.894 -28.984 1.00 85.69 344 ALA A O 1
ATOM 2674 N N . GLU A 1 345 ? 27.876 5.971 -30.902 1.00 89.69 345 GLU A N 1
ATOM 2675 C CA . GLU A 1 345 ? 29.157 5.314 -31.158 1.00 89.69 345 GLU A CA 1
ATOM 2676 C C . GLU A 1 345 ? 30.252 5.785 -30.202 1.00 89.69 345 GLU A C 1
ATOM 2678 O O . GLU A 1 345 ? 30.943 4.949 -29.623 1.00 89.69 345 GLU A O 1
ATOM 2683 N N . GLU A 1 346 ? 30.355 7.094 -29.966 1.00 91.94 346 GLU A N 1
ATOM 2684 C CA . GLU A 1 346 ? 31.284 7.659 -28.987 1.00 91.94 346 GLU A CA 1
ATOM 2685 C C . GLU A 1 346 ? 31.002 7.099 -27.589 1.00 91.94 346 GLU A C 1
ATOM 2687 O O . GLU A 1 346 ? 31.906 6.597 -26.922 1.00 91.94 346 GLU A O 1
ATOM 2692 N N . LEU A 1 347 ? 29.730 7.085 -27.176 1.00 88.75 347 LEU A N 1
ATOM 2693 C CA . LEU A 1 347 ? 29.321 6.500 -25.903 1.00 88.75 347 LEU A CA 1
ATOM 2694 C C . LEU A 1 347 ? 29.703 5.016 -25.811 1.00 88.75 347 LEU A C 1
ATOM 2696 O O . LEU A 1 347 ? 30.258 4.597 -24.797 1.00 88.75 347 LEU A O 1
ATOM 2700 N N . ARG A 1 348 ? 29.449 4.218 -26.858 1.00 87.94 348 ARG A N 1
ATOM 2701 C CA . ARG A 1 348 ? 29.851 2.800 -26.894 1.00 87.94 348 ARG A CA 1
ATOM 2702 C C . ARG A 1 348 ? 31.364 2.633 -26.775 1.00 87.94 348 ARG A C 1
ATOM 2704 O O . ARG A 1 348 ? 31.803 1.786 -25.999 1.00 87.94 348 ARG A O 1
ATOM 2711 N N . ARG A 1 349 ? 32.148 3.435 -27.501 1.00 92.88 349 ARG A N 1
ATOM 2712 C CA . ARG A 1 349 ? 33.616 3.383 -27.483 1.00 92.88 349 ARG A CA 1
ATOM 2713 C C . ARG A 1 349 ? 34.168 3.658 -26.087 1.00 92.88 349 ARG A C 1
ATOM 2715 O O . ARG A 1 349 ? 34.940 2.852 -25.578 1.00 92.88 349 ARG A O 1
ATOM 2722 N N . GLU A 1 350 ? 33.751 4.752 -25.451 1.00 92.75 350 GLU A N 1
ATOM 2723 C CA . GLU A 1 350 ? 34.255 5.122 -24.121 1.00 92.75 350 GLU A CA 1
ATOM 2724 C C . GLU A 1 350 ? 33.863 4.093 -23.049 1.00 92.75 350 GLU A C 1
ATOM 2726 O O . GLU A 1 350 ? 34.684 3.718 -22.210 1.00 92.75 350 GLU A O 1
ATOM 2731 N N . LEU A 1 351 ? 32.627 3.578 -23.097 1.00 88.12 351 LEU A N 1
ATOM 2732 C CA . LEU A 1 351 ? 32.177 2.515 -22.191 1.00 88.12 351 LEU A CA 1
ATOM 2733 C C . LEU A 1 351 ? 32.996 1.227 -22.369 1.00 88.12 351 LEU A C 1
ATOM 2735 O O . LEU A 1 351 ? 33.359 0.598 -21.375 1.00 88.12 351 LEU A O 1
ATOM 2739 N N . ALA A 1 352 ? 33.306 0.850 -23.613 1.00 89.69 352 ALA A N 1
ATOM 2740 C CA . ALA A 1 352 ? 34.113 -0.330 -23.914 1.00 89.69 352 ALA A CA 1
ATOM 2741 C C . ALA A 1 352 ? 35.563 -0.173 -23.433 1.00 89.69 352 ALA A C 1
ATOM 2743 O O . ALA A 1 352 ? 36.085 -1.069 -22.773 1.00 89.69 352 ALA A O 1
ATOM 2744 N N . LEU A 1 353 ? 36.195 0.978 -23.691 1.00 91.75 353 LEU A N 1
ATOM 2745 C CA . LEU A 1 353 ? 37.553 1.261 -23.214 1.00 91.75 353 LEU A CA 1
ATOM 2746 C C . LEU A 1 353 ? 37.634 1.207 -21.688 1.00 91.75 353 LEU A C 1
ATOM 2748 O O . LEU A 1 353 ? 38.561 0.612 -21.142 1.00 91.75 353 LEU A O 1
ATOM 2752 N N . HIS A 1 354 ? 36.645 1.770 -20.992 1.00 89.06 354 HIS A N 1
ATOM 2753 C CA . HIS A 1 354 ? 36.574 1.679 -19.537 1.00 89.06 354 HIS A CA 1
ATOM 2754 C C . HIS A 1 354 ? 36.446 0.229 -19.047 1.00 89.06 354 HIS A C 1
ATOM 2756 O O . HIS A 1 354 ? 37.159 -0.170 -18.127 1.00 89.06 354 HIS A O 1
ATOM 2762 N N . ALA A 1 355 ? 35.582 -0.575 -19.676 1.00 86.81 355 ALA A N 1
ATOM 2763 C CA . ALA A 1 355 ? 35.402 -1.982 -19.319 1.00 86.81 355 ALA A CA 1
ATOM 2764 C C . ALA A 1 355 ? 36.680 -2.824 -19.512 1.00 86.81 355 ALA A C 1
ATOM 2766 O O . ALA A 1 355 ? 36.887 -3.789 -18.782 1.00 86.81 355 ALA A O 1
ATOM 2767 N N . LEU A 1 356 ? 37.560 -2.431 -20.440 1.00 91.75 356 LEU A N 1
ATOM 2768 C CA . LEU A 1 356 ? 38.865 -3.059 -20.689 1.00 91.75 356 LEU A CA 1
ATOM 2769 C C . LEU A 1 356 ? 39.990 -2.532 -19.772 1.00 91.75 356 LEU A C 1
ATOM 2771 O O . LEU A 1 356 ? 41.167 -2.750 -20.052 1.00 91.75 356 LEU A O 1
ATOM 2775 N N . GLY A 1 357 ? 39.653 -1.837 -18.680 1.00 88.62 357 GLY A N 1
ATOM 2776 C CA . GLY A 1 357 ? 40.624 -1.297 -17.720 1.00 88.62 357 GLY A CA 1
ATOM 2777 C C . GLY A 1 357 ? 41.155 0.096 -18.069 1.00 88.62 357 GLY A C 1
ATOM 2778 O O . GLY A 1 357 ? 42.141 0.544 -17.485 1.00 88.62 357 GLY A O 1
ATOM 2779 N N . GLY A 1 358 ? 40.513 0.792 -19.011 1.00 87.62 358 GLY A N 1
ATOM 2780 C CA . GLY A 1 358 ? 40.815 2.179 -19.346 1.00 87.62 358 GLY A CA 1
ATOM 2781 C C . GLY A 1 358 ? 40.481 3.168 -18.223 1.00 87.62 358 GLY A C 1
ATOM 2782 O O . GLY A 1 358 ? 39.986 2.816 -17.149 1.00 87.62 358 GLY A O 1
ATOM 2783 N N . ALA A 1 359 ? 40.746 4.451 -18.479 1.00 87.31 359 ALA A N 1
ATOM 2784 C CA . ALA A 1 359 ? 40.568 5.511 -17.490 1.00 87.31 359 ALA A CA 1
ATOM 2785 C C . ALA A 1 359 ? 39.136 5.557 -16.897 1.00 87.31 359 ALA A C 1
ATOM 2787 O O . ALA A 1 359 ? 38.163 5.196 -17.569 1.00 87.31 359 ALA A O 1
ATOM 2788 N N . PRO A 1 360 ? 38.964 6.031 -15.645 1.00 88.12 360 PRO A N 1
ATOM 2789 C CA . PRO A 1 360 ? 37.642 6.178 -15.045 1.00 88.12 360 PRO A CA 1
ATOM 2790 C C . PRO A 1 360 ? 36.755 7.137 -15.841 1.00 88.12 360 PRO A C 1
ATOM 2792 O O . PRO A 1 360 ? 37.163 8.260 -16.151 1.00 88.12 360 PRO A O 1
ATOM 2795 N N . LEU A 1 361 ? 35.512 6.725 -16.097 1.00 91.00 361 LEU A N 1
ATOM 2796 C CA . LEU A 1 361 ? 34.528 7.560 -16.782 1.00 91.00 361 LEU A CA 1
ATOM 2797 C C . LEU A 1 361 ? 34.210 8.824 -15.978 1.00 91.00 361 LEU A C 1
ATOM 2799 O O . LEU A 1 361 ? 34.127 8.811 -14.747 1.00 91.00 361 LEU A O 1
ATOM 2803 N N . ARG A 1 362 ? 33.965 9.927 -16.691 1.00 91.56 362 ARG A N 1
ATOM 2804 C CA . ARG A 1 362 ? 33.570 11.224 -16.120 1.00 91.56 362 ARG A CA 1
ATOM 2805 C C . ARG A 1 362 ? 32.428 11.839 -16.924 1.00 91.56 362 ARG A C 1
ATOM 2807 O O . ARG A 1 362 ? 32.150 11.423 -18.047 1.00 91.56 362 ARG A O 1
ATOM 2814 N N . GLY A 1 363 ? 31.760 12.832 -16.340 1.00 93.44 363 GLY A N 1
ATOM 2815 C CA . GLY A 1 363 ? 30.720 13.601 -17.022 1.00 93.44 363 GLY A CA 1
ATOM 2816 C C . GLY A 1 363 ? 29.589 12.735 -17.581 1.00 93.44 363 GLY A C 1
ATOM 2817 O O . GLY A 1 363 ? 29.049 11.884 -16.870 1.00 93.44 363 GLY A O 1
ATOM 2818 N N . CYS A 1 364 ? 29.222 12.966 -18.844 1.00 93.88 364 CYS A N 1
ATOM 2819 C CA . CYS A 1 364 ? 28.113 12.270 -19.499 1.00 93.88 364 CYS A CA 1
ATOM 2820 C C . CYS A 1 364 ? 28.316 10.751 -19.549 1.00 93.88 364 CYS A C 1
ATOM 2822 O O . CYS A 1 364 ? 27.392 10.009 -19.221 1.00 93.88 364 CYS A O 1
ATOM 2824 N N . PHE A 1 365 ? 29.526 10.278 -19.858 1.00 93.62 365 PHE A N 1
ATOM 2825 C CA . PHE A 1 365 ? 29.822 8.844 -19.921 1.00 93.62 365 PHE A CA 1
ATOM 2826 C C . PHE A 1 365 ? 29.646 8.158 -18.564 1.00 93.62 365 PHE A C 1
ATOM 2828 O O . PHE A 1 365 ? 29.044 7.089 -18.489 1.00 93.62 365 PHE A O 1
ATOM 2835 N N . ALA A 1 366 ? 30.083 8.804 -17.474 1.00 94.56 366 ALA A N 1
ATOM 2836 C CA . ALA A 1 366 ? 29.856 8.295 -16.121 1.00 94.56 366 ALA A CA 1
ATOM 2837 C C . ALA A 1 366 ? 28.363 8.235 -15.778 1.00 94.56 366 ALA A C 1
ATOM 2839 O O . ALA A 1 366 ? 27.914 7.257 -15.189 1.00 94.56 366 ALA A O 1
ATOM 2840 N N . ALA A 1 367 ? 27.587 9.251 -16.170 1.00 94.50 367 ALA A N 1
ATOM 2841 C CA . ALA A 1 367 ? 26.145 9.263 -15.943 1.00 94.50 367 ALA A CA 1
ATOM 2842 C C . ALA A 1 367 ? 25.423 8.146 -16.716 1.00 94.50 367 ALA A C 1
ATOM 2844 O O . ALA A 1 367 ? 24.563 7.483 -16.137 1.00 94.50 367 ALA A O 1
ATOM 2845 N N . HIS A 1 368 ? 25.787 7.904 -17.980 1.00 92.12 368 HIS A N 1
ATOM 2846 C CA . HIS A 1 368 ? 25.235 6.811 -18.789 1.00 92.12 368 HIS A CA 1
ATOM 2847 C C . HIS A 1 368 ? 25.635 5.431 -18.256 1.00 92.12 368 HIS A C 1
ATOM 2849 O O . HIS A 1 368 ? 24.768 4.573 -18.088 1.00 92.12 368 HIS A O 1
ATOM 2855 N N . ALA A 1 369 ? 26.917 5.226 -17.934 1.00 91.88 369 ALA A N 1
ATOM 2856 C CA . ALA A 1 369 ? 27.397 3.992 -17.312 1.00 91.88 369 ALA A CA 1
ATOM 2857 C C . ALA A 1 369 ? 26.677 3.732 -15.990 1.00 91.88 369 ALA A C 1
ATOM 2859 O O . ALA A 1 369 ? 26.154 2.648 -15.757 1.00 91.88 369 ALA A O 1
ATOM 2860 N N . GLY A 1 370 ? 26.585 4.768 -15.156 1.00 93.38 370 GLY A N 1
ATOM 2861 C CA . GLY A 1 370 ? 25.874 4.720 -13.896 1.00 93.38 370 GLY A CA 1
ATOM 2862 C C . GLY A 1 370 ? 24.395 4.403 -14.085 1.00 93.38 370 GLY A C 1
ATOM 2863 O O . GLY A 1 370 ? 23.874 3.628 -13.294 1.00 93.38 370 GLY A O 1
ATOM 2864 N N . TRP A 1 371 ? 23.719 4.953 -15.108 1.00 93.94 371 TRP A N 1
ATOM 2865 C CA . TRP A 1 371 ? 22.308 4.681 -15.430 1.00 93.94 371 TRP A CA 1
ATOM 2866 C C . TRP A 1 371 ? 22.064 3.216 -15.815 1.00 93.94 371 TRP A C 1
ATOM 2868 O O . TRP A 1 371 ? 21.132 2.595 -15.295 1.00 93.94 371 TRP A O 1
ATOM 2878 N N . ARG A 1 372 ? 22.934 2.675 -16.673 1.00 92.56 372 ARG A N 1
ATOM 2879 C CA . ARG A 1 372 ? 22.859 1.315 -17.228 1.00 92.56 372 ARG A CA 1
ATOM 2880 C C . ARG A 1 372 ? 23.575 0.259 -16.384 1.00 92.56 372 ARG A C 1
ATOM 2882 O O . ARG A 1 372 ? 23.588 -0.911 -16.751 1.00 92.56 372 ARG A O 1
ATOM 2889 N N . GLY A 1 373 ? 24.165 0.661 -15.260 1.00 90.50 373 GLY A N 1
ATOM 2890 C CA . GLY A 1 373 ? 24.934 -0.188 -14.358 1.00 90.50 373 GLY A CA 1
ATOM 2891 C C . GLY A 1 373 ? 24.374 -0.217 -12.930 1.00 90.50 373 GLY A C 1
ATOM 2892 O O . GLY A 1 373 ? 23.678 0.711 -12.502 1.00 90.50 373 GLY A O 1
ATOM 2893 N N . PRO A 1 374 ? 24.687 -1.275 -12.156 1.00 85.31 374 PRO A N 1
ATOM 2894 C CA . PRO A 1 374 ? 24.296 -1.366 -10.748 1.00 85.31 374 PRO A CA 1
ATOM 2895 C C . PRO A 1 374 ? 25.051 -0.379 -9.853 1.00 85.31 374 PRO A C 1
ATOM 2897 O O . PRO A 1 374 ? 24.530 0.083 -8.835 1.00 85.31 374 PRO A O 1
ATOM 2900 N N . GLN A 1 375 ? 26.284 -0.060 -10.241 1.00 83.38 375 GLN A N 1
ATOM 2901 C CA . GLN A 1 375 ? 27.214 0.788 -9.511 1.00 83.38 375 GLN A CA 1
ATOM 2902 C C . GLN A 1 375 ? 27.672 1.951 -10.395 1.00 83.38 375 GLN A C 1
ATOM 2904 O O . GLN A 1 375 ? 27.447 1.964 -11.604 1.00 83.38 375 GLN A O 1
ATOM 2909 N N . GLY A 1 376 ? 28.315 2.937 -9.775 1.00 86.44 376 GLY A N 1
ATOM 2910 C CA . GLY A 1 376 ? 28.825 4.117 -10.461 1.00 86.44 376 GLY A CA 1
ATOM 2911 C C . GLY A 1 376 ? 28.068 5.394 -10.117 1.00 86.44 376 GLY A C 1
ATOM 2912 O O . GLY A 1 376 ? 26.979 5.404 -9.530 1.00 86.44 376 GLY A O 1
ATOM 2913 N N . TRP A 1 377 ? 28.700 6.512 -10.452 1.00 93.00 377 TRP A N 1
ATOM 2914 C CA . TRP A 1 377 ? 28.148 7.826 -10.180 1.00 93.00 377 TRP A CA 1
ATOM 2915 C C . TRP A 1 377 ? 26.937 8.103 -11.078 1.00 93.00 377 TRP A C 1
ATOM 2917 O O . TRP A 1 377 ? 26.984 7.938 -12.290 1.00 93.00 377 TRP A O 1
ATOM 2927 N N . THR A 1 378 ? 25.846 8.564 -10.473 1.00 93.12 378 THR A N 1
ATOM 2928 C CA . THR A 1 378 ? 24.619 8.969 -11.172 1.00 93.12 378 THR A CA 1
ATOM 2929 C C . THR A 1 378 ? 24.135 10.309 -10.623 1.00 93.12 378 THR A C 1
ATOM 2931 O O . THR A 1 378 ? 24.067 10.466 -9.395 1.00 93.12 378 THR A O 1
ATOM 2934 N N . PRO A 1 379 ? 23.767 11.281 -11.480 1.00 94.38 379 PRO A N 1
ATOM 2935 C CA . PRO A 1 379 ? 23.141 12.528 -11.051 1.00 94.38 379 PRO A CA 1
ATOM 2936 C C . PRO A 1 379 ? 21.915 12.282 -10.168 1.00 94.38 379 PRO A C 1
ATOM 2938 O O . PRO A 1 379 ? 21.178 11.313 -10.359 1.00 94.38 379 PRO A O 1
ATOM 2941 N N . LYS A 1 380 ? 21.658 13.182 -9.210 1.00 93.56 380 LYS A N 1
ATOM 2942 C CA . LYS A 1 380 ? 20.531 13.053 -8.267 1.00 93.56 380 LYS A CA 1
ATOM 2943 C C . LYS A 1 380 ? 19.195 12.838 -8.988 1.00 93.56 380 LYS A C 1
ATOM 2945 O O . LYS A 1 380 ? 18.441 11.974 -8.555 1.00 93.56 380 LYS A O 1
ATOM 2950 N N . ALA A 1 381 ? 18.940 13.568 -10.075 1.00 93.19 381 ALA A N 1
ATOM 2951 C CA . ALA A 1 381 ? 17.720 13.437 -10.870 1.00 93.19 381 ALA A CA 1
ATOM 2952 C C . ALA A 1 381 ? 17.546 12.016 -11.437 1.00 93.19 381 ALA A C 1
ATOM 2954 O O . ALA A 1 381 ? 16.517 11.393 -11.199 1.00 93.19 381 ALA A O 1
ATOM 2955 N N . LEU A 1 382 ? 18.582 11.435 -12.058 1.00 93.81 382 LEU A N 1
ATOM 2956 C CA . LEU A 1 382 ? 18.527 10.048 -12.542 1.00 93.81 382 LEU A CA 1
ATOM 2957 C C . LEU A 1 382 ? 18.343 9.034 -11.407 1.00 93.81 382 LEU A C 1
ATOM 2959 O O . LEU A 1 382 ? 17.608 8.064 -11.560 1.00 93.81 382 LEU A O 1
ATOM 2963 N N . ARG A 1 383 ? 18.954 9.253 -10.236 1.00 92.62 383 ARG A N 1
ATOM 2964 C CA . ARG A 1 383 ? 18.724 8.370 -9.076 1.00 92.62 383 ARG A CA 1
ATOM 2965 C C . ARG A 1 383 ? 17.274 8.393 -8.601 1.00 92.62 383 ARG A C 1
ATOM 2967 O O . ARG A 1 383 ? 16.782 7.357 -8.164 1.00 92.62 383 ARG A O 1
ATOM 2974 N N . LEU A 1 384 ? 16.626 9.558 -8.644 1.00 91.12 384 LEU A N 1
ATOM 2975 C CA . LEU A 1 384 ? 15.214 9.701 -8.292 1.00 91.12 384 LEU A CA 1
ATOM 2976 C C . LEU A 1 384 ? 14.328 9.025 -9.343 1.00 91.12 384 LEU A C 1
ATOM 2978 O O . LEU A 1 384 ? 13.551 8.162 -8.960 1.00 91.12 384 LEU A O 1
ATOM 2982 N N . ARG A 1 385 ? 14.558 9.272 -10.642 1.00 93.38 385 ARG A N 1
ATOM 2983 C CA . ARG A 1 385 ? 13.854 8.572 -11.735 1.00 93.38 385 ARG A CA 1
ATOM 2984 C C . ARG A 1 385 ? 13.928 7.062 -11.624 1.00 93.38 385 ARG A C 1
ATOM 2986 O O . ARG A 1 385 ? 12.909 6.392 -11.633 1.00 93.38 385 ARG A O 1
ATOM 2993 N N . ARG A 1 386 ? 15.141 6.519 -11.477 1.00 93.31 386 ARG A N 1
ATOM 2994 C CA . ARG A 1 386 ? 15.350 5.076 -11.306 1.00 93.31 386 ARG A CA 1
ATOM 2995 C C . ARG A 1 386 ? 14.535 4.540 -10.139 1.00 93.31 386 ARG A C 1
ATOM 2997 O O . ARG A 1 386 ? 13.947 3.473 -10.248 1.00 93.31 386 ARG A O 1
ATOM 3004 N N . ARG A 1 387 ? 14.558 5.245 -9.006 1.00 90.50 387 ARG A N 1
ATOM 3005 C CA . ARG A 1 387 ? 13.806 4.830 -7.824 1.00 90.50 387 ARG A CA 1
ATOM 3006 C C . ARG A 1 387 ? 12.313 4.815 -8.131 1.00 90.50 387 ARG A C 1
ATOM 3008 O O . ARG A 1 387 ? 11.686 3.820 -7.819 1.00 90.50 387 ARG A O 1
ATOM 3015 N N . ASP A 1 388 ? 11.778 5.865 -8.739 1.00 91.31 388 ASP A N 1
ATOM 3016 C CA . ASP A 1 388 ? 10.342 5.980 -8.996 1.00 91.31 388 ASP A CA 1
ATOM 3017 C C . ASP A 1 388 ? 9.876 4.924 -10.020 1.00 91.31 388 ASP A C 1
ATOM 3019 O O . ASP A 1 388 ? 8.880 4.249 -9.786 1.00 91.31 388 ASP A O 1
ATOM 3023 N N . VAL A 1 389 ? 10.671 4.646 -11.063 1.00 92.19 389 VAL A N 1
ATOM 3024 C CA . VAL A 1 389 ? 10.453 3.510 -11.983 1.00 92.19 389 VAL A CA 1
ATOM 3025 C C . VAL A 1 389 ? 10.421 2.176 -11.231 1.00 92.19 389 VAL A C 1
ATOM 3027 O O . VAL A 1 389 ? 9.519 1.364 -11.428 1.00 92.19 389 VAL A O 1
ATOM 3030 N N . VAL A 1 390 ? 11.383 1.936 -10.336 1.00 89.38 390 VAL A N 1
ATOM 3031 C CA . VAL A 1 390 ? 11.389 0.713 -9.520 1.00 89.38 390 VAL A CA 1
ATOM 3032 C C . VAL A 1 390 ? 10.172 0.666 -8.592 1.00 89.38 390 VAL A C 1
ATOM 3034 O O . VAL A 1 390 ? 9.597 -0.405 -8.437 1.00 89.38 390 VAL A O 1
ATOM 3037 N N . GLU A 1 391 ? 9.748 1.787 -8.003 1.00 86.56 391 GLU A N 1
ATOM 3038 C CA . GLU A 1 391 ? 8.555 1.856 -7.148 1.00 86.56 391 GLU A CA 1
ATOM 3039 C C . GLU A 1 391 ? 7.273 1.526 -7.928 1.00 86.56 391 GLU A C 1
ATOM 3041 O O . GLU A 1 391 ? 6.476 0.728 -7.437 1.00 86.56 391 GLU A O 1
ATOM 3046 N N . HIS A 1 392 ? 7.094 2.035 -9.152 1.00 89.31 392 HIS A N 1
ATOM 3047 C CA . HIS A 1 392 ? 5.960 1.645 -10.001 1.00 89.31 392 HIS A CA 1
ATOM 3048 C C . HIS A 1 392 ? 5.966 0.140 -10.280 1.00 89.31 392 HIS A C 1
ATOM 3050 O O . HIS A 1 392 ? 4.973 -0.541 -10.023 1.00 89.31 392 HIS A O 1
ATOM 3056 N N . ALA A 1 393 ? 7.107 -0.412 -10.705 1.00 87.94 393 ALA A N 1
ATOM 3057 C CA . ALA A 1 393 ? 7.217 -1.839 -10.990 1.00 87.94 393 ALA A CA 1
ATOM 3058 C C . ALA A 1 393 ? 6.860 -2.713 -9.789 1.00 87.94 393 ALA A C 1
ATOM 3060 O O . ALA A 1 393 ? 6.024 -3.607 -9.880 1.00 87.94 393 ALA A O 1
ATOM 3061 N N . VAL A 1 394 ? 7.481 -2.447 -8.640 1.00 81.94 394 VAL A N 1
ATOM 3062 C CA . VAL A 1 394 ? 7.316 -3.307 -7.467 1.00 81.94 394 VAL A CA 1
ATOM 3063 C C . VAL A 1 394 ? 5.950 -3.166 -6.795 1.00 81.94 394 VAL A C 1
ATOM 3065 O O . VAL A 1 394 ? 5.607 -4.012 -5.967 1.00 81.94 394 VAL A O 1
ATOM 3068 N N . ASN A 1 395 ? 5.187 -2.114 -7.105 1.00 82.06 395 ASN A N 1
ATOM 3069 C CA . ASN A 1 395 ? 3.798 -1.969 -6.670 1.00 82.06 395 ASN A CA 1
ATOM 3070 C C . ASN A 1 395 ? 2.783 -2.455 -7.721 1.00 82.06 395 ASN A C 1
ATOM 3072 O O . ASN A 1 395 ? 1.589 -2.438 -7.425 1.00 82.06 395 ASN A O 1
ATOM 3076 N N . GLY A 1 396 ? 3.242 -2.955 -8.876 1.00 84.88 396 GLY A N 1
ATOM 3077 C CA . GLY A 1 396 ? 2.392 -3.516 -9.929 1.00 84.88 396 GLY A CA 1
ATOM 3078 C C . GLY A 1 396 ? 1.813 -2.481 -10.897 1.00 84.88 396 GLY A C 1
ATOM 3079 O O . GLY A 1 396 ? 0.872 -2.786 -11.624 1.00 84.88 396 GLY A O 1
ATOM 3080 N N . ASP A 1 397 ? 2.356 -1.265 -10.917 1.00 88.31 397 ASP A N 1
ATOM 3081 C CA . ASP A 1 397 ? 1.849 -0.137 -11.697 1.00 88.31 397 ASP A CA 1
ATOM 3082 C C . ASP A 1 397 ? 2.380 -0.157 -13.142 1.00 88.31 397 ASP A C 1
ATOM 3084 O O . ASP A 1 397 ? 3.212 0.651 -13.567 1.00 88.31 397 ASP A O 1
ATOM 3088 N N . GLY A 1 398 ? 1.913 -1.153 -13.898 1.00 90.75 398 GLY A N 1
ATOM 3089 C CA . GLY A 1 398 ? 2.215 -1.323 -15.320 1.00 90.75 398 GLY A CA 1
ATOM 3090 C C . GLY A 1 398 ? 1.830 -0.115 -16.191 1.00 90.75 398 GLY A C 1
ATOM 3091 O O . GLY A 1 398 ? 2.647 0.276 -17.028 1.00 90.75 398 GLY A O 1
ATOM 3092 N N . PRO A 1 399 ? 0.647 0.512 -16.005 1.00 91.94 399 PRO A N 1
ATOM 3093 C CA . PRO A 1 399 ? 0.262 1.712 -16.749 1.00 91.94 399 PRO A CA 1
ATOM 3094 C C . PRO A 1 399 ? 1.238 2.878 -16.569 1.00 91.94 399 PRO A C 1
ATOM 3096 O O . PRO A 1 399 ? 1.644 3.480 -17.563 1.00 91.94 399 PRO A O 1
ATOM 3099 N N . ALA A 1 400 ? 1.690 3.154 -15.340 1.00 92.25 400 ALA A N 1
ATOM 3100 C CA . ALA A 1 400 ? 2.700 4.183 -15.116 1.00 92.25 400 ALA A CA 1
ATOM 3101 C C . ALA A 1 400 ? 4.011 3.852 -15.833 1.00 92.25 400 ALA A C 1
ATOM 3103 O O . ALA A 1 400 ? 4.553 4.693 -16.544 1.00 92.25 400 ALA A O 1
ATOM 3104 N N . LEU A 1 401 ? 4.518 2.622 -15.708 1.00 93.69 401 LEU A N 1
ATOM 3105 C CA . LEU A 1 401 ? 5.743 2.221 -16.411 1.00 93.69 401 LEU A CA 1
ATOM 3106 C C . LEU A 1 401 ? 5.635 2.368 -17.929 1.00 93.69 401 LEU A C 1
ATOM 3108 O O . LEU A 1 401 ? 6.592 2.800 -18.571 1.00 93.69 401 LEU A O 1
ATOM 3112 N N . ALA A 1 402 ? 4.480 2.022 -18.496 1.00 94.81 402 ALA A N 1
ATOM 3113 C CA . ALA A 1 402 ? 4.201 2.221 -19.909 1.00 94.81 402 ALA A CA 1
ATOM 3114 C C . ALA A 1 402 ? 4.265 3.712 -20.283 1.00 94.81 402 ALA A C 1
ATOM 3116 O O . ALA A 1 402 ? 4.955 4.058 -21.239 1.00 94.81 402 ALA A O 1
ATOM 3117 N N . ALA A 1 403 ? 3.661 4.595 -19.480 1.00 94.38 403 ALA A N 1
ATOM 3118 C CA . ALA A 1 403 ? 3.730 6.043 -19.683 1.00 94.38 403 ALA A CA 1
ATOM 3119 C C . ALA A 1 403 ? 5.165 6.596 -19.568 1.00 94.38 403 ALA A C 1
ATOM 3121 O O . ALA A 1 403 ? 5.566 7.447 -20.357 1.00 94.38 403 ALA A O 1
ATOM 3122 N N . TRP A 1 404 ? 5.974 6.093 -18.628 1.00 94.88 404 TRP A N 1
ATOM 3123 C CA . TRP A 1 404 ? 7.392 6.461 -18.519 1.00 94.88 404 TRP A CA 1
ATOM 3124 C C . TRP A 1 404 ? 8.189 6.064 -19.770 1.00 94.88 404 TRP A C 1
ATOM 3126 O O . TRP A 1 404 ? 9.029 6.834 -20.235 1.00 94.88 404 TRP A O 1
ATOM 3136 N N . LEU A 1 405 ? 7.931 4.877 -20.323 1.00 95.56 405 LEU A N 1
ATOM 3137 C CA . LEU A 1 405 ? 8.556 4.413 -21.564 1.00 95.56 405 LEU A CA 1
ATOM 3138 C C . LEU A 1 405 ? 8.103 5.242 -22.776 1.00 95.56 405 LEU A C 1
ATOM 3140 O O . LEU A 1 405 ? 8.952 5.639 -23.570 1.00 95.56 405 LEU A O 1
ATOM 3144 N N . ASP A 1 406 ? 6.814 5.581 -22.872 1.00 94.69 406 ASP A N 1
ATOM 3145 C CA . ASP A 1 406 ? 6.285 6.476 -23.916 1.00 94.69 406 ASP A CA 1
ATOM 3146 C C . ASP A 1 406 ? 6.899 7.879 -23.840 1.00 94.69 406 ASP A C 1
ATOM 3148 O O . ASP A 1 406 ? 7.151 8.513 -24.862 1.00 94.69 406 ASP A O 1
ATOM 3152 N N . ALA A 1 407 ? 7.206 8.346 -22.628 1.00 93.88 407 ALA A N 1
ATOM 3153 C CA . ALA A 1 407 ? 7.882 9.617 -22.390 1.00 93.88 407 ALA A CA 1
ATOM 3154 C C . ALA A 1 407 ? 9.402 9.580 -22.670 1.00 93.88 407 ALA A C 1
ATOM 3156 O O . ALA A 1 407 ? 10.085 10.584 -22.459 1.00 93.88 407 ALA A O 1
ATOM 3157 N N . GLY A 1 408 ? 9.950 8.450 -23.136 1.00 92.12 408 GLY A N 1
ATOM 3158 C CA . GLY A 1 408 ? 11.353 8.324 -23.544 1.00 92.12 408 GLY A CA 1
ATOM 3159 C C . GLY A 1 408 ? 12.316 7.874 -22.441 1.00 92.12 408 GLY A C 1
ATOM 3160 O O . GLY A 1 408 ? 13.511 8.174 -22.505 1.00 92.12 408 GLY A O 1
ATOM 3161 N N . LEU A 1 409 ? 11.837 7.174 -21.408 1.00 94.00 409 LEU A N 1
ATOM 3162 C CA . LEU A 1 409 ? 12.713 6.509 -20.437 1.00 94.00 409 LEU A CA 1
ATOM 3163 C C . LEU A 1 409 ? 13.673 5.535 -21.151 1.00 94.00 409 LEU A C 1
ATOM 3165 O O . LEU A 1 409 ? 13.221 4.620 -21.832 1.00 94.00 409 LEU A O 1
ATOM 3169 N N . ASP A 1 410 ? 14.991 5.673 -20.939 1.00 92.56 410 ASP A N 1
ATOM 3170 C CA . ASP A 1 410 ? 15.985 4.715 -21.461 1.00 92.56 410 ASP A CA 1
ATOM 3171 C C . ASP A 1 410 ? 15.759 3.322 -20.827 1.00 92.56 410 ASP A C 1
ATOM 3173 O O . ASP A 1 410 ? 15.983 3.165 -19.615 1.00 92.56 410 ASP A O 1
ATOM 3177 N N . PRO A 1 411 ? 15.359 2.305 -21.620 1.00 95.12 411 PRO A N 1
ATOM 3178 C CA . PRO A 1 411 ? 14.963 0.998 -21.109 1.00 95.12 411 PRO A CA 1
ATOM 3179 C C . PRO A 1 411 ? 16.141 0.154 -20.603 1.00 95.12 411 PRO A C 1
ATOM 3181 O O . PRO A 1 411 ? 15.932 -0.828 -19.890 1.00 95.12 411 PRO A O 1
ATOM 3184 N N . HIS A 1 412 ? 17.385 0.541 -20.912 1.00 93.50 412 HIS A N 1
ATOM 3185 C CA . HIS A 1 412 ? 18.593 -0.151 -20.451 1.00 93.50 412 HIS A CA 1
ATOM 3186 C C . HIS A 1 412 ? 18.983 0.198 -19.010 1.00 93.50 412 HIS A C 1
ATOM 3188 O O . HIS A 1 412 ? 20.092 -0.123 -18.574 1.00 93.50 412 HIS A O 1
ATOM 3194 N N . LEU A 1 413 ? 18.107 0.872 -18.262 1.00 94.44 413 LEU A N 1
ATOM 3195 C CA . LEU A 1 413 ? 18.346 1.168 -16.857 1.00 94.44 413 LEU A CA 1
ATOM 3196 C C . LEU A 1 413 ? 18.616 -0.117 -16.067 1.00 94.44 413 LEU A C 1
ATOM 3198 O O . LEU A 1 413 ? 17.964 -1.147 -16.260 1.00 94.44 413 LEU A O 1
ATOM 3202 N N . ARG A 1 414 ? 19.552 -0.026 -15.123 1.00 94.81 414 ARG A N 1
ATOM 3203 C CA . ARG A 1 414 ? 19.744 -1.049 -14.095 1.00 94.81 414 ARG A CA 1
ATOM 3204 C C . ARG A 1 414 ? 19.522 -0.463 -12.717 1.00 94.81 414 ARG A C 1
ATOM 3206 O O . ARG A 1 414 ? 19.955 0.653 -12.418 1.00 94.81 414 ARG A O 1
ATOM 3213 N N . ASP A 1 415 ? 18.831 -1.210 -11.867 1.00 91.56 415 ASP A N 1
ATOM 3214 C CA . ASP A 1 415 ? 18.704 -0.843 -10.464 1.00 91.56 415 ASP A CA 1
ATOM 3215 C C . ASP A 1 415 ? 19.998 -1.143 -9.679 1.00 91.56 415 ASP A C 1
ATOM 3217 O O . ASP A 1 415 ? 20.972 -1.659 -10.222 1.00 91.56 415 ASP A O 1
ATOM 3221 N N . ARG A 1 416 ? 20.036 -0.820 -8.380 1.00 89.19 416 ARG A N 1
ATOM 3222 C CA . ARG A 1 416 ? 21.234 -1.057 -7.545 1.00 89.19 416 ARG A CA 1
ATOM 3223 C C . ARG A 1 416 ? 21.577 -2.536 -7.346 1.00 89.19 416 ARG A C 1
ATOM 3225 O O . ARG A 1 416 ? 22.708 -2.840 -6.987 1.00 89.19 416 ARG A O 1
ATOM 3232 N N . SER A 1 417 ? 20.619 -3.431 -7.562 1.00 89.62 417 SER A N 1
ATOM 3233 C CA . SER A 1 417 ? 20.822 -4.878 -7.546 1.00 89.62 417 SER A CA 1
ATOM 3234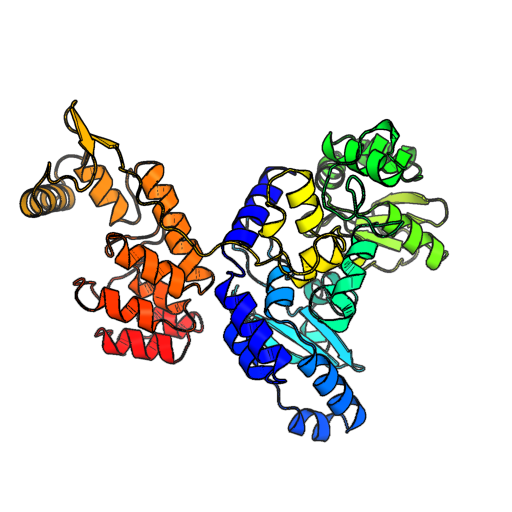 C C . SER A 1 417 ? 21.228 -5.413 -8.922 1.00 89.62 417 SER A C 1
ATOM 3236 O O . SER A 1 417 ? 21.424 -6.612 -9.063 1.00 89.62 417 SER A O 1
ATOM 3238 N N . GLY A 1 418 ? 21.365 -4.552 -9.936 1.00 93.56 418 GLY A N 1
ATOM 3239 C CA . GLY A 1 418 ? 21.707 -4.930 -11.307 1.00 93.56 418 GLY A CA 1
ATOM 3240 C C . GLY A 1 418 ? 20.526 -5.407 -12.145 1.00 93.56 418 GLY A C 1
ATOM 3241 O O . GLY A 1 418 ? 20.747 -5.823 -13.283 1.00 93.56 418 GLY A O 1
ATOM 3242 N N . ARG A 1 419 ? 19.299 -5.322 -11.619 1.00 94.69 419 ARG A N 1
ATOM 3243 C CA . ARG A 1 419 ? 18.070 -5.747 -12.295 1.00 94.69 419 ARG A CA 1
ATOM 3244 C C . ARG A 1 419 ? 17.736 -4.789 -13.435 1.00 94.69 419 ARG A C 1
ATOM 3246 O O . ARG A 1 419 ? 17.735 -3.573 -13.243 1.00 94.69 419 ARG A O 1
ATOM 3253 N N . THR A 1 420 ? 17.448 -5.353 -14.604 1.00 95.81 420 THR A N 1
ATOM 3254 C CA . THR A 1 420 ? 16.935 -4.641 -15.790 1.00 95.81 420 THR A CA 1
ATOM 3255 C C . THR A 1 420 ? 15.415 -4.473 -15.709 1.00 95.81 420 THR A C 1
ATOM 3257 O O . THR A 1 420 ? 14.771 -5.100 -14.867 1.00 95.81 420 THR A O 1
ATOM 3260 N N . LEU A 1 421 ? 14.811 -3.705 -16.622 1.00 95.12 421 LEU A N 1
ATOM 3261 C CA . LEU A 1 421 ? 13.346 -3.638 -16.739 1.00 95.12 421 LEU A CA 1
ATOM 3262 C C . LEU A 1 421 ? 12.689 -5.008 -16.973 1.00 95.12 421 LEU A C 1
ATOM 3264 O O . LEU A 1 421 ? 11.583 -5.224 -16.491 1.00 95.12 421 LEU A O 1
ATOM 3268 N N . LEU A 1 422 ? 13.372 -5.954 -17.632 1.00 96.19 422 LEU A N 1
ATOM 3269 C CA . LEU A 1 422 ? 12.842 -7.310 -17.818 1.00 96.19 422 LEU A CA 1
ATOM 3270 C C . LEU A 1 422 ? 12.713 -8.061 -16.492 1.00 96.19 422 LEU A C 1
ATOM 3272 O O . LEU A 1 422 ? 11.698 -8.704 -16.252 1.00 96.19 422 LEU A O 1
ATOM 3276 N N . HIS A 1 423 ? 13.683 -7.910 -15.584 1.00 93.62 423 HIS A N 1
ATOM 3277 C CA . HIS A 1 423 ? 13.551 -8.451 -14.227 1.00 93.62 423 HIS A CA 1
ATOM 3278 C C . HIS A 1 423 ? 12.343 -7.845 -13.512 1.00 93.62 423 HIS A C 1
ATOM 3280 O O . HIS A 1 423 ? 11.694 -8.519 -12.718 1.00 93.62 423 HIS A O 1
ATOM 3286 N N . LEU A 1 424 ? 12.049 -6.568 -13.793 1.00 90.94 424 LEU A N 1
ATOM 3287 C CA . LEU A 1 424 ? 10.954 -5.847 -13.162 1.00 90.94 424 LEU A CA 1
ATOM 3288 C C . LEU A 1 424 ? 9.555 -6.355 -13.552 1.00 90.94 424 LEU A C 1
ATOM 3290 O O . LEU A 1 424 ? 8.619 -6.179 -12.771 1.00 90.94 424 LEU A O 1
ATOM 3294 N N . LEU A 1 425 ? 9.419 -7.047 -14.689 1.00 92.75 425 LEU A N 1
ATOM 3295 C CA . LEU A 1 425 ? 8.145 -7.616 -15.147 1.00 92.75 425 LEU A CA 1
ATOM 3296 C C . LEU A 1 425 ? 7.572 -8.660 -14.181 1.00 92.75 425 LEU A C 1
ATOM 3298 O O . LEU A 1 425 ? 6.356 -8.806 -14.105 1.00 92.75 425 LEU A O 1
ATOM 3302 N N . ALA A 1 426 ? 8.421 -9.329 -13.394 1.00 88.69 426 ALA A N 1
ATOM 3303 C CA . ALA A 1 426 ? 8.000 -10.313 -12.396 1.00 88.69 426 ALA A CA 1
ATOM 3304 C C . ALA A 1 426 ? 7.028 -9.743 -11.342 1.00 88.69 426 ALA A C 1
ATOM 3306 O O . ALA A 1 426 ? 6.261 -10.496 -10.742 1.00 88.69 426 ALA A O 1
ATOM 3307 N N . TRP A 1 427 ? 7.049 -8.424 -11.114 1.00 86.06 427 TRP A N 1
ATOM 3308 C CA . TRP A 1 427 ? 6.187 -7.744 -10.142 1.00 86.06 427 TRP A CA 1
ATOM 3309 C C . TRP A 1 427 ? 4.926 -7.123 -10.754 1.00 86.06 427 TRP A C 1
ATOM 3311 O O . TRP A 1 427 ? 4.119 -6.555 -10.018 1.00 86.06 427 TRP A O 1
ATOM 3321 N N . LEU A 1 428 ? 4.732 -7.229 -12.072 1.00 86.75 428 LEU A N 1
ATOM 3322 C CA . LEU A 1 428 ? 3.573 -6.665 -12.755 1.00 86.75 428 LEU A CA 1
ATOM 3323 C C . LEU A 1 428 ? 2.454 -7.706 -12.886 1.00 86.75 428 LEU A C 1
ATOM 3325 O O . LEU A 1 428 ? 2.670 -8.751 -13.502 1.00 86.75 428 LEU A O 1
ATOM 3329 N N . PRO A 1 429 ? 1.237 -7.419 -12.386 1.00 82.50 429 PRO A N 1
ATOM 3330 C CA . PRO A 1 429 ? 0.085 -8.281 -12.628 1.00 82.50 429 PRO A CA 1
ATOM 3331 C C . PRO A 1 429 ? -0.228 -8.403 -14.126 1.00 82.50 429 PRO A C 1
ATOM 3333 O O . PRO A 1 429 ? -0.486 -9.494 -14.627 1.00 82.50 429 PRO A O 1
ATOM 3336 N N . GLN A 1 430 ? -0.142 -7.273 -14.837 1.00 87.44 430 GLN A N 1
ATOM 3337 C CA . GLN A 1 430 ? -0.437 -7.134 -16.263 1.00 87.44 430 GLN A CA 1
ATOM 3338 C C . GLN A 1 430 ? 0.783 -6.511 -16.970 1.00 87.44 430 GLN A C 1
ATOM 3340 O O . GLN A 1 430 ? 0.865 -5.286 -17.092 1.00 87.44 430 GLN A O 1
ATOM 3345 N N . PRO A 1 431 ? 1.771 -7.321 -17.390 1.00 92.25 431 PRO A N 1
ATOM 3346 C CA . PRO A 1 431 ? 3.028 -6.821 -17.953 1.00 92.25 431 PRO A CA 1
ATOM 3347 C C . PRO A 1 431 ? 2.901 -6.328 -19.403 1.00 92.25 431 PRO A C 1
ATOM 3349 O O . PRO A 1 431 ? 3.782 -5.609 -19.873 1.00 92.25 431 PRO A O 1
ATOM 3352 N N . GLU A 1 432 ? 1.819 -6.661 -20.111 1.00 93.62 432 GLU A N 1
ATOM 3353 C CA . GLU A 1 432 ? 1.742 -6.484 -21.570 1.00 93.62 432 GLU A CA 1
ATOM 3354 C C . GLU A 1 432 ? 1.907 -5.053 -22.083 1.00 93.62 432 GLU A C 1
ATOM 3356 O O . GLU A 1 432 ? 2.633 -4.865 -23.065 1.00 93.62 432 GLU A O 1
ATOM 3361 N N . PRO A 1 433 ? 1.348 -4.016 -21.427 1.00 93.31 433 PRO A N 1
ATOM 3362 C CA . PRO A 1 433 ? 1.616 -2.637 -21.823 1.00 93.31 433 PRO A CA 1
ATOM 3363 C C . PRO A 1 433 ? 3.113 -2.298 -21.795 1.00 93.31 433 PRO A C 1
ATOM 3365 O O . PRO A 1 433 ? 3.603 -1.585 -22.671 1.00 93.31 433 PRO A O 1
ATOM 3368 N N . VAL A 1 434 ? 3.857 -2.832 -20.825 1.00 96.06 434 VAL A N 1
ATOM 3369 C CA . VAL A 1 434 ? 5.302 -2.609 -20.690 1.00 96.06 434 VAL A CA 1
ATOM 3370 C C . VAL A 1 434 ? 6.063 -3.440 -21.725 1.00 96.06 434 VAL A C 1
ATOM 3372 O O . VAL A 1 434 ? 6.917 -2.910 -22.432 1.00 96.06 434 VAL A O 1
ATOM 3375 N N . VAL A 1 435 ? 5.709 -4.716 -21.891 1.00 96.19 435 VAL A N 1
ATOM 3376 C CA . VAL A 1 435 ? 6.331 -5.639 -22.859 1.00 96.19 435 VAL A CA 1
ATOM 3377 C C . VAL A 1 435 ? 6.246 -5.105 -24.288 1.00 96.19 435 VAL A C 1
ATOM 3379 O O . VAL A 1 435 ? 7.241 -5.146 -25.013 1.00 96.19 435 VAL A O 1
ATOM 3382 N N . ALA A 1 436 ? 5.097 -4.545 -24.681 1.00 95.06 436 ALA A N 1
ATOM 3383 C CA . ALA A 1 436 ? 4.898 -3.965 -26.008 1.00 95.06 436 ALA A CA 1
ATOM 3384 C C . ALA A 1 436 ? 5.940 -2.882 -26.346 1.00 95.06 436 ALA A C 1
ATOM 3386 O O . ALA A 1 436 ? 6.407 -2.806 -27.480 1.00 95.06 436 ALA A O 1
ATOM 3387 N N . ARG A 1 437 ? 6.350 -2.087 -25.351 1.00 95.12 437 ARG A N 1
ATOM 3388 C CA . ARG A 1 437 ? 7.337 -1.003 -25.495 1.00 95.12 437 ARG A CA 1
ATOM 3389 C C . ARG A 1 437 ? 8.780 -1.502 -25.428 1.00 95.12 437 ARG A C 1
ATOM 3391 O O . ARG A 1 437 ? 9.672 -0.891 -26.008 1.00 95.12 437 ARG A O 1
ATOM 3398 N N . LEU A 1 438 ? 9.020 -2.625 -24.753 1.00 95.88 438 LEU A N 1
ATOM 3399 C CA . LEU A 1 438 ? 10.356 -3.207 -24.601 1.00 95.88 438 LEU A CA 1
ATOM 3400 C C . LEU A 1 438 ? 10.761 -4.145 -25.746 1.00 95.88 438 LEU A C 1
ATOM 3402 O O . LEU A 1 438 ? 11.953 -4.383 -25.929 1.00 95.88 438 LEU A O 1
ATOM 3406 N N . ARG A 1 439 ? 9.805 -4.651 -26.537 1.00 91.88 439 ARG A N 1
ATOM 3407 C CA . ARG A 1 439 ? 10.033 -5.683 -27.569 1.00 91.88 439 ARG A CA 1
ATOM 3408 C C . ARG A 1 439 ? 11.144 -5.347 -28.569 1.00 91.88 439 ARG A C 1
ATOM 3410 O O . ARG A 1 439 ? 11.852 -6.243 -29.010 1.00 91.88 439 ARG A O 1
ATOM 3417 N N . HIS A 1 440 ? 11.323 -4.072 -28.907 1.00 89.19 440 HIS A N 1
ATOM 3418 C CA . HIS A 1 440 ? 12.342 -3.621 -29.866 1.00 89.19 440 HIS A CA 1
ATOM 3419 C C . HIS A 1 440 ? 13.493 -2.845 -29.212 1.00 89.19 440 HIS A C 1
ATOM 3421 O O . HIS A 1 440 ? 14.314 -2.253 -29.905 1.00 89.19 440 HIS A O 1
ATOM 3427 N N . ALA A 1 441 ? 13.579 -2.857 -27.880 1.00 91.50 441 ALA A N 1
ATOM 3428 C CA . ALA A 1 441 ? 14.614 -2.138 -27.141 1.00 91.50 441 ALA A CA 1
ATOM 3429 C C . ALA A 1 441 ? 15.973 -2.865 -27.119 1.00 91.50 441 ALA A C 1
ATOM 3431 O O . ALA A 1 441 ? 16.928 -2.343 -26.554 1.00 91.50 441 ALA A O 1
ATOM 3432 N N . GLY A 1 442 ? 16.077 -4.075 -27.686 1.00 91.56 442 GLY A N 1
ATOM 3433 C CA . GLY A 1 442 ? 17.325 -4.850 -27.689 1.00 91.56 442 GLY A CA 1
ATOM 3434 C C . GLY A 1 442 ? 17.811 -5.219 -26.282 1.00 91.56 442 GLY A C 1
ATOM 3435 O O . GLY A 1 442 ? 19.013 -5.273 -26.028 1.00 91.56 442 GLY A O 1
ATOM 3436 N N . LEU A 1 443 ? 16.881 -5.406 -25.341 1.00 94.88 443 LEU A N 1
ATOM 3437 C CA . LEU A 1 443 ? 17.198 -5.884 -24.000 1.00 94.88 443 LEU A CA 1
ATOM 3438 C C . LEU A 1 443 ? 17.524 -7.376 -24.056 1.00 94.88 443 LEU A C 1
ATOM 3440 O O . LEU A 1 443 ? 16.764 -8.148 -24.628 1.00 94.88 443 LEU A O 1
ATOM 3444 N N . ASP A 1 444 ? 18.627 -7.769 -23.428 1.00 95.38 444 ASP A N 1
ATOM 3445 C CA . ASP A 1 444 ? 19.008 -9.172 -23.281 1.00 95.38 444 ASP A CA 1
ATOM 3446 C C . ASP A 1 444 ? 18.065 -9.876 -22.278 1.00 95.38 444 ASP A C 1
ATOM 3448 O O . ASP A 1 444 ? 18.083 -9.521 -21.088 1.00 95.38 444 ASP A O 1
ATOM 3452 N N . PRO A 1 445 ? 17.242 -10.851 -22.718 1.00 95.69 445 PRO A N 1
ATOM 3453 C CA . PRO A 1 445 ? 16.332 -11.581 -21.838 1.00 95.69 445 PRO A CA 1
ATOM 3454 C C . PRO A 1 445 ? 17.061 -12.493 -20.844 1.00 95.69 445 PRO A C 1
ATOM 3456 O O . PRO A 1 445 ? 16.452 -12.885 -19.853 1.00 95.69 445 PRO A O 1
ATOM 3459 N N . GLN A 1 446 ? 18.356 -12.757 -21.052 1.00 96.12 446 GLN A N 1
ATOM 3460 C CA . GLN A 1 446 ? 19.207 -13.579 -20.187 1.00 96.12 446 GLN A CA 1
ATOM 3461 C C . GLN A 1 446 ? 20.112 -12.759 -19.269 1.00 96.12 446 GLN A C 1
ATOM 3463 O O . GLN A 1 446 ? 20.944 -13.318 -18.544 1.00 96.12 446 GLN A O 1
ATOM 3468 N N . ALA A 1 447 ? 19.972 -11.429 -19.286 1.00 95.00 447 ALA A N 1
ATOM 3469 C CA . ALA A 1 447 ? 20.801 -10.543 -18.488 1.00 95.00 447 ALA A CA 1
ATOM 3470 C C . ALA A 1 447 ? 20.753 -10.955 -17.013 1.00 95.00 447 ALA A C 1
ATOM 3472 O O . ALA A 1 447 ? 19.677 -11.115 -16.446 1.00 95.00 447 ALA A O 1
ATOM 3473 N N . ARG A 1 448 ? 21.914 -11.066 -16.364 1.00 94.69 448 ARG A N 1
ATOM 3474 C CA . ARG A 1 448 ? 21.983 -11.395 -14.935 1.00 94.69 448 ARG A CA 1
ATOM 3475 C C . ARG A 1 448 ? 21.989 -10.151 -14.060 1.00 94.69 448 ARG A C 1
ATOM 3477 O O . ARG A 1 448 ? 22.647 -9.151 -14.382 1.00 94.69 448 ARG A O 1
ATOM 3484 N N . ASP A 1 449 ? 21.269 -10.232 -12.945 1.00 94.06 449 ASP A N 1
ATOM 3485 C CA . ASP A 1 449 ? 21.409 -9.306 -11.826 1.00 94.06 449 ASP A CA 1
ATOM 3486 C C . ASP A 1 449 ? 22.695 -9.588 -11.019 1.00 94.06 449 ASP A C 1
ATOM 3488 O O . ASP A 1 449 ? 23.450 -10.518 -11.302 1.00 94.06 449 ASP A O 1
ATOM 3492 N N . GLY A 1 450 ? 22.968 -8.778 -9.993 1.00 92.06 450 GLY A N 1
ATOM 3493 C CA . GLY A 1 450 ? 24.145 -8.944 -9.133 1.00 92.06 450 GLY A CA 1
ATOM 3494 C C . GLY A 1 450 ? 24.152 -10.230 -8.295 1.00 92.06 450 GLY A C 1
ATOM 3495 O O . GLY A 1 450 ? 25.163 -10.527 -7.669 1.00 92.06 450 GLY A O 1
ATOM 3496 N N . GLY A 1 451 ? 23.046 -10.979 -8.266 1.00 91.12 451 GLY A N 1
ATOM 3497 C CA . GLY A 1 451 ? 22.945 -12.308 -7.667 1.00 91.12 451 GLY A CA 1
ATOM 3498 C C . GLY A 1 451 ? 23.007 -13.445 -8.690 1.00 91.12 451 GLY A C 1
ATOM 3499 O O . GLY A 1 451 ? 22.725 -14.578 -8.320 1.00 91.12 451 GLY A O 1
ATOM 3500 N N . GLY A 1 452 ? 23.323 -13.164 -9.960 1.00 93.56 452 GLY A N 1
ATOM 3501 C CA . GLY A 1 452 ? 23.393 -14.180 -11.016 1.00 93.56 452 GLY A CA 1
ATOM 3502 C C . GLY A 1 452 ? 22.029 -14.654 -11.530 1.00 93.56 452 GLY A C 1
ATOM 3503 O O . GLY A 1 452 ? 21.955 -15.656 -12.237 1.00 93.56 452 GLY A O 1
ATOM 3504 N N . ARG A 1 453 ? 20.937 -13.959 -11.195 1.00 93.25 453 ARG A N 1
ATOM 3505 C CA . ARG A 1 453 ? 19.570 -14.377 -11.544 1.00 93.25 453 ARG A CA 1
ATOM 3506 C C . ARG A 1 453 ? 19.100 -13.661 -12.797 1.00 93.25 453 ARG A C 1
ATOM 3508 O O . ARG A 1 453 ? 19.376 -12.473 -12.943 1.00 93.25 453 ARG A O 1
ATOM 3515 N N . SER A 1 454 ? 18.393 -14.372 -13.668 1.00 95.62 454 SER A N 1
ATOM 3516 C CA . SER A 1 454 ? 17.783 -13.817 -14.878 1.00 95.62 454 SER A CA 1
ATOM 3517 C C . SER A 1 454 ? 16.361 -13.300 -14.626 1.00 95.62 454 SER A C 1
ATOM 3519 O O . SER A 1 454 ? 15.763 -13.595 -13.584 1.00 95.62 454 SER A O 1
ATOM 3521 N N . PRO A 1 455 ? 15.771 -12.544 -15.569 1.00 95.25 455 PRO A N 1
ATOM 3522 C CA . PRO A 1 455 ? 14.372 -12.144 -15.504 1.00 95.25 455 PRO A CA 1
ATOM 3523 C C . PRO A 1 455 ? 13.404 -13.309 -15.269 1.00 95.25 455 PRO A C 1
ATOM 3525 O O . PRO A 1 455 ? 12.533 -13.211 -14.403 1.00 95.25 455 PRO A O 1
ATOM 3528 N N . LEU A 1 456 ? 13.574 -14.419 -15.999 1.00 95.06 456 LEU A N 1
ATOM 3529 C CA . LEU A 1 456 ? 12.693 -15.585 -15.893 1.00 95.06 456 LEU A CA 1
ATOM 3530 C C . LEU A 1 456 ? 12.821 -16.268 -14.529 1.00 95.06 456 LEU A C 1
ATOM 3532 O O . LEU A 1 456 ? 11.804 -16.621 -13.929 1.00 95.06 456 LEU A O 1
ATOM 3536 N N . TRP A 1 457 ? 14.042 -16.341 -13.987 1.00 92.69 457 TRP A N 1
ATOM 3537 C CA . TRP A 1 457 ? 14.274 -16.807 -12.621 1.00 92.69 457 TRP A CA 1
ATOM 3538 C C . TRP A 1 457 ? 13.446 -16.010 -11.604 1.00 92.69 457 TRP A C 1
ATOM 3540 O O . TRP A 1 457 ? 12.793 -16.603 -10.744 1.00 92.69 457 TRP A O 1
ATOM 3550 N N . HIS A 1 458 ? 13.416 -14.672 -11.705 1.00 87.31 458 HIS A N 1
ATOM 3551 C CA . HIS A 1 458 ? 12.617 -13.832 -10.796 1.00 87.31 458 HIS A CA 1
ATOM 3552 C C . HIS A 1 458 ? 11.120 -14.088 -10.965 1.00 87.31 458 HIS A C 1
ATOM 3554 O O . HIS A 1 458 ? 10.418 -14.210 -9.966 1.00 87.31 458 HIS A O 1
ATOM 3560 N N . ALA A 1 459 ? 10.622 -14.210 -12.196 1.00 89.19 459 ALA A N 1
ATOM 3561 C CA . ALA A 1 459 ? 9.201 -14.464 -12.429 1.00 89.19 459 ALA A CA 1
ATOM 3562 C C . ALA A 1 459 ? 8.735 -15.802 -11.834 1.00 89.19 459 ALA A C 1
ATOM 3564 O O . ALA A 1 459 ? 7.651 -15.861 -11.258 1.00 89.19 459 ALA A O 1
ATOM 3565 N N . VAL A 1 460 ? 9.552 -16.855 -11.906 1.00 88.00 460 VAL A N 1
ATOM 3566 C CA . VAL A 1 460 ? 9.196 -18.173 -11.358 1.00 88.00 460 VAL A CA 1
ATOM 3567 C C . VAL A 1 460 ? 9.348 -18.219 -9.836 1.00 88.00 460 VAL A C 1
ATOM 3569 O O . VAL A 1 460 ? 8.431 -18.637 -9.133 1.00 88.00 460 VAL A O 1
ATOM 3572 N N . THR A 1 461 ? 10.478 -17.755 -9.302 1.00 82.19 461 THR A N 1
ATOM 3573 C CA . THR A 1 461 ? 10.801 -17.918 -7.872 1.00 82.19 461 THR A CA 1
ATOM 3574 C C . THR A 1 461 ? 10.175 -16.859 -6.968 1.00 82.19 461 THR A C 1
ATOM 3576 O O . THR A 1 461 ? 9.899 -17.136 -5.803 1.00 82.19 461 THR A O 1
ATOM 3579 N N . ALA A 1 462 ? 9.917 -15.651 -7.480 1.00 73.31 462 ALA A N 1
ATOM 3580 C CA . ALA A 1 462 ? 9.268 -14.585 -6.716 1.00 73.31 462 ALA A CA 1
ATOM 3581 C C . ALA A 1 462 ? 7.731 -14.645 -6.789 1.00 73.31 462 ALA A C 1
ATOM 3583 O O . ALA A 1 462 ? 7.062 -13.744 -6.277 1.00 73.31 462 ALA A O 1
ATOM 3584 N N . GLY A 1 463 ? 7.159 -15.680 -7.419 1.00 73.94 463 GLY A N 1
ATOM 3585 C CA . GLY A 1 463 ? 5.710 -15.848 -7.523 1.00 73.94 463 GLY A CA 1
ATOM 3586 C C . GLY A 1 463 ? 5.047 -14.901 -8.522 1.00 73.94 463 GLY A C 1
ATOM 3587 O O . GLY A 1 463 ? 3.946 -14.396 -8.255 1.00 73.94 463 GLY A O 1
ATOM 3588 N N . GLY A 1 464 ? 5.704 -14.649 -9.655 1.00 78.44 464 GLY A N 1
ATOM 3589 C CA . GLY A 1 464 ? 5.160 -13.873 -10.766 1.00 78.44 464 GLY A CA 1
ATOM 3590 C C . GLY A 1 464 ? 3.833 -14.434 -11.287 1.00 78.44 464 GLY A C 1
ATOM 3591 O O . GLY A 1 464 ? 3.400 -15.548 -10.959 1.00 78.44 464 GLY A O 1
ATOM 3592 N N . THR A 1 465 ? 3.112 -13.623 -12.058 1.00 83.88 465 THR A N 1
ATOM 3593 C CA . THR A 1 465 ? 1.902 -14.086 -12.745 1.00 83.88 465 THR A CA 1
ATOM 3594 C C . THR A 1 465 ? 2.267 -15.046 -13.879 1.00 83.88 465 THR A C 1
ATOM 3596 O O . THR A 1 465 ? 3.348 -14.923 -14.461 1.00 83.88 465 THR A O 1
ATOM 3599 N N . PRO A 1 466 ? 1.373 -15.982 -14.248 1.00 89.50 466 PRO A N 1
ATOM 3600 C CA . PRO A 1 466 ? 1.523 -16.739 -15.490 1.00 89.50 466 PRO A CA 1
ATOM 3601 C C . PRO A 1 466 ? 1.769 -15.826 -16.700 1.00 89.50 466 PRO A C 1
ATOM 3603 O O . PRO A 1 466 ? 2.598 -16.140 -17.546 1.00 89.50 466 PRO A O 1
ATOM 3606 N N . GLN A 1 467 ? 1.122 -14.659 -16.728 1.00 90.94 467 GLN A N 1
ATOM 3607 C CA . GLN A 1 467 ? 1.301 -13.618 -17.737 1.00 90.94 467 GLN A CA 1
ATOM 3608 C C . GLN A 1 467 ? 2.732 -13.060 -17.737 1.00 90.94 467 GLN A C 1
ATOM 3610 O O . GLN A 1 467 ? 3.329 -12.941 -18.796 1.00 90.94 467 GLN A O 1
ATOM 3615 N N . ALA A 1 468 ? 3.341 -12.796 -16.575 1.00 90.50 468 ALA A N 1
ATOM 3616 C CA . ALA A 1 468 ? 4.743 -12.370 -16.487 1.00 90.50 468 ALA A CA 1
ATOM 3617 C C . ALA A 1 468 ? 5.720 -13.428 -17.014 1.00 90.50 468 ALA A C 1
ATOM 3619 O O . ALA A 1 468 ? 6.672 -13.089 -17.717 1.00 90.50 468 ALA A O 1
ATOM 3620 N N . VAL A 1 469 ? 5.472 -14.708 -16.723 1.00 93.44 469 VAL A N 1
ATOM 3621 C CA . VAL A 1 469 ? 6.272 -15.815 -17.268 1.00 93.44 469 VAL A CA 1
ATOM 3622 C C . VAL A 1 469 ? 6.119 -15.881 -18.791 1.00 93.44 469 VAL A C 1
ATOM 3624 O O . VAL A 1 469 ? 7.117 -15.886 -19.507 1.00 93.44 469 VAL A O 1
ATOM 3627 N N . GLN A 1 470 ? 4.885 -15.859 -19.301 1.00 94.44 470 GLN A N 1
ATOM 3628 C CA . GLN A 1 470 ? 4.598 -15.882 -20.740 1.00 94.44 470 GLN A CA 1
ATOM 3629 C C . GLN A 1 470 ? 5.194 -14.676 -21.475 1.00 94.44 470 GLN A C 1
ATOM 3631 O O . GLN A 1 470 ? 5.795 -14.838 -22.536 1.00 94.44 470 GLN A O 1
ATOM 3636 N N . ALA A 1 471 ? 5.092 -13.482 -20.893 1.00 94.88 471 ALA A N 1
ATOM 3637 C CA . ALA A 1 471 ? 5.687 -12.262 -21.414 1.00 94.88 471 ALA A CA 1
ATOM 3638 C C . ALA A 1 471 ? 7.205 -12.398 -21.585 1.00 94.88 471 ALA A C 1
ATOM 3640 O O . ALA A 1 471 ? 7.732 -12.081 -22.651 1.00 94.88 471 ALA A O 1
ATOM 3641 N N . LEU A 1 472 ? 7.909 -12.914 -20.575 1.00 95.56 472 LEU A N 1
ATOM 3642 C CA . LEU A 1 472 ? 9.358 -13.122 -20.643 1.00 95.56 472 LEU A CA 1
ATOM 3643 C C . LEU A 1 472 ? 9.751 -14.177 -21.680 1.00 95.56 472 LEU A C 1
ATOM 3645 O O . LEU A 1 472 ? 10.688 -13.952 -22.444 1.00 95.56 472 LEU A O 1
ATOM 3649 N N . LEU A 1 473 ? 9.006 -15.280 -21.769 1.00 95.12 473 LEU A N 1
ATOM 3650 C CA . LEU A 1 473 ? 9.209 -16.286 -22.816 1.00 95.12 473 LEU A CA 1
ATOM 3651 C C . LEU A 1 473 ? 8.994 -15.688 -24.216 1.00 95.12 473 LEU A C 1
ATOM 3653 O O . LEU A 1 473 ? 9.784 -15.936 -25.122 1.00 95.12 473 LEU A O 1
ATOM 3657 N N . SER A 1 474 ? 7.986 -14.824 -24.387 1.00 94.31 474 SER A N 1
ATOM 3658 C CA . SER A 1 474 ? 7.730 -14.123 -25.656 1.00 94.31 474 SER A CA 1
ATOM 3659 C C . SER A 1 474 ? 8.841 -13.142 -26.054 1.00 94.31 474 SER A C 1
ATOM 3661 O O . SER A 1 474 ? 8.973 -12.798 -27.227 1.00 94.31 474 SER A O 1
ATOM 3663 N N . LEU A 1 475 ? 9.644 -12.699 -25.082 1.00 94.31 475 LEU A N 1
ATOM 3664 C CA . LEU A 1 475 ? 10.826 -11.860 -25.279 1.00 94.31 475 LEU A CA 1
ATOM 3665 C C . LEU A 1 475 ? 12.110 -12.683 -25.490 1.00 94.31 475 LEU A C 1
ATOM 3667 O O . LEU A 1 475 ? 13.183 -12.099 -25.612 1.00 94.31 475 LEU A O 1
ATOM 3671 N N . GLY A 1 476 ? 12.012 -14.016 -25.549 1.00 94.00 476 GLY A N 1
ATOM 3672 C CA . GLY A 1 476 ? 13.137 -14.913 -25.814 1.00 94.00 476 GLY A CA 1
ATOM 3673 C C . GLY A 1 476 ? 13.900 -15.371 -24.571 1.00 94.00 476 GLY A C 1
ATOM 3674 O O . GLY A 1 476 ? 15.052 -15.779 -24.697 1.00 94.00 476 GLY A O 1
ATOM 3675 N N . ALA A 1 477 ? 13.302 -15.293 -23.376 1.00 94.94 477 ALA A N 1
ATOM 3676 C CA . ALA A 1 477 ? 13.899 -15.896 -22.185 1.00 94.94 477 ALA A CA 1
ATOM 3677 C C . ALA A 1 477 ? 13.966 -17.427 -22.323 1.00 94.94 477 ALA A C 1
ATOM 3679 O O . ALA A 1 477 ? 13.022 -18.049 -22.812 1.00 94.94 477 ALA A O 1
ATOM 3680 N N . ASP A 1 478 ? 15.069 -18.031 -21.876 1.00 92.56 478 ASP A N 1
ATOM 3681 C CA . ASP A 1 478 ? 15.293 -19.477 -22.017 1.00 92.56 478 ASP A CA 1
ATOM 3682 C C . ASP A 1 478 ? 14.800 -20.210 -20.762 1.00 92.56 478 ASP A C 1
ATOM 3684 O O . ASP A 1 478 ? 15.294 -19.928 -19.667 1.00 92.56 478 ASP A O 1
ATOM 3688 N N . PRO A 1 479 ? 13.844 -21.149 -20.879 1.00 90.00 479 PRO A N 1
ATOM 3689 C CA . PRO A 1 479 ? 13.382 -21.941 -19.745 1.00 90.00 479 PRO A CA 1
ATOM 3690 C C . PRO A 1 479 ? 14.464 -22.848 -19.141 1.00 90.00 479 PRO A C 1
ATOM 3692 O O . PRO A 1 479 ? 14.316 -23.243 -17.987 1.00 90.00 479 PRO A O 1
ATOM 3695 N N . ALA A 1 480 ? 15.549 -23.158 -19.863 1.00 87.44 480 ALA A N 1
ATOM 3696 C CA . ALA A 1 480 ? 16.681 -23.919 -19.327 1.00 87.44 480 ALA A CA 1
ATOM 3697 C C . ALA A 1 480 ? 17.480 -23.145 -18.263 1.00 87.44 480 ALA A C 1
ATOM 3699 O O . ALA A 1 480 ? 18.325 -23.720 -17.584 1.00 87.44 480 ALA A O 1
ATOM 3700 N N . ASP A 1 481 ? 17.204 -21.850 -18.101 1.00 78.38 481 ASP A N 1
ATOM 3701 C CA . ASP A 1 481 ? 17.821 -20.988 -17.098 1.00 78.38 481 ASP A CA 1
ATOM 3702 C C . ASP A 1 481 ? 17.111 -21.003 -15.724 1.00 78.38 481 ASP A C 1
ATOM 3704 O O . ASP A 1 481 ? 17.323 -20.149 -14.854 1.00 78.38 481 ASP A O 1
ATOM 3708 N N . LEU A 1 482 ? 16.206 -21.960 -15.532 1.00 81.44 482 LEU A N 1
ATOM 3709 C CA . LEU A 1 482 ? 15.516 -22.194 -14.271 1.00 81.44 482 LEU A CA 1
ATOM 3710 C C . LEU A 1 482 ? 16.293 -23.202 -13.401 1.00 81.44 482 LEU A C 1
ATOM 3712 O O . LEU A 1 482 ? 16.999 -24.051 -13.944 1.00 81.44 482 LEU A O 1
ATOM 3716 N N . PRO A 1 483 ? 16.214 -23.082 -12.061 1.00 64.25 483 PRO A N 1
ATOM 3717 C CA . PRO A 1 483 ? 16.886 -23.991 -11.132 1.00 64.25 483 PRO A CA 1
ATOM 3718 C C . PRO A 1 483 ? 16.312 -25.411 -11.133 1.00 64.25 483 PRO A C 1
ATOM 3720 O O . PRO A 1 483 ? 15.119 -25.575 -11.486 1.00 64.25 483 PRO A O 1
#

Sequence (483 aa):
MTRQLRAWRRLRQFAVPRWMIGRATERRLAGDWRGACDAAGVDVALDPARIRREHGAEVAAAVEDDLRHLAPDLLRWHLLRPVPDPPVVRAGVPLAVHGRQALQVRPRHPGTPSRRLELVFAGLDDAGPLGALHGLEHARERWDSRHAGALLERCGGYDGHLPGFTATGERLPEPAWTAAERVLAAQDTGDWAAAWSLAGFDVEPLRALVEQRSWIRSSLRDARVDLTRVRAAVAARGDRIRVRLGSTTGTWLTVDPDLRVSHGGGDRPSPDLPVVLVERPVDFDLVRHRLLPLEDLHPLVGDALFPGLAGLFDGPPDAVPDMSPVRVRCQGVWHVLGDGHHTAEELRRELALHALGGAPLRGCFAAHAGWRGPQGWTPKALRLRRRDVVEHAVNGDGPALAAWLDAGLDPHLRDRSGRTLLHLLAWLPQPEPVVARLRHAGLDPQARDGGGRSPLWHAVTAGGTPQAVQALLSLGADPADLP